Protein AF-0000000082643555 (afdb_homodimer)

Nearest PDB structures (foldseek):
  4us5-assembly2_D  TM=9.325E-01  e=1.417E-34  Streptomyces bottropensis
  4us5-assembly2_C  TM=9.334E-01  e=1.678E-34  Streptomyces bottropensis
  4us5-assembly1_A  TM=9.306E-01  e=8.144E-34  Streptomyces bottropensis
  8cbb-assembly2_D  TM=7.797E-01  e=3.315E-17  Enhygromyxa salina
  1xkj-assembly1_A  TM=7.908E-01  e=9.681E-17  Vibrio harveyi

Sequence (668 aa):
MGLTLSVLDQSPISEGMTAEEALLNTVKLAQFVEQLGYARFWVSEHHDTNSLAGSSPEVLMAHLGAKTTRIRIGSGGVMLPHYSAYKVAENFKVLEGLHPGRIDLGVGRAPGGMPIATLALHDGKRRDVDRYPEQIDDLLAYLHNDLKEEHPFYGLKATPNIQTSPDVWLLGSSASSALLAAQKGLPFVFAQFINGEGGEYYTKLYRERFVPSKYLDKPRNMVAIFAICAETEEKAERIASSLDLSLLRIEQGIVSFGTPSPETAAAYRYSPFELKRIQENRKRMIVGTPRQIKEQLFRLSEAYETDEIMLVTITYDFQDKLTSFELIAKEIFAMGLTLSVLDQSPISEGMTAEEALLNTVKLAQFVEQLGYARFWVSEHHDTNSLAGSSPEVLMAHLGAKTTRIRIGSGGVMLPHYSAYKVAENFKVLEGLHPGRIDLGVGRAPGGMPIATLALHDGKRRDVDRYPEQIDDLLAYLHNDLKEEHPFYGLKATPNIQTSPDVWLLGSSASSALLAAQKGLPFVFAQFINGEGGEYYTKLYRERFVPSKYLDKPRNMVAIFAICAETEEKAERIASSLDLSLLRIEQGIVSFGTPSPETAAAYRYSPFELKRIQENRKRMIVGTPRQIKEQLFRLSEAYETDEIMLVTITYDFQDKLTSFELIAKEIFA

Structure (mmCIF, N/CA/C/O backbone):
data_AF-0000000082643555-model_v1
#
loop_
_entity.id
_entity.type
_entity.pdbx_description
1 polymer 'Luciferase family oxidoreductase group 1'
#
loop_
_atom_site.group_PDB
_atom_site.id
_atom_site.type_symbol
_atom_site.label_atom_id
_atom_site.label_alt_id
_atom_site.label_comp_id
_atom_site.label_asym_id
_atom_site.label_entity_id
_atom_site.label_seq_id
_atom_site.pdbx_PDB_ins_code
_atom_site.Cartn_x
_atom_site.Cartn_y
_atom_site.Cartn_z
_atom_site.occupancy
_atom_site.B_iso_or_equiv
_atom_site.auth_seq_id
_atom_site.auth_comp_id
_atom_site.auth_asym_id
_atom_site.auth_atom_id
_atom_site.pdbx_PDB_model_num
ATOM 1 N N . MET A 1 1 ? 20.594 -32.594 1.453 1 59.53 1 MET A N 1
ATOM 2 C CA . MET A 1 1 ? 20.562 -31.156 1.553 1 59.53 1 MET A CA 1
ATOM 3 C C . MET A 1 1 ? 19.125 -30.656 1.775 1 59.53 1 MET A C 1
ATOM 5 O O . MET A 1 1 ? 18.172 -31.281 1.304 1 59.53 1 MET A O 1
ATOM 9 N N . GLY A 1 2 ? 18.828 -29.781 2.695 1 86.38 2 GLY A N 1
ATOM 10 C CA . GLY A 1 2 ? 17.484 -29.406 3.102 1 86.38 2 GLY A CA 1
ATOM 11 C C . GLY A 1 2 ? 16.797 -28.469 2.127 1 86.38 2 GLY A C 1
ATOM 12 O O . GLY A 1 2 ? 17.469 -27.766 1.373 1 86.38 2 GLY A O 1
ATOM 13 N N . LEU A 1 3 ? 15.57 -28.703 1.706 1 96.12 3 LEU A N 1
ATOM 14 C CA . LEU A 1 3 ? 14.758 -27.891 0.799 1 96.12 3 LEU A CA 1
ATOM 15 C C . LEU A 1 3 ? 14.062 -26.766 1.552 1 96.12 3 LEU A C 1
ATOM 17 O O . LEU A 1 3 ? 13.508 -26.984 2.631 1 96.12 3 LEU A O 1
ATOM 21 N N . THR A 1 4 ? 14.312 -25.547 1.075 1 98.44 4 THR A N 1
ATOM 22 C CA . THR A 1 4 ? 13.547 -24.406 1.551 1 98.44 4 THR A CA 1
ATOM 23 C C . THR A 1 4 ? 12.281 -24.219 0.717 1 98.44 4 THR A C 1
ATOM 25 O O . THR A 1 4 ? 12.328 -24.266 -0.514 1 98.44 4 THR A O 1
ATOM 28 N N . LEU A 1 5 ? 11.156 -24.062 1.371 1 98.88 5 LEU A N 1
ATOM 29 C CA . LEU A 1 5 ? 9.891 -23.891 0.662 1 98.88 5 LEU A CA 1
ATOM 30 C C . LEU A 1 5 ? 9.289 -22.516 0.958 1 98.88 5 LEU A C 1
ATOM 32 O O . LEU A 1 5 ? 9.367 -22.031 2.088 1 98.88 5 LEU A O 1
ATOM 36 N N . SER A 1 6 ? 8.773 -21.922 -0.054 1 98.88 6 SER A N 1
ATOM 37 C CA . SER A 1 6 ? 8.086 -20.641 -0.006 1 98.88 6 SER A CA 1
ATOM 38 C C . SER A 1 6 ? 6.703 -20.719 -0.648 1 98.88 6 SER A C 1
ATOM 40 O O . SER A 1 6 ? 6.379 -21.719 -1.306 1 98.88 6 SER A O 1
ATOM 42 N N . VAL A 1 7 ? 5.863 -19.719 -0.438 1 98.94 7 VAL A N 1
ATOM 43 C CA . VAL A 1 7 ? 4.477 -19.75 -0.892 1 98.94 7 VAL A CA 1
ATOM 44 C C . VAL A 1 7 ? 4.16 -18.484 -1.688 1 98.94 7 VAL A C 1
ATOM 46 O O . VAL A 1 7 ? 4.531 -17.375 -1.285 1 98.94 7 VAL A O 1
ATOM 49 N N . LEU A 1 8 ? 3.592 -18.609 -2.826 1 98.88 8 LEU A N 1
ATOM 50 C CA . LEU A 1 8 ? 2.945 -17.531 -3.559 1 98.88 8 LEU A CA 1
ATOM 51 C C . LEU A 1 8 ? 1.428 -17.688 -3.531 1 98.88 8 LEU A C 1
ATOM 53 O O . LEU A 1 8 ? 0.893 -18.703 -3.994 1 98.88 8 LEU A O 1
ATOM 57 N N . ASP A 1 9 ? 0.801 -16.75 -2.949 1 98.94 9 ASP A N 1
ATOM 58 C CA . ASP A 1 9 ? -0.658 -16.766 -2.908 1 98.94 9 ASP A CA 1
ATOM 59 C C . ASP A 1 9 ? -1.234 -15.648 -3.781 1 98.94 9 ASP A C 1
ATOM 61 O O . ASP A 1 9 ? -0.884 -14.477 -3.615 1 98.94 9 ASP A O 1
ATOM 65 N N . GLN A 1 10 ? -2.125 -15.977 -4.645 1 98.38 10 GLN A N 1
ATOM 66 C CA . GLN A 1 10 ? -2.705 -15.008 -5.566 1 98.38 10 GLN A CA 1
ATOM 67 C C . GLN A 1 10 ? -4.062 -14.516 -5.066 1 98.38 10 GLN A C 1
ATOM 69 O O . GLN A 1 10 ? -4.809 -13.875 -5.809 1 98.38 10 GLN A O 1
ATOM 74 N N . SER A 1 11 ? -4.43 -14.852 -3.852 1 98.69 11 SER A N 1
ATOM 75 C CA . SER A 1 11 ? -5.703 -14.508 -3.225 1 98.69 11 SER A CA 1
ATOM 76 C C . SER A 1 11 ? -6.883 -14.992 -4.059 1 98.69 11 SER A C 1
ATOM 78 O O . SER A 1 11 ? -7.762 -14.203 -4.418 1 98.69 11 SER A O 1
ATOM 80 N N . PRO A 1 12 ? -6.953 -16.312 -4.297 1 98.69 12 PRO A N 1
ATOM 81 C CA . PRO A 1 12 ? -7.973 -16.844 -5.203 1 98.69 12 PRO A CA 1
ATOM 82 C C . PRO A 1 12 ? -9.375 -16.781 -4.609 1 98.69 12 PRO A C 1
ATOM 84 O O . PRO A 1 12 ? -9.555 -17 -3.408 1 98.69 12 PRO A O 1
ATOM 87 N N . ILE A 1 13 ? -10.297 -16.469 -5.441 1 98.5 13 ILE A N 1
ATOM 88 C CA . ILE A 1 13 ? -11.711 -16.5 -5.102 1 98.5 13 ILE A CA 1
ATOM 89 C C . ILE A 1 13 ? -12.367 -17.75 -5.688 1 98.5 13 ILE A C 1
ATOM 91 O O . ILE A 1 13 ? -12.312 -17.969 -6.898 1 98.5 13 ILE A O 1
ATOM 95 N N . SER A 1 14 ? -12.898 -18.609 -4.887 1 98.44 14 SER A N 1
ATOM 96 C CA . SER A 1 14 ? -13.633 -19.781 -5.355 1 98.44 14 SER A CA 1
ATOM 97 C C . SER A 1 14 ? -15.086 -19.422 -5.672 1 98.44 14 SER A C 1
ATOM 99 O O . SER A 1 14 ? -15.602 -18.406 -5.199 1 98.44 14 SER A O 1
ATOM 101 N N . GLU A 1 15 ? -15.711 -20.266 -6.512 1 97.38 15 GLU A N 1
ATOM 102 C CA . GLU A 1 15 ? -17.141 -20.094 -6.727 1 97.38 15 GLU A CA 1
ATOM 103 C C . GLU A 1 15 ? -17.906 -20.078 -5.398 1 97.38 15 GLU A C 1
ATOM 105 O O . GLU A 1 15 ? -17.719 -20.953 -4.559 1 97.38 15 GLU A O 1
ATOM 110 N N . GLY A 1 16 ? -18.688 -18.969 -5.223 1 96.69 16 GLY A N 1
ATOM 111 C CA . GLY A 1 16 ? -19.484 -18.844 -4.008 1 96.69 16 GLY A CA 1
ATOM 112 C C . GLY A 1 16 ? -18.766 -18.078 -2.904 1 96.69 16 GLY A C 1
ATOM 113 O O . GLY A 1 16 ? -19.359 -17.797 -1.863 1 96.69 16 GLY A O 1
ATOM 114 N N . MET A 1 17 ? -17.547 -17.75 -3.102 1 97.75 17 MET A N 1
ATOM 115 C CA . MET A 1 17 ? -16.734 -17.031 -2.113 1 97.75 17 MET A CA 1
ATOM 116 C C . MET A 1 17 ? -16.672 -15.547 -2.428 1 97.75 17 MET A C 1
ATOM 118 O O . MET A 1 17 ? -16.562 -15.156 -3.592 1 97.75 17 MET A O 1
ATOM 122 N N . THR A 1 18 ? -16.781 -14.664 -1.442 1 97.62 18 THR A N 1
ATOM 123 C CA . THR A 1 18 ? -16.625 -13.227 -1.65 1 97.62 18 THR A CA 1
ATOM 124 C C . THR A 1 18 ? -15.156 -12.844 -1.723 1 97.62 18 THR A C 1
ATOM 126 O O . THR A 1 18 ? -14.289 -13.602 -1.285 1 97.62 18 THR A O 1
ATOM 129 N N . ALA A 1 19 ? -14.906 -11.703 -2.307 1 98.06 19 ALA A N 1
ATOM 130 C CA . ALA A 1 19 ? -13.531 -11.195 -2.365 1 98.06 19 ALA A CA 1
ATOM 131 C C . ALA A 1 19 ? -12.977 -10.961 -0.963 1 98.06 19 ALA A C 1
ATOM 133 O O . ALA A 1 19 ? -11.789 -11.195 -0.714 1 98.06 19 ALA A O 1
ATOM 134 N N . GLU A 1 20 ? -13.82 -10.469 -0.053 1 98.5 20 GLU A N 1
ATOM 135 C CA . GLU A 1 20 ? -13.422 -10.242 1.334 1 98.5 20 GLU A CA 1
ATOM 136 C C . GLU A 1 20 ? -12.961 -11.539 1.99 1 98.5 20 GLU A C 1
ATOM 138 O O . GLU A 1 20 ? -11.93 -11.562 2.672 1 98.5 20 GLU A O 1
ATOM 143 N N . GLU A 1 21 ? -13.703 -12.578 1.779 1 98.62 21 GLU A N 1
ATOM 144 C CA . GLU A 1 21 ? -13.328 -13.875 2.32 1 98.62 21 GLU A CA 1
ATOM 145 C C . GLU A 1 21 ? -11.992 -14.352 1.754 1 98.62 21 GLU A C 1
ATOM 147 O O . GLU A 1 21 ? -11.172 -14.914 2.477 1 98.62 21 GLU A O 1
ATOM 152 N N . ALA A 1 22 ? -11.797 -14.148 0.458 1 98.81 22 ALA A N 1
ATOM 153 C CA . ALA A 1 22 ? -10.539 -14.539 -0.184 1 98.81 22 ALA A CA 1
ATOM 154 C C . ALA A 1 22 ? -9.352 -13.805 0.437 1 98.81 22 ALA A C 1
ATOM 156 O O . ALA A 1 22 ? -8.305 -14.414 0.683 1 98.81 22 ALA A O 1
ATOM 157 N N . LEU A 1 23 ? -9.508 -12.531 0.687 1 98.88 23 LEU A N 1
ATOM 158 C CA . LEU A 1 23 ? -8.453 -11.75 1.32 1 98.88 23 LEU A CA 1
ATOM 159 C C . LEU A 1 23 ? -8.164 -12.266 2.727 1 98.88 23 LEU A C 1
ATOM 161 O O . LEU A 1 23 ? -7.004 -12.383 3.117 1 98.88 23 LEU A O 1
ATOM 165 N N . LEU A 1 24 ? -9.164 -12.539 3.469 1 98.69 24 LEU A N 1
ATOM 166 C CA . LEU A 1 24 ? -8.992 -13.086 4.812 1 98.69 24 LEU A CA 1
ATOM 167 C C . LEU A 1 24 ? -8.289 -14.438 4.762 1 98.69 24 LEU A C 1
ATOM 169 O O . LEU A 1 24 ? -7.469 -14.75 5.629 1 98.69 24 LEU A O 1
ATOM 173 N N . ASN A 1 25 ? -8.664 -15.25 3.771 1 98.88 25 ASN A N 1
ATOM 174 C CA . ASN A 1 25 ? -7.992 -16.531 3.598 1 98.88 25 ASN A CA 1
ATOM 175 C C . ASN A 1 25 ? -6.5 -16.359 3.344 1 98.88 25 ASN A C 1
ATOM 177 O O . ASN A 1 25 ? -5.688 -17.156 3.818 1 98.88 25 ASN A O 1
ATOM 181 N N . THR A 1 26 ? -6.137 -15.359 2.586 1 98.94 26 THR A N 1
ATOM 182 C CA . THR A 1 26 ? -4.73 -15.078 2.336 1 98.94 26 THR A CA 1
ATOM 183 C C . THR A 1 26 ? -3.998 -14.781 3.643 1 98.94 26 THR A C 1
ATOM 185 O O . THR A 1 26 ? -2.883 -15.258 3.861 1 98.94 26 THR A O 1
ATOM 188 N N . VAL A 1 27 ? -4.621 -13.992 4.52 1 98.94 27 VAL A N 1
ATOM 189 C CA . VAL A 1 27 ? -4.043 -13.648 5.816 1 98.94 27 VAL A CA 1
ATOM 190 C C . VAL A 1 27 ? -3.871 -14.914 6.652 1 98.94 27 VAL A C 1
ATOM 192 O O . VAL A 1 27 ? -2.797 -15.156 7.211 1 98.94 27 VAL A O 1
ATOM 195 N N . LYS A 1 28 ? -4.945 -15.719 6.723 1 98.94 28 LYS A N 1
ATOM 196 C CA . LYS A 1 28 ? -4.902 -16.969 7.477 1 98.94 28 LYS A CA 1
ATOM 197 C C . LYS A 1 28 ? -3.807 -17.891 6.945 1 98.94 28 LYS A C 1
ATOM 199 O O . LYS A 1 28 ? -3.094 -18.531 7.727 1 98.94 28 LYS A O 1
ATOM 204 N N . LEU A 1 29 ? -3.709 -17.953 5.641 1 98.94 29 LEU A N 1
ATOM 205 C CA . LEU A 1 29 ? -2.695 -18.797 5.035 1 98.94 29 LEU A CA 1
ATOM 206 C C . LEU A 1 29 ? -1.293 -18.344 5.414 1 98.94 29 LEU A C 1
ATOM 208 O O . LEU A 1 29 ? -0.424 -19.156 5.719 1 98.94 29 LEU A O 1
ATOM 212 N N . ALA A 1 30 ? -1.04 -17.047 5.34 1 98.94 30 ALA A N 1
ATOM 213 C CA . ALA A 1 30 ? 0.273 -16.516 5.684 1 98.94 30 ALA A CA 1
ATOM 214 C C . ALA A 1 30 ? 0.671 -16.891 7.105 1 98.94 30 ALA A C 1
ATOM 216 O O . ALA A 1 30 ? 1.8 -17.328 7.344 1 98.94 30 ALA A O 1
ATOM 217 N N . GLN A 1 31 ? -0.246 -16.703 8.031 1 98.94 31 GLN A N 1
ATOM 218 C CA . GLN A 1 31 ? 0.011 -17.047 9.422 1 98.94 31 GLN A CA 1
ATOM 219 C C . GLN A 1 31 ? 0.247 -18.547 9.578 1 98.94 31 GLN A C 1
ATOM 221 O O . GLN A 1 31 ? 1.129 -18.969 10.328 1 98.94 31 GLN A O 1
ATOM 226 N N . PHE A 1 32 ? -0.585 -19.328 8.875 1 98.94 32 PHE A N 1
ATOM 227 C CA . PHE A 1 32 ? -0.537 -20.781 8.961 1 98.94 32 PHE A CA 1
ATOM 228 C C . PHE A 1 32 ? 0.8 -21.312 8.453 1 98.94 32 PHE A C 1
ATOM 230 O O . PHE A 1 32 ? 1.453 -22.109 9.125 1 98.94 32 PHE A O 1
ATOM 237 N N . VAL A 1 33 ? 1.262 -20.828 7.281 1 98.88 33 VAL A N 1
ATOM 238 C CA . VAL A 1 33 ? 2.479 -21.375 6.688 1 98.88 33 VAL A CA 1
ATOM 239 C C . VAL A 1 33 ? 3.699 -20.844 7.441 1 98.88 33 VAL A C 1
ATOM 241 O O . VAL A 1 33 ? 4.742 -21.5 7.477 1 98.88 33 VAL A O 1
ATOM 244 N N . GLU A 1 34 ? 3.607 -19.641 8.031 1 98.81 34 GLU A N 1
ATOM 245 C CA . GLU A 1 34 ? 4.668 -19.188 8.922 1 98.81 34 GLU A CA 1
ATOM 246 C C . GLU A 1 34 ? 4.906 -20.188 10.055 1 98.81 34 GLU A C 1
ATOM 248 O O . GLU A 1 34 ? 6.051 -20.531 10.352 1 98.81 34 GLU A O 1
ATOM 253 N N . GLN A 1 35 ? 3.836 -20.641 10.664 1 98.62 35 GLN A N 1
ATOM 254 C CA . GLN A 1 35 ? 3.932 -21.594 11.766 1 98.62 35 GLN A CA 1
ATOM 255 C C . GLN A 1 35 ? 4.531 -22.922 11.297 1 98.62 35 GLN A C 1
ATOM 257 O O . GLN A 1 35 ? 5.203 -23.609 12.062 1 98.62 35 GLN A O 1
ATOM 262 N N . LEU A 1 36 ? 4.281 -23.25 10.039 1 98.69 36 LEU A N 1
ATOM 263 C CA . LEU A 1 36 ? 4.742 -24.516 9.5 1 98.69 36 LEU A CA 1
ATOM 264 C C . LEU A 1 36 ? 6.215 -24.453 9.117 1 98.69 36 LEU A C 1
ATOM 266 O O . LEU A 1 36 ? 6.84 -25.469 8.836 1 98.69 36 LEU A O 1
ATOM 270 N N . GLY A 1 37 ? 6.781 -23.234 9 1 98.31 37 GLY A N 1
ATOM 271 C CA . GLY A 1 37 ? 8.211 -23.109 8.773 1 98.31 37 GLY A CA 1
ATOM 272 C C . GLY A 1 37 ? 8.555 -22.719 7.352 1 98.31 37 GLY A C 1
ATOM 273 O O . GLY A 1 37 ? 9.719 -22.781 6.949 1 98.31 37 GLY A O 1
ATOM 274 N N . TYR A 1 38 ? 7.594 -22.344 6.523 1 98.81 38 TYR A N 1
ATOM 275 C CA . TYR A 1 38 ? 7.883 -21.828 5.188 1 98.81 38 TYR A CA 1
ATOM 276 C C . TYR A 1 38 ? 8.688 -20.531 5.258 1 98.81 38 TYR A C 1
ATOM 278 O O . TYR A 1 38 ? 8.547 -19.75 6.203 1 98.81 38 TYR A O 1
ATOM 286 N N . ALA A 1 39 ? 9.484 -20.266 4.262 1 98.62 39 ALA A N 1
ATOM 287 C CA . ALA A 1 39 ? 10.516 -19.234 4.344 1 98.62 39 ALA A CA 1
ATOM 288 C C . ALA A 1 39 ? 9.961 -17.859 3.945 1 98.62 39 ALA A C 1
ATOM 290 O O . ALA A 1 39 ? 10.367 -16.844 4.496 1 98.62 39 ALA A O 1
ATOM 291 N N . ARG A 1 40 ? 9.141 -17.844 2.93 1 98.75 40 ARG A N 1
ATOM 292 C CA . ARG A 1 40 ? 8.594 -16.578 2.438 1 98.75 40 ARG A CA 1
ATOM 293 C C . ARG A 1 40 ? 7.145 -16.766 1.983 1 98.75 40 ARG A C 1
ATOM 295 O O . ARG A 1 40 ? 6.73 -17.875 1.644 1 98.75 40 ARG A O 1
ATOM 302 N N . PHE A 1 41 ? 6.418 -15.734 2.053 1 98.94 41 PHE A N 1
ATOM 303 C CA . PHE A 1 41 ? 5.039 -15.633 1.591 1 98.94 41 PHE A CA 1
ATOM 304 C C . PHE A 1 41 ? 4.871 -14.438 0.661 1 98.94 41 PHE A C 1
ATOM 306 O O . PHE A 1 41 ? 4.891 -13.289 1.107 1 98.94 41 PHE A O 1
ATOM 313 N N . TRP A 1 42 ? 4.652 -14.734 -0.629 1 98.94 42 TRP A N 1
ATOM 314 C CA . TRP A 1 42 ? 4.523 -13.695 -1.642 1 98.94 42 TRP A CA 1
ATOM 315 C C . TRP A 1 42 ? 3.08 -13.57 -2.115 1 98.94 42 TRP A C 1
ATOM 317 O O . TRP A 1 42 ? 2.314 -14.531 -2.049 1 98.94 42 TRP A O 1
ATOM 327 N N . VAL A 1 43 ? 2.707 -12.359 -2.523 1 98.94 43 VAL A N 1
ATOM 328 C CA . VAL A 1 43 ? 1.397 -12.117 -3.121 1 98.94 43 VAL A CA 1
ATOM 329 C C . VAL A 1 43 ? 1.565 -11.484 -4.5 1 98.94 43 VAL A C 1
ATOM 331 O O . VAL A 1 43 ? 2.592 -10.867 -4.785 1 98.94 43 VAL A O 1
ATOM 334 N N . SER A 1 44 ? 0.557 -11.641 -5.336 1 97.94 44 SER A N 1
ATOM 335 C CA . SER A 1 44 ? 0.682 -11.234 -6.734 1 97.94 44 SER A CA 1
ATOM 336 C C . SER A 1 44 ? -0.187 -10.023 -7.035 1 97.94 44 SER A C 1
ATOM 338 O O . SER A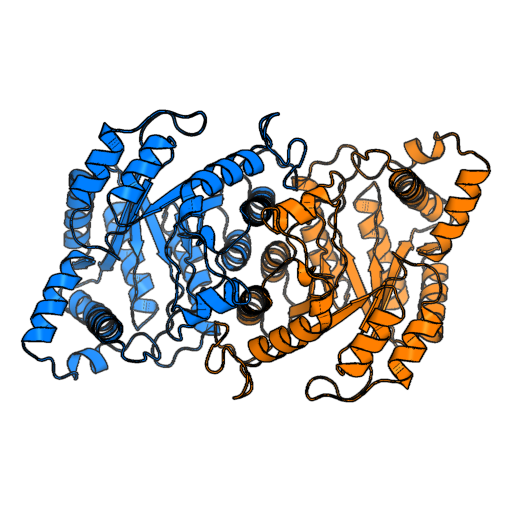 1 44 ? -0.864 -9.5 -6.148 1 97.94 44 SER A O 1
ATOM 340 N N . GLU A 1 45 ? -0.074 -9.562 -8.242 1 98.31 45 GLU A N 1
ATOM 341 C CA . GLU A 1 45 ? -0.833 -8.43 -8.758 1 98.31 45 GLU A CA 1
ATOM 342 C C . GLU A 1 45 ? -1.678 -8.836 -9.961 1 98.31 45 GLU A C 1
ATOM 344 O O . GLU A 1 45 ? -1.139 -9.172 -11.016 1 98.31 45 GLU A O 1
ATOM 349 N N . HIS A 1 46 ? -2.963 -8.773 -9.805 1 97.69 46 HIS A N 1
ATOM 350 C CA . HIS A 1 46 ? -3.889 -9.039 -10.898 1 97.69 46 HIS A CA 1
ATOM 351 C C . HIS A 1 46 ? -4.984 -7.984 -10.969 1 97.69 46 HIS A C 1
ATOM 353 O O . HIS A 1 46 ? -5.516 -7.566 -9.938 1 97.69 46 HIS A O 1
ATOM 359 N N . HIS A 1 47 ? -5.254 -7.57 -12.164 1 97.12 47 HIS A N 1
ATOM 360 C CA . HIS A 1 47 ? -6.238 -6.52 -12.406 1 97.12 47 HIS A CA 1
ATOM 361 C C . HIS A 1 47 ? -7.461 -7.062 -13.133 1 97.12 47 HIS A C 1
ATOM 363 O O . HIS A 1 47 ? -7.348 -7.992 -13.938 1 97.12 47 HIS A O 1
ATOM 369 N N . ASP A 1 48 ? -8.609 -6.488 -12.859 1 95.31 48 ASP A N 1
ATOM 370 C CA . ASP A 1 48 ? -9.852 -6.684 -13.609 1 95.31 48 ASP A CA 1
ATOM 371 C C . ASP A 1 48 ? -10.156 -8.172 -13.781 1 95.31 48 ASP A C 1
ATOM 373 O O . ASP A 1 48 ? -10.375 -8.641 -14.898 1 95.31 48 ASP A O 1
ATOM 377 N N . THR A 1 49 ? -10.086 -8.914 -12.719 1 93.81 49 THR A N 1
ATOM 378 C CA . THR A 1 49 ? -10.484 -10.32 -12.719 1 93.81 49 THR A CA 1
ATOM 379 C C . THR A 1 49 ? -11.375 -10.625 -11.508 1 93.81 49 THR A C 1
ATOM 381 O O . THR A 1 49 ? -11.164 -10.078 -10.43 1 93.81 49 THR A O 1
ATOM 384 N N . ASN A 1 50 ? -12.312 -11.492 -11.711 1 91.88 50 ASN A N 1
ATOM 385 C CA . ASN A 1 50 ? -13.25 -11.875 -10.656 1 91.88 50 ASN A CA 1
ATOM 386 C C . ASN A 1 50 ? -12.727 -13.055 -9.844 1 91.88 50 ASN A C 1
ATOM 388 O O . ASN A 1 50 ? -13.266 -13.367 -8.781 1 91.88 50 ASN A O 1
ATOM 392 N N . SER A 1 51 ? -11.648 -13.617 -10.305 1 95.81 51 SER A N 1
ATOM 393 C CA . SER A 1 51 ? -11.219 -14.883 -9.703 1 95.81 51 SER A CA 1
ATOM 394 C C . SER A 1 51 ? -10.07 -14.672 -8.727 1 95.81 51 SER A C 1
ATOM 396 O O . SER A 1 51 ? -9.68 -15.594 -8.008 1 95.81 51 SER A O 1
ATOM 398 N N . LEU A 1 52 ? -9.484 -13.523 -8.703 1 97.31 52 LEU A N 1
ATOM 399 C CA . LEU A 1 52 ? -8.383 -13.188 -7.801 1 97.31 52 LEU A CA 1
ATOM 400 C C . LEU A 1 52 ? -8.633 -11.844 -7.121 1 97.31 52 LEU A C 1
ATOM 402 O O . LEU A 1 52 ? -9.047 -10.883 -7.77 1 97.31 52 LEU A O 1
ATOM 406 N N . ALA A 1 53 ? -8.359 -11.75 -5.836 1 98 53 ALA A N 1
ATOM 407 C CA . ALA A 1 53 ? -8.695 -10.555 -5.062 1 98 53 ALA A CA 1
ATOM 408 C C . ALA A 1 53 ? -7.48 -9.648 -4.898 1 98 53 ALA A C 1
ATOM 410 O O . ALA A 1 53 ? -7.613 -8.5 -4.469 1 98 53 ALA A O 1
ATOM 411 N N . GLY A 1 54 ? -6.328 -10.18 -5.277 1 97.56 54 GLY A N 1
ATOM 412 C CA . GLY A 1 54 ? -5.098 -9.445 -5.008 1 97.56 54 GLY A CA 1
ATOM 413 C C . GLY A 1 54 ? -4.688 -8.539 -6.148 1 97.56 54 GLY A C 1
ATOM 414 O O . GLY A 1 54 ? -3.875 -8.922 -6.996 1 97.56 54 GLY A O 1
ATOM 415 N N . SER A 1 55 ? -5.137 -7.238 -6.148 1 98.06 55 SER A N 1
ATOM 416 C CA . SER A 1 55 ? -4.797 -6.293 -7.207 1 98.06 55 SER A CA 1
ATOM 417 C C . SER A 1 55 ? -3.707 -5.324 -6.762 1 98.06 55 SER A C 1
ATOM 419 O O . SER A 1 55 ? -3.129 -4.609 -7.582 1 98.06 55 SER A O 1
ATOM 421 N N . SER A 1 56 ? -3.434 -5.289 -5.516 1 98.38 56 SER A N 1
ATOM 422 C CA . SER A 1 56 ? -2.451 -4.367 -4.949 1 98.38 56 SER A CA 1
ATOM 423 C C . SER A 1 56 ? -1.514 -5.09 -3.984 1 98.38 56 SER A C 1
ATOM 425 O O . SER A 1 56 ? -1.702 -5.031 -2.768 1 98.38 56 SER A O 1
ATOM 427 N N . PRO A 1 57 ? -0.439 -5.625 -4.496 1 98.69 57 PRO A N 1
ATOM 428 C CA . PRO A 1 57 ? 0.442 -6.41 -3.629 1 98.69 57 PRO A CA 1
ATOM 429 C C . PRO A 1 57 ? 1.085 -5.57 -2.527 1 98.69 57 PRO A C 1
ATOM 431 O O . PRO A 1 57 ? 1.273 -6.051 -1.408 1 98.69 57 PRO A O 1
ATOM 434 N N . GLU A 1 58 ? 1.468 -4.266 -2.826 1 98.69 58 GLU A N 1
ATOM 435 C CA . GLU A 1 58 ? 2.113 -3.438 -1.812 1 98.69 58 GLU A CA 1
ATOM 436 C C . GLU A 1 58 ? 1.201 -3.234 -0.605 1 98.69 58 GLU A C 1
ATOM 438 O O . GLU A 1 58 ? 1.66 -3.264 0.539 1 98.69 58 GLU A O 1
ATOM 443 N N . VAL A 1 59 ? -0.091 -3.027 -0.859 1 98.88 59 VAL A N 1
ATOM 444 C CA . VAL A 1 59 ? -1.067 -2.842 0.209 1 98.88 59 VAL A CA 1
ATOM 445 C C . VAL A 1 59 ? -1.239 -4.145 0.986 1 98.88 59 VAL A C 1
ATOM 447 O O . VAL A 1 59 ? -1.199 -4.148 2.219 1 98.88 59 VAL A O 1
ATOM 450 N N . LEU A 1 60 ? -1.427 -5.207 0.273 1 98.88 60 LEU A N 1
ATOM 451 C CA . LEU A 1 60 ? -1.64 -6.504 0.91 1 98.88 60 LEU A CA 1
ATOM 452 C C . LEU A 1 60 ? -0.417 -6.914 1.723 1 98.88 60 LEU A C 1
ATOM 454 O O . LEU A 1 60 ? -0.551 -7.469 2.816 1 98.88 60 LEU A O 1
ATOM 458 N N . MET A 1 61 ? 0.763 -6.703 1.226 1 98.94 61 MET A N 1
ATOM 459 C CA . MET A 1 61 ? 2.012 -7.02 1.914 1 98.94 61 MET A CA 1
ATOM 460 C C . MET A 1 61 ? 2.094 -6.297 3.254 1 98.94 61 MET A C 1
ATOM 462 O O . MET A 1 61 ? 2.549 -6.867 4.246 1 98.94 61 MET A O 1
ATOM 466 N N . ALA A 1 62 ? 1.722 -4.984 3.225 1 98.94 62 ALA A N 1
ATOM 467 C CA . ALA A 1 62 ? 1.771 -4.219 4.465 1 98.94 62 ALA A CA 1
ATOM 468 C C . ALA A 1 62 ? 0.875 -4.844 5.531 1 98.94 62 ALA A C 1
ATOM 470 O O . ALA A 1 62 ? 1.274 -4.965 6.691 1 98.94 62 ALA A O 1
ATOM 471 N N . HIS A 1 63 ? -0.332 -5.227 5.156 1 98.94 63 HIS A N 1
ATOM 472 C CA . HIS A 1 63 ? -1.259 -5.891 6.066 1 98.94 63 HIS A CA 1
ATOM 473 C C . HIS A 1 63 ? -0.688 -7.215 6.562 1 98.94 63 HIS A C 1
ATOM 475 O O . HIS A 1 63 ? -0.726 -7.5 7.762 1 98.94 63 HIS A O 1
ATOM 481 N N . LEU A 1 64 ? -0.141 -8.016 5.648 1 98.94 64 LEU A N 1
ATOM 482 C CA . LEU A 1 64 ? 0.41 -9.328 5.984 1 98.94 64 LEU A CA 1
ATOM 483 C C . LEU A 1 64 ? 1.619 -9.188 6.902 1 98.94 64 LEU A C 1
ATOM 485 O O . LEU A 1 64 ? 1.794 -9.984 7.828 1 98.94 64 LEU A O 1
ATOM 489 N N . GLY A 1 65 ? 2.49 -8.203 6.586 1 98.88 65 GLY A N 1
ATOM 490 C CA . GLY A 1 65 ? 3.615 -7.949 7.473 1 98.88 65 GLY A CA 1
ATOM 491 C C . GLY A 1 65 ? 3.195 -7.684 8.906 1 98.88 65 GLY A C 1
ATOM 492 O O . GLY A 1 65 ? 3.846 -8.148 9.844 1 98.88 65 GLY A O 1
ATOM 493 N N . ALA A 1 66 ? 2.121 -6.926 9.078 1 98.81 66 ALA A N 1
ATOM 494 C CA . ALA A 1 66 ? 1.613 -6.578 10.406 1 98.81 66 ALA A CA 1
ATOM 495 C C . ALA A 1 66 ? 0.986 -7.789 11.086 1 98.81 66 ALA A C 1
ATOM 497 O O . ALA A 1 66 ? 0.896 -7.836 12.32 1 98.81 66 ALA A O 1
ATOM 498 N N . LYS A 1 67 ? 0.531 -8.797 10.312 1 98.81 67 LYS A N 1
ATOM 499 C CA . LYS A 1 67 ? -0.204 -9.945 10.844 1 98.81 67 LYS A CA 1
ATOM 500 C C . LYS A 1 67 ? 0.714 -11.148 11.023 1 98.81 67 LYS A C 1
ATOM 502 O O . LYS A 1 67 ? 0.276 -12.203 11.484 1 98.81 67 LYS A O 1
ATOM 507 N N . THR A 1 68 ? 1.965 -11.062 10.602 1 98.81 68 THR A N 1
ATOM 508 C CA . THR A 1 68 ? 2.971 -12.102 10.781 1 98.81 68 THR A CA 1
ATOM 509 C C . THR A 1 68 ? 4.191 -11.555 11.516 1 98.81 68 THR A C 1
ATOM 511 O O . THR A 1 68 ? 4.27 -10.359 11.797 1 98.81 68 THR A O 1
ATOM 514 N N . THR A 1 69 ? 5.18 -12.43 11.875 1 97.88 69 THR A N 1
ATOM 515 C CA . THR A 1 69 ? 6.242 -11.969 12.766 1 97.88 69 THR A CA 1
ATOM 516 C C . THR A 1 69 ? 7.613 -12.297 12.18 1 97.88 69 THR A C 1
ATOM 518 O O . THR A 1 69 ? 8.578 -11.562 12.391 1 97.88 69 THR A O 1
ATOM 521 N N . ARG A 1 70 ? 7.723 -13.391 11.445 1 97.75 70 ARG A N 1
ATOM 522 C CA . ARG A 1 70 ? 9.062 -13.852 11.086 1 97.75 70 ARG A CA 1
ATOM 523 C C . ARG A 1 70 ? 9.164 -14.125 9.594 1 97.75 70 ARG A C 1
ATOM 525 O O . ARG A 1 70 ? 10.227 -13.945 8.992 1 97.75 70 ARG A O 1
ATOM 532 N N . ILE A 1 71 ? 8.109 -14.672 9.016 1 98.81 71 ILE A N 1
ATOM 533 C CA . ILE A 1 71 ? 8.141 -15.086 7.613 1 98.81 71 ILE A CA 1
ATOM 534 C C . ILE A 1 71 ? 8.422 -13.883 6.719 1 98.81 71 ILE A C 1
ATOM 536 O O . ILE A 1 71 ? 7.938 -12.781 6.98 1 98.81 71 ILE A O 1
ATOM 540 N N . ARG A 1 72 ? 9.258 -14.008 5.715 1 98.81 72 ARG A N 1
ATOM 541 C CA . ARG A 1 72 ? 9.484 -12.93 4.758 1 98.81 72 ARG A CA 1
ATOM 542 C C . ARG A 1 72 ? 8.242 -12.688 3.904 1 98.81 72 ARG A C 1
ATOM 544 O O . ARG A 1 72 ? 7.578 -13.633 3.484 1 98.81 72 ARG A O 1
ATOM 551 N N . ILE A 1 73 ? 7.898 -11.477 3.746 1 98.94 73 ILE A N 1
ATOM 552 C CA . ILE A 1 73 ? 6.734 -11.078 2.961 1 98.94 73 ILE A CA 1
ATOM 553 C C . ILE A 1 73 ? 7.195 -10.414 1.665 1 98.94 73 ILE A C 1
ATOM 555 O O . ILE A 1 73 ? 8.086 -9.555 1.679 1 98.94 73 ILE A O 1
ATOM 559 N N . GLY A 1 74 ? 6.582 -10.789 0.521 1 98.88 74 GLY A N 1
ATOM 560 C CA . GLY A 1 74 ? 7.074 -10.203 -0.717 1 98.88 74 GLY A CA 1
ATOM 561 C C . GLY A 1 74 ? 6.02 -10.133 -1.806 1 98.88 74 GLY A C 1
ATOM 562 O O . GLY A 1 74 ? 4.887 -10.586 -1.608 1 98.88 74 GLY A O 1
ATOM 563 N N . SER A 1 75 ? 6.383 -9.414 -2.848 1 98.88 75 SER A N 1
ATOM 564 C CA . SER A 1 75 ? 5.566 -9.367 -4.059 1 98.88 75 SER A CA 1
ATOM 565 C C . SER A 1 75 ? 6.035 -10.383 -5.086 1 98.88 75 SER A C 1
ATOM 567 O O . SER A 1 75 ? 7.234 -10.5 -5.352 1 98.88 75 SER A O 1
ATOM 569 N N . GLY A 1 76 ? 5.199 -11.125 -5.621 1 98.06 76 GLY A N 1
ATOM 570 C CA . GLY A 1 76 ? 5.449 -12.055 -6.707 1 98.06 76 GLY A CA 1
ATOM 571 C C . GLY A 1 76 ? 4.398 -11.992 -7.801 1 98.06 76 GLY A C 1
ATOM 572 O O . GLY A 1 76 ? 3.652 -12.953 -8.008 1 98.06 76 GLY A O 1
ATOM 573 N N . GLY A 1 77 ? 4.211 -10.602 -8.523 1 95.88 77 GLY A N 1
ATOM 574 C CA . GLY A 1 77 ? 5.133 -9.484 -8.414 1 95.88 77 GLY A CA 1
ATOM 575 C C . GLY A 1 77 ? 4.469 -8.133 -8.633 1 95.88 77 GLY A C 1
ATOM 576 O O . GLY A 1 77 ? 3.283 -8.07 -8.969 1 95.88 77 GLY A O 1
ATOM 577 N N . VAL A 1 78 ? 5.184 -7.145 -8.32 1 98.44 78 VAL A N 1
ATOM 578 C CA . VAL A 1 78 ? 4.836 -5.824 -8.836 1 98.44 78 VAL A CA 1
ATOM 579 C C . VAL A 1 78 ? 5.07 -5.773 -10.344 1 98.44 78 VAL A C 1
ATOM 581 O O . VAL A 1 78 ? 6.148 -6.133 -10.82 1 98.44 78 VAL A O 1
ATOM 584 N N . MET A 1 79 ? 4.031 -5.449 -11.141 1 98.06 79 MET A N 1
ATOM 585 C CA . MET A 1 79 ? 4.203 -5.242 -12.57 1 98.06 79 MET A CA 1
ATOM 586 C C . MET A 1 79 ? 4.828 -3.883 -12.859 1 98.06 79 MET A C 1
ATOM 588 O O . MET A 1 79 ? 4.125 -2.932 -13.211 1 98.06 79 MET A O 1
ATOM 592 N N . LEU A 1 80 ? 6.098 -3.803 -12.836 1 97.81 80 LEU A N 1
ATOM 593 C CA . LEU A 1 80 ? 6.879 -2.58 -12.695 1 97.81 80 LEU A CA 1
ATOM 594 C C . LEU A 1 80 ? 6.574 -1.605 -13.828 1 97.81 80 LEU A C 1
ATOM 596 O O . LEU A 1 80 ? 6.453 -0.399 -13.602 1 97.81 80 LEU A O 1
ATOM 600 N N . PRO A 1 81 ? 6.312 -2.049 -15.086 1 97 81 PRO A N 1
ATOM 601 C CA . PRO A 1 81 ? 6.129 -1.097 -16.188 1 97 81 PRO A CA 1
ATOM 602 C C . PRO A 1 81 ? 4.844 -0.279 -16.047 1 97 81 PRO A C 1
ATOM 604 O O . PRO A 1 81 ? 4.641 0.688 -16.781 1 97 81 PRO A O 1
ATOM 607 N N . HIS A 1 82 ? 3.973 -0.699 -15.102 1 96.88 82 HIS A N 1
ATOM 608 C CA . HIS A 1 82 ? 2.756 0.074 -14.883 1 96.88 82 HIS A CA 1
ATOM 609 C C . HIS A 1 82 ? 3.027 1.297 -14.016 1 96.88 82 HIS A C 1
ATOM 611 O O . HIS A 1 82 ? 2.186 2.193 -13.914 1 96.88 82 HIS A O 1
ATOM 617 N N . TYR A 1 83 ? 4.215 1.385 -13.43 1 97.06 83 TYR A N 1
ATOM 618 C CA . TYR A 1 83 ? 4.375 2.354 -12.352 1 97.06 83 TYR A CA 1
ATOM 619 C C . TYR A 1 83 ? 5.699 3.1 -12.477 1 97.06 83 TYR A C 1
ATOM 621 O O . TYR A 1 83 ? 6.605 2.65 -13.188 1 97.06 83 TYR A O 1
ATOM 629 N N . SER A 1 84 ? 5.758 4.285 -11.758 1 96.5 84 SER A N 1
ATOM 630 C CA . SER A 1 84 ? 7.039 4.945 -11.523 1 96.5 84 SER A CA 1
ATOM 631 C C . SER A 1 84 ? 7.941 4.105 -10.625 1 96.5 84 SER A C 1
ATOM 633 O O . SER A 1 84 ? 7.535 3.697 -9.539 1 96.5 84 SER A O 1
ATOM 635 N N . ALA A 1 85 ? 9.188 3.879 -11.133 1 97.94 85 ALA A N 1
ATOM 636 C CA . ALA A 1 85 ? 10.148 3.172 -10.289 1 97.94 85 ALA A CA 1
ATOM 637 C C . ALA A 1 85 ? 10.344 3.891 -8.961 1 97.94 85 ALA A C 1
ATOM 639 O O . ALA A 1 85 ? 10.57 3.25 -7.93 1 97.94 85 ALA A O 1
ATOM 640 N N . TYR A 1 86 ? 10.195 5.211 -9.008 1 98.31 86 TYR A N 1
ATOM 641 C CA . TYR A 1 86 ? 10.344 6.031 -7.812 1 98.31 86 TYR A CA 1
ATOM 642 C C . TYR A 1 86 ? 9.258 5.719 -6.797 1 98.31 86 TYR A C 1
ATOM 644 O O . TYR A 1 86 ? 9.547 5.512 -5.617 1 98.31 86 TYR A O 1
ATOM 652 N N . LYS A 1 87 ? 8.023 5.648 -7.199 1 98.56 87 LYS A N 1
ATOM 653 C CA . LYS A 1 87 ? 6.91 5.348 -6.301 1 98.56 87 LYS A CA 1
ATOM 654 C C . LYS A 1 87 ? 7.016 3.926 -5.754 1 98.56 87 LYS A C 1
ATOM 656 O O . LYS A 1 87 ? 6.738 3.688 -4.578 1 98.56 87 LYS A O 1
ATOM 661 N N . VAL A 1 88 ? 7.41 3.008 -6.621 1 98.81 88 VAL A N 1
ATOM 662 C CA . VAL A 1 88 ? 7.59 1.636 -6.156 1 98.81 88 VAL A CA 1
ATOM 663 C C . VAL A 1 88 ? 8.656 1.595 -5.062 1 98.81 88 VAL A C 1
ATOM 665 O O . VAL A 1 88 ? 8.477 0.93 -4.039 1 98.81 88 VAL A O 1
ATOM 668 N N . ALA A 1 89 ? 9.742 2.303 -5.254 1 98.81 89 ALA A N 1
ATOM 669 C CA . ALA A 1 89 ? 10.797 2.361 -4.242 1 98.81 89 ALA A CA 1
ATOM 670 C C . ALA A 1 89 ? 10.258 2.904 -2.924 1 98.81 89 ALA A C 1
ATOM 672 O O . ALA A 1 89 ? 10.547 2.359 -1.856 1 98.81 89 ALA A O 1
ATOM 673 N N . GLU A 1 90 ? 9.477 3.951 -2.961 1 98.75 90 GLU A N 1
ATOM 674 C CA . GLU A 1 90 ? 8.914 4.535 -1.748 1 98.75 90 GLU A CA 1
ATOM 675 C C . GLU A 1 90 ? 8 3.545 -1.029 1 98.75 90 GLU A C 1
ATOM 677 O O . GLU A 1 90 ? 8.062 3.414 0.195 1 98.75 90 GLU A O 1
ATOM 682 N N . ASN A 1 91 ? 7.16 2.873 -1.799 1 98.88 91 ASN A N 1
ATOM 683 C CA . ASN A 1 91 ? 6.305 1.854 -1.202 1 98.88 91 ASN A CA 1
ATOM 684 C C . ASN A 1 91 ? 7.121 0.835 -0.408 1 98.88 91 ASN A C 1
ATOM 686 O O . ASN A 1 91 ? 6.797 0.54 0.745 1 98.88 91 ASN A O 1
ATOM 690 N N . PHE A 1 92 ? 8.125 0.384 -0.999 1 98.94 92 PHE A N 1
ATOM 691 C CA . PHE A 1 92 ? 8.844 -0.743 -0.416 1 98.94 92 PHE A CA 1
ATOM 692 C C . PHE A 1 92 ? 9.812 -0.268 0.658 1 98.94 92 PHE A C 1
ATOM 694 O O . PHE A 1 92 ? 10.219 -1.047 1.521 1 98.94 92 PHE A O 1
ATOM 701 N N . LYS A 1 93 ? 10.242 0.969 0.608 1 98.81 93 LYS A N 1
ATOM 702 C CA . LYS A 1 93 ? 11.016 1.514 1.719 1 98.81 93 LYS A CA 1
ATOM 703 C C . LYS A 1 93 ? 10.148 1.683 2.963 1 98.81 93 LYS A C 1
ATOM 705 O O . LYS A 1 93 ? 10.617 1.483 4.086 1 98.81 93 LYS A O 1
ATOM 710 N N . VAL A 1 94 ? 8.883 2.115 2.785 1 98.88 94 VAL A N 1
ATOM 711 C CA . VAL A 1 94 ? 7.973 2.15 3.928 1 98.88 94 VAL A CA 1
ATOM 712 C C . VAL A 1 94 ? 7.762 0.738 4.465 1 98.88 94 VAL A C 1
ATOM 714 O O . VAL A 1 94 ? 7.824 0.513 5.676 1 98.88 94 VAL A O 1
ATOM 717 N N . LEU A 1 95 ? 7.508 -0.251 3.561 1 98.94 95 LEU A N 1
ATOM 718 C CA . LEU A 1 95 ? 7.352 -1.643 3.971 1 98.94 95 LEU A CA 1
ATOM 719 C C . LEU A 1 95 ? 8.562 -2.117 4.762 1 98.94 95 LEU A C 1
ATOM 721 O O . LEU A 1 95 ? 8.422 -2.68 5.848 1 98.94 95 LEU A O 1
ATOM 725 N N . GLU A 1 96 ? 9.75 -1.876 4.199 1 98.88 96 GLU A N 1
ATOM 726 C CA . GLU A 1 96 ? 11 -2.305 4.824 1 98.88 96 GLU A CA 1
ATOM 727 C C . GLU A 1 96 ? 11.234 -1.574 6.145 1 98.88 96 GLU A C 1
ATOM 729 O O . GLU A 1 96 ? 11.773 -2.152 7.094 1 98.88 96 GLU A O 1
ATOM 734 N N . GLY A 1 97 ? 10.875 -0.309 6.172 1 98.69 97 GLY A N 1
ATOM 735 C CA . GLY A 1 97 ? 10.984 0.439 7.414 1 98.69 97 GLY A CA 1
ATOM 736 C C . GLY A 1 97 ? 10.117 -0.115 8.523 1 98.69 97 GLY A C 1
ATOM 737 O O . GLY A 1 97 ? 10.5 -0.079 9.695 1 98.69 97 GLY A O 1
ATOM 738 N N . LEU A 1 98 ? 8.953 -0.629 8.18 1 98.69 98 LEU A N 1
ATOM 739 C CA . LEU A 1 98 ? 8.016 -1.208 9.133 1 98.69 98 LEU A CA 1
ATOM 740 C C . LEU A 1 98 ? 8.438 -2.617 9.531 1 98.69 98 LEU A C 1
ATOM 742 O O . LEU A 1 98 ? 8.125 -3.08 10.633 1 98.69 98 LEU A O 1
ATOM 746 N N . HIS A 1 99 ? 9.102 -3.318 8.641 1 98.38 99 HIS A N 1
ATOM 747 C CA . HIS A 1 99 ? 9.5 -4.707 8.844 1 98.38 99 HIS A CA 1
ATOM 748 C C . HIS A 1 99 ? 10.93 -4.945 8.367 1 98.38 99 HIS A C 1
ATOM 750 O O . HIS A 1 99 ? 11.164 -5.707 7.43 1 98.38 99 HIS A O 1
ATOM 756 N N . PRO A 1 100 ? 11.898 -4.383 9.055 1 98.12 100 PRO A N 1
ATOM 757 C CA . PRO A 1 100 ? 13.281 -4.457 8.586 1 98.12 100 PRO A CA 1
ATOM 758 C C . PRO A 1 100 ? 13.773 -5.895 8.406 1 98.12 100 PRO A C 1
ATOM 760 O O . PRO A 1 100 ? 13.648 -6.711 9.32 1 98.12 100 PRO A O 1
ATOM 763 N N . GLY A 1 101 ? 14.219 -6.18 7.227 1 97.81 101 GLY A N 1
ATOM 764 C CA . GLY A 1 101 ? 14.852 -7.457 6.949 1 97.81 101 GLY A CA 1
ATOM 765 C C . GLY A 1 101 ? 13.875 -8.531 6.504 1 97.81 101 GLY A C 1
ATOM 766 O O . GLY A 1 101 ? 14.258 -9.68 6.289 1 97.81 101 GLY A O 1
ATOM 767 N N . ARG A 1 102 ? 12.602 -8.219 6.285 1 98.44 102 ARG A N 1
ATOM 768 C CA . ARG A 1 102 ? 11.609 -9.25 6 1 98.44 102 ARG A CA 1
ATOM 769 C C . ARG A 1 102 ? 10.969 -9.023 4.637 1 98.44 102 ARG A C 1
ATOM 771 O O . ARG A 1 102 ? 10.086 -9.781 4.23 1 98.44 102 ARG A O 1
ATOM 778 N N . ILE A 1 103 ? 11.422 -8.016 3.867 1 98.88 103 ILE A N 1
ATOM 779 C CA . ILE A 1 103 ? 10.648 -7.602 2.699 1 98.88 103 ILE A CA 1
ATOM 780 C C . ILE A 1 103 ? 11.375 -8.031 1.425 1 98.88 103 ILE A C 1
ATOM 782 O O . ILE A 1 103 ? 12.562 -7.738 1.247 1 98.88 103 ILE A O 1
ATOM 786 N N . ASP A 1 104 ? 10.688 -8.766 0.525 1 98.88 104 ASP A N 1
ATOM 787 C CA . ASP A 1 104 ? 11.125 -9.086 -0.832 1 98.88 104 ASP A CA 1
ATOM 788 C C . ASP A 1 104 ? 10.359 -8.25 -1.86 1 98.88 104 ASP A C 1
ATOM 790 O O . ASP A 1 104 ? 9.141 -8.133 -1.788 1 98.88 104 ASP A O 1
ATOM 794 N N . LEU A 1 105 ? 11.086 -7.656 -2.707 1 98.88 105 LEU A N 1
ATOM 795 C CA . LEU A 1 105 ? 10.484 -6.957 -3.838 1 98.88 105 LEU A CA 1
ATOM 796 C C . LEU A 1 105 ? 10.695 -7.734 -5.133 1 98.88 105 LEU A C 1
ATOM 798 O O . LEU A 1 105 ? 11.727 -7.578 -5.793 1 98.88 105 LEU A O 1
ATOM 802 N N . GLY A 1 106 ? 9.703 -8.555 -5.461 1 98.81 106 GLY A N 1
ATOM 803 C CA . GLY A 1 106 ? 9.703 -9.195 -6.766 1 98.81 106 GLY A CA 1
ATOM 804 C C . GLY A 1 106 ? 9.055 -8.352 -7.844 1 98.81 106 GLY A C 1
ATOM 805 O O . GLY A 1 106 ? 7.93 -7.875 -7.672 1 98.81 106 GLY A O 1
ATOM 806 N N . VAL A 1 107 ? 9.742 -8.188 -8.961 1 98.69 107 VAL A N 1
ATOM 807 C CA . VAL A 1 107 ? 9.195 -7.379 -10.039 1 98.69 107 VAL A CA 1
ATOM 808 C C . VAL A 1 107 ? 9.102 -8.211 -11.32 1 98.69 107 VAL A C 1
ATOM 810 O O . VAL A 1 107 ? 9.914 -9.117 -11.539 1 98.69 107 VAL A O 1
ATOM 813 N N . GLY A 1 108 ? 8.117 -7.977 -12.07 1 97.19 108 GLY A N 1
ATOM 814 C CA . GLY A 1 108 ? 7.918 -8.578 -13.383 1 97.19 108 GLY A CA 1
ATOM 815 C C . GLY A 1 108 ? 7.43 -7.586 -14.422 1 97.19 108 GLY A C 1
ATOM 816 O O . GLY A 1 108 ? 7.082 -6.449 -14.086 1 97.19 108 GLY A O 1
ATOM 817 N N . ARG A 1 109 ? 7.371 -7.992 -15.688 1 94.88 109 ARG A N 1
ATOM 818 C CA . ARG A 1 109 ? 6.992 -7.078 -16.766 1 94.88 109 ARG A CA 1
ATOM 819 C C . ARG A 1 109 ? 5.633 -7.449 -17.344 1 94.88 109 ARG A C 1
ATOM 821 O O . ARG A 1 109 ? 5.148 -6.789 -18.266 1 94.88 109 ARG A O 1
ATOM 828 N N . ALA A 1 110 ? 5.027 -8.555 -16.828 1 92.19 110 ALA A N 1
ATOM 829 C CA . ALA A 1 110 ? 3.686 -8.922 -17.281 1 92.19 110 ALA A CA 1
ATOM 830 C C . ALA A 1 110 ? 2.68 -7.816 -16.969 1 92.19 110 ALA A C 1
ATOM 832 O O . ALA A 1 110 ? 2.883 -7.027 -16.047 1 92.19 110 ALA A O 1
ATOM 833 N N . PRO A 1 111 ? 1.605 -7.766 -17.797 1 90.88 111 PRO A N 1
ATOM 834 C CA . PRO A 1 111 ? 0.628 -6.707 -17.531 1 90.88 111 PRO A CA 1
ATOM 835 C C . PRO A 1 111 ? -0.228 -6.996 -16.297 1 90.88 111 PRO A C 1
ATOM 837 O O . PRO A 1 111 ? -0.749 -6.07 -15.672 1 90.88 111 PRO A O 1
ATOM 840 N N . GLY A 1 112 ? -0.412 -8.289 -15.992 1 89.5 112 GLY A N 1
ATOM 841 C CA . GLY A 1 112 ? -1.212 -8.641 -14.828 1 89.5 112 GLY A CA 1
ATOM 842 C C . GLY A 1 112 ? -2.705 -8.594 -15.094 1 89.5 112 GLY A C 1
ATOM 843 O O . GLY A 1 112 ? -3.51 -8.812 -14.188 1 89.5 112 GLY A O 1
ATOM 844 N N . GLY A 1 113 ? -3.141 -8.258 -16.281 1 90.44 113 GLY A N 1
ATOM 845 C CA . GLY A 1 113 ? -4.543 -8.172 -16.656 1 90.44 113 GLY A CA 1
ATOM 846 C C . GLY A 1 113 ? -4.746 -7.906 -18.141 1 90.44 113 GLY A C 1
ATOM 847 O O . GLY A 1 113 ? -3.791 -7.938 -18.922 1 90.44 113 GLY A O 1
ATOM 848 N N . MET A 1 114 ? -5.992 -7.68 -18.453 1 88.12 114 MET A N 1
ATOM 849 C CA . MET A 1 114 ? -6.359 -7.449 -19.844 1 88.12 114 MET A CA 1
ATOM 850 C C . MET A 1 114 ? -5.906 -6.07 -20.312 1 88.12 114 MET A C 1
ATOM 852 O O . MET A 1 114 ? -5.637 -5.191 -19.484 1 88.12 114 MET A O 1
ATOM 856 N N . PRO A 1 115 ? -5.863 -5.875 -21.578 1 91.06 115 PRO A N 1
ATOM 857 C CA . PRO A 1 115 ? -5.355 -4.617 -22.141 1 91.06 115 PRO A CA 1
ATOM 858 C C . PRO A 1 115 ? -6.125 -3.396 -21.625 1 91.06 115 PRO A C 1
ATOM 860 O O . PRO A 1 115 ? -5.531 -2.336 -21.406 1 91.06 115 PRO A O 1
ATOM 863 N N . ILE A 1 116 ? -7.359 -3.537 -21.406 1 93.62 116 ILE A N 1
ATOM 864 C CA . ILE A 1 116 ? -8.172 -2.408 -20.969 1 93.62 116 ILE A CA 1
ATOM 865 C C . ILE A 1 116 ? -7.703 -1.942 -19.594 1 93.62 116 ILE A C 1
ATOM 867 O O . ILE A 1 116 ? -7.711 -0.744 -19.297 1 93.62 116 ILE A O 1
ATOM 871 N N . ALA A 1 117 ? -7.324 -2.842 -18.734 1 94.69 117 ALA A N 1
ATOM 872 C CA . ALA A 1 117 ? -6.777 -2.48 -17.422 1 94.69 117 ALA A CA 1
ATOM 873 C C . ALA A 1 117 ? -5.449 -1.74 -17.578 1 94.69 117 ALA A C 1
ATOM 875 O O . ALA A 1 117 ? -5.191 -0.769 -16.859 1 94.69 117 ALA A O 1
ATOM 876 N N . THR A 1 118 ? -4.625 -2.203 -18.453 1 95.06 118 THR A N 1
ATOM 877 C CA . THR A 1 118 ? -3.359 -1.535 -18.734 1 95.06 118 THR A CA 1
ATOM 878 C C . THR A 1 118 ? -3.594 -0.085 -19.156 1 95.06 118 THR A C 1
ATOM 880 O O . THR A 1 118 ? -2.906 0.821 -18.672 1 95.06 118 THR A O 1
ATOM 883 N N . LEU A 1 119 ? -4.555 0.091 -20.031 1 94.5 119 LEU A N 1
ATOM 884 C CA . LEU A 1 119 ? -4.875 1.44 -20.484 1 94.5 119 LEU A CA 1
ATOM 885 C C . LEU A 1 119 ? -5.328 2.311 -19.312 1 94.5 119 LEU A C 1
ATOM 887 O O . LEU A 1 119 ? -4.93 3.475 -19.219 1 94.5 119 LEU A O 1
ATOM 891 N N . ALA A 1 120 ? -6.129 1.77 -18.469 1 95.31 120 ALA A N 1
ATOM 892 C CA . ALA A 1 120 ? -6.629 2.521 -17.312 1 95.31 120 ALA A CA 1
ATOM 893 C C . ALA A 1 120 ? -5.5 2.852 -16.344 1 95.31 120 ALA A C 1
ATOM 895 O O . ALA A 1 120 ? -5.48 3.932 -15.75 1 95.31 120 ALA A O 1
ATOM 896 N N . LEU A 1 121 ? -4.559 1.915 -16.172 1 95.88 121 LEU A N 1
ATOM 897 C CA . LEU A 1 121 ? -3.412 2.119 -15.297 1 95.88 121 LEU A CA 1
ATOM 898 C C . LEU A 1 121 ? -2.527 3.25 -15.812 1 95.88 121 LEU A C 1
ATOM 900 O O . LEU A 1 121 ? -1.794 3.871 -15.039 1 95.88 121 LEU A O 1
ATOM 904 N N . HIS A 1 122 ? -2.65 3.562 -17.094 1 92.56 122 HIS A N 1
ATOM 905 C CA . HIS A 1 122 ? -1.789 4.562 -17.719 1 92.56 122 HIS A CA 1
ATOM 906 C C . HIS A 1 122 ? -2.6 5.75 -18.219 1 92.56 122 HIS A C 1
ATOM 908 O O . HIS A 1 122 ? -2.139 6.5 -19.094 1 92.56 122 HIS A O 1
ATOM 914 N N . ASP A 1 123 ? -3.814 5.832 -17.703 1 90.25 123 ASP A N 1
ATOM 915 C CA . ASP A 1 123 ? -4.695 6.934 -18.078 1 90.25 123 ASP A CA 1
ATOM 916 C C . ASP A 1 123 ? -4.785 7.078 -19.594 1 90.25 123 ASP A C 1
ATOM 918 O O . ASP A 1 123 ? -4.656 8.18 -20.125 1 90.25 123 ASP A O 1
ATOM 922 N N . GLY A 1 124 ? -4.859 5.98 -20.266 1 88.56 124 GLY A N 1
ATOM 923 C CA . GLY A 1 124 ? -5.078 5.961 -21.703 1 88.56 124 GLY A CA 1
ATOM 924 C C . GLY A 1 124 ? -3.793 5.98 -22.5 1 88.56 124 GLY A C 1
ATOM 925 O O . GLY A 1 124 ? -3.812 5.809 -23.719 1 88.56 124 GLY A O 1
ATOM 926 N N . LYS A 1 125 ? -2.686 6.133 -21.875 1 86.62 125 LYS A N 1
ATOM 927 C CA . LYS A 1 125 ? -1.396 6.148 -22.547 1 86.62 125 LYS A CA 1
ATOM 928 C C . LYS A 1 125 ? -0.83 4.738 -22.688 1 86.62 125 LYS A C 1
ATOM 930 O O . LYS A 1 125 ? -1.275 3.814 -22.016 1 86.62 125 LYS A O 1
ATOM 935 N N . ARG A 1 126 ? 0.147 4.621 -23.547 1 83.5 126 ARG A N 1
ATOM 936 C CA . ARG A 1 126 ? 0.74 3.312 -23.797 1 83.5 126 ARG A CA 1
ATOM 937 C C . ARG A 1 126 ? 1.729 2.938 -22.688 1 83.5 126 ARG A C 1
ATOM 939 O O . ARG A 1 126 ? 2.479 3.789 -22.203 1 83.5 126 ARG A O 1
ATOM 946 N N . ARG A 1 127 ? 1.596 1.711 -22.391 1 83.38 127 ARG A N 1
ATOM 947 C CA . ARG A 1 127 ? 2.584 1.124 -21.5 1 83.38 127 ARG A CA 1
ATOM 948 C C . ARG A 1 127 ? 3.918 0.921 -22.219 1 83.38 127 ARG A C 1
ATOM 950 O O . ARG A 1 127 ? 3.969 0.314 -23.281 1 83.38 127 ARG A O 1
ATOM 957 N N . ASP A 1 128 ? 5.016 1.412 -21.641 1 86.12 128 ASP A N 1
ATOM 958 C CA . ASP A 1 128 ? 6.324 1.285 -22.281 1 86.12 128 ASP A CA 1
ATOM 959 C C . ASP A 1 128 ? 7.133 0.153 -21.641 1 86.12 128 ASP A C 1
ATOM 961 O O . ASP A 1 128 ? 7.992 0.397 -20.797 1 86.12 128 ASP A O 1
ATOM 965 N N . VAL A 1 129 ? 7.012 -1.01 -22.172 1 88.25 129 VAL A N 1
ATOM 966 C CA . VAL A 1 129 ? 7.645 -2.203 -21.625 1 88.25 129 VAL A CA 1
ATOM 967 C C . VAL A 1 129 ? 9.133 -2.207 -21.969 1 88.25 129 VAL A C 1
ATOM 969 O O . VAL A 1 129 ? 9.938 -2.828 -21.266 1 88.25 129 VAL A O 1
ATOM 972 N N . ASP A 1 130 ? 9.547 -1.463 -22.906 1 90.56 130 ASP A N 1
ATOM 973 C CA . ASP A 1 130 ? 10.938 -1.442 -23.359 1 90.56 130 ASP A CA 1
ATOM 974 C C . ASP A 1 130 ? 11.844 -0.761 -22.344 1 90.56 130 ASP A C 1
ATOM 976 O O . ASP A 1 130 ? 13.055 -0.979 -22.344 1 90.56 130 ASP A O 1
ATOM 980 N N . ARG A 1 131 ? 11.273 -0.055 -21.562 1 93.12 131 ARG A N 1
ATOM 981 C CA . ARG A 1 131 ? 12.062 0.668 -20.578 1 93.12 131 ARG A CA 1
ATOM 982 C C . ARG A 1 131 ? 12.281 -0.179 -19.328 1 93.12 131 ARG A C 1
ATOM 984 O O . ARG A 1 131 ? 13 0.226 -18.406 1 93.12 131 ARG A O 1
ATOM 991 N N . TYR A 1 132 ? 11.766 -1.345 -19.406 1 97.06 132 TYR A N 1
ATOM 992 C CA . TYR A 1 132 ? 11.766 -2.211 -18.219 1 97.06 132 TYR A CA 1
ATOM 993 C C . TYR A 1 132 ? 13.172 -2.402 -17.688 1 97.06 132 TYR A C 1
ATOM 995 O O . TYR A 1 132 ? 13.414 -2.234 -16.484 1 97.06 132 TYR A O 1
ATOM 1003 N N . PRO A 1 133 ? 14.195 -2.65 -18.422 1 97.44 133 PRO A N 1
ATOM 1004 C CA . PRO A 1 133 ? 15.547 -2.803 -17.891 1 97.44 133 PRO A CA 1
ATOM 1005 C C . PRO A 1 133 ? 16.062 -1.541 -17.188 1 97.44 133 PRO A C 1
ATOM 1007 O O . PRO A 1 133 ? 16.641 -1.62 -16.109 1 97.44 133 PRO A O 1
ATOM 1010 N N . GLU A 1 134 ? 15.805 -0.434 -17.797 1 96.19 134 GLU A N 1
ATOM 1011 C CA . GLU A 1 134 ? 16.219 0.839 -17.219 1 96.19 134 GLU A CA 1
ATOM 1012 C C . GLU A 1 134 ? 15.477 1.125 -15.922 1 96.19 134 GLU A C 1
ATOM 1014 O O . GLU A 1 134 ? 16.031 1.705 -14.992 1 96.19 134 GLU A O 1
ATOM 1019 N N . GLN A 1 135 ? 14.234 0.77 -15.891 1 97.06 135 GLN A N 1
ATOM 1020 C CA . GLN A 1 135 ? 13.422 0.961 -14.695 1 97.06 135 GLN A CA 1
ATOM 1021 C C . GLN A 1 135 ? 14 0.182 -13.508 1 97.06 135 GLN A C 1
ATOM 1023 O O . GLN A 1 135 ? 13.938 0.644 -12.367 1 97.06 135 GLN A O 1
ATOM 1028 N N . ILE A 1 136 ? 14.461 -0.998 -13.828 1 98.19 136 ILE A N 1
ATOM 1029 C CA . ILE A 1 136 ? 15.062 -1.812 -12.773 1 98.19 136 ILE A CA 1
ATOM 1030 C C . ILE A 1 136 ? 16.281 -1.096 -12.203 1 98.19 136 ILE A C 1
ATOM 1032 O O . ILE A 1 136 ? 16.469 -1.053 -10.984 1 98.19 136 ILE A O 1
ATOM 1036 N N . ASP A 1 137 ? 17.078 -0.487 -13.086 1 97.75 137 ASP A N 1
ATOM 1037 C CA . ASP A 1 137 ? 18.234 0.265 -12.633 1 97.75 137 ASP A CA 1
ATOM 1038 C C . ASP A 1 137 ? 17.828 1.433 -11.734 1 97.75 137 ASP A C 1
ATOM 1040 O O . ASP A 1 137 ? 18.406 1.651 -10.68 1 97.75 137 ASP A O 1
ATOM 1044 N N . ASP A 1 138 ? 16.875 2.158 -12.203 1 97.75 138 ASP A N 1
ATOM 1045 C CA . ASP A 1 138 ? 16.359 3.283 -11.422 1 97.75 138 ASP A CA 1
ATOM 1046 C C . ASP A 1 138 ? 15.844 2.822 -10.062 1 97.75 138 ASP A C 1
ATOM 1048 O O . ASP A 1 138 ? 16.141 3.441 -9.039 1 97.75 138 ASP A O 1
ATOM 1052 N N . LEU A 1 139 ? 15.055 1.757 -10.086 1 98.56 139 LEU A N 1
ATOM 1053 C CA . LEU A 1 139 ? 14.492 1.203 -8.859 1 98.56 139 LEU A CA 1
ATOM 1054 C C . LEU A 1 139 ? 15.586 0.874 -7.852 1 98.56 139 LEU A C 1
ATOM 1056 O O . LEU A 1 139 ? 15.492 1.249 -6.68 1 98.56 139 LEU A O 1
ATOM 1060 N N . LEU A 1 140 ? 16.578 0.151 -8.297 1 98.44 140 LEU A N 1
ATOM 1061 C CA . LEU A 1 140 ? 17.703 -0.221 -7.441 1 98.44 140 LEU A CA 1
ATOM 1062 C C . LEU A 1 140 ? 18.406 1.019 -6.895 1 98.44 140 LEU A C 1
ATOM 1064 O O . LEU A 1 140 ? 18.734 1.078 -5.707 1 98.44 140 LEU A O 1
ATOM 1068 N N . ALA A 1 141 ? 18.609 2.014 -7.742 1 98 141 ALA A N 1
ATOM 1069 C CA . ALA A 1 141 ? 19.266 3.248 -7.32 1 98 141 ALA A CA 1
ATOM 1070 C C . ALA A 1 141 ? 18.438 3.975 -6.262 1 98 141 ALA A C 1
ATOM 1072 O O . ALA A 1 141 ? 18.984 4.488 -5.285 1 98 141 ALA A O 1
ATOM 1073 N N . TYR A 1 142 ? 17.125 4.062 -6.469 1 98.25 142 TYR A N 1
ATOM 1074 C CA . TYR A 1 142 ? 16.25 4.707 -5.504 1 98.25 142 TYR A CA 1
ATOM 1075 C C . TYR A 1 142 ? 16.266 3.971 -4.172 1 98.25 142 TYR A C 1
ATOM 1077 O O . TYR A 1 142 ? 16.312 4.594 -3.107 1 98.25 142 TYR A O 1
ATOM 1085 N N . LEU A 1 143 ? 16.234 2.621 -4.195 1 98.44 143 LEU A N 1
ATOM 1086 C CA . LEU A 1 143 ? 16.188 1.81 -2.982 1 98.44 143 LEU A CA 1
ATOM 1087 C C . LEU A 1 143 ? 17.453 1.98 -2.156 1 98.44 143 LEU A C 1
ATOM 1089 O O . LEU A 1 143 ? 17.422 1.896 -0.927 1 98.44 143 LEU A O 1
ATOM 1093 N N . HIS A 1 144 ? 18.516 2.275 -2.803 1 96.81 144 HIS A N 1
ATOM 1094 C CA . HIS A 1 144 ? 19.797 2.322 -2.115 1 96.81 144 HIS A CA 1
ATOM 1095 C C . HIS A 1 144 ? 20.328 3.748 -2.039 1 96.81 144 HIS A C 1
ATOM 1097 O O . HIS A 1 144 ? 21.453 3.973 -1.583 1 96.81 144 HIS A O 1
ATOM 1103 N N . ASN A 1 145 ? 19.562 4.715 -2.52 1 93.31 145 ASN A N 1
ATOM 1104 C CA . ASN A 1 145 ? 19.938 6.125 -2.512 1 93.31 145 ASN A CA 1
ATOM 1105 C C . ASN A 1 145 ? 21.281 6.344 -3.182 1 93.31 145 ASN A C 1
ATOM 1107 O O . ASN A 1 145 ? 22.172 7 -2.615 1 93.31 145 ASN A O 1
ATOM 1111 N N . ASP A 1 146 ? 21.484 5.836 -4.34 1 94.06 146 ASP A N 1
ATOM 1112 C CA . ASP A 1 146 ? 22.797 5.941 -4.977 1 94.06 146 ASP A CA 1
ATOM 1113 C C . ASP A 1 146 ? 22.656 6.32 -6.449 1 94.06 146 ASP A C 1
ATOM 1115 O O . ASP A 1 146 ? 23.375 5.785 -7.301 1 94.06 146 ASP A O 1
ATOM 1119 N N . LEU A 1 147 ? 21.703 7.141 -6.723 1 96.25 147 LEU A N 1
ATOM 1120 C CA . LEU A 1 147 ? 21.609 7.707 -8.062 1 96.25 147 LEU A CA 1
ATOM 1121 C C . LEU A 1 147 ? 22.938 8.297 -8.492 1 96.25 147 LEU A C 1
ATOM 1123 O O . LEU A 1 147 ? 23.562 9.055 -7.746 1 96.25 147 LEU A O 1
ATOM 1127 N N . LYS A 1 148 ? 23.344 8.031 -9.688 1 94.81 148 LYS A N 1
ATOM 1128 C CA . LYS A 1 148 ? 24.594 8.547 -10.219 1 94.81 148 LYS A CA 1
ATOM 1129 C C . LYS A 1 148 ? 24.469 10.031 -10.562 1 94.81 148 LYS A C 1
ATOM 1131 O O . LYS A 1 148 ? 23.375 10.531 -10.812 1 94.81 148 LYS A O 1
ATOM 1136 N N . GLU A 1 149 ? 25.578 10.695 -10.625 1 94.94 149 GLU A N 1
ATOM 1137 C CA . GLU A 1 149 ? 25.609 12.133 -10.883 1 94.94 149 GLU A CA 1
ATOM 1138 C C . GLU A 1 149 ? 24.984 12.461 -12.242 1 94.94 149 GLU A C 1
ATOM 1140 O O . GLU A 1 149 ? 24.359 13.516 -12.406 1 94.94 149 GLU A O 1
ATOM 1145 N N . GLU A 1 150 ? 25.078 11.625 -13.156 1 95.06 150 GLU A N 1
ATOM 1146 C CA . GLU A 1 150 ? 24.594 11.852 -14.516 1 95.06 150 GLU A CA 1
ATOM 1147 C C . GLU A 1 150 ? 23.078 11.633 -14.609 1 95.06 150 GLU A C 1
ATOM 1149 O O . GLU A 1 150 ? 22.453 12.016 -15.602 1 95.06 150 GLU A O 1
ATOM 1154 N N . HIS A 1 151 ? 22.547 11.031 -13.648 1 94.62 151 HIS A N 1
ATOM 1155 C CA . HIS A 1 151 ? 21.109 10.773 -13.672 1 94.62 151 HIS A CA 1
ATOM 1156 C C . HIS A 1 151 ? 20.312 12.07 -13.656 1 94.62 151 HIS A C 1
ATOM 1158 O O . HIS A 1 151 ? 20.656 13.008 -12.938 1 94.62 151 HIS A O 1
ATOM 1164 N N . PRO A 1 152 ? 19.281 12.117 -14.43 1 93.19 152 PRO A N 1
ATOM 1165 C CA . PRO A 1 152 ? 18.484 13.352 -14.5 1 93.19 152 PRO A CA 1
ATOM 1166 C C . PRO A 1 152 ? 17.906 13.758 -13.148 1 93.19 152 PRO A C 1
ATOM 1168 O O . PRO A 1 152 ? 17.625 14.938 -12.93 1 93.19 152 PRO A O 1
ATOM 1171 N N . PHE A 1 153 ? 17.75 12.828 -12.273 1 95.56 153 PHE A N 1
ATOM 1172 C CA . PHE A 1 153 ? 17.172 13.133 -10.969 1 95.56 153 PHE A CA 1
ATOM 1173 C C . PHE A 1 153 ? 18.219 13 -9.867 1 95.56 153 PHE A C 1
ATOM 1175 O O . PHE A 1 153 ? 17.891 12.609 -8.742 1 95.56 153 PHE A O 1
ATOM 1182 N N . TYR A 1 154 ? 19.391 13.328 -10.141 1 95.5 154 TYR A N 1
ATOM 1183 C CA . TYR A 1 154 ? 20.453 13.258 -9.156 1 95.5 154 TYR A CA 1
ATOM 1184 C C . TYR A 1 154 ? 20.125 14.094 -7.926 1 95.5 154 TYR A C 1
ATOM 1186 O O . TYR A 1 154 ? 19.641 15.219 -8.047 1 95.5 154 TYR A O 1
ATOM 1194 N N . GLY A 1 155 ? 20.328 13.477 -6.766 1 93.81 155 GLY A N 1
ATOM 1195 C CA . GLY A 1 155 ? 20.062 14.156 -5.508 1 93.81 155 GLY A CA 1
ATOM 1196 C C . GLY A 1 155 ? 18.703 13.797 -4.918 1 93.81 155 GLY A C 1
ATOM 1197 O O . GLY A 1 155 ? 18.469 13.984 -3.725 1 93.81 155 GLY A O 1
ATOM 1198 N N . LEU A 1 156 ? 17.812 13.289 -5.734 1 96.19 156 LEU A N 1
ATOM 1199 C CA . LEU A 1 156 ? 16.5 12.852 -5.285 1 96.19 156 LEU A CA 1
ATOM 1200 C C . LEU A 1 156 ? 16.609 11.617 -4.395 1 96.19 156 LEU A C 1
ATOM 1202 O O . LEU A 1 156 ? 17.375 10.703 -4.688 1 96.19 156 LEU A O 1
ATOM 1206 N N . LYS A 1 157 ? 15.867 11.625 -3.326 1 96.12 157 LYS A N 1
ATOM 1207 C CA . LYS A 1 157 ? 15.828 10.461 -2.445 1 96.12 157 LYS A CA 1
ATOM 1208 C C . LYS A 1 157 ? 14.414 9.883 -2.357 1 96.12 157 LYS A C 1
ATOM 1210 O O . LYS A 1 157 ? 13.445 10.633 -2.18 1 96.12 157 LYS A O 1
ATOM 1215 N N . ALA A 1 158 ? 14.367 8.617 -2.59 1 97.38 158 ALA A N 1
ATOM 1216 C CA . ALA A 1 158 ? 13.133 7.926 -2.209 1 97.38 158 ALA A CA 1
ATOM 1217 C C . ALA A 1 158 ? 13.047 7.762 -0.695 1 97.38 158 ALA A C 1
ATOM 1219 O O . ALA A 1 158 ? 13.914 7.148 -0.076 1 97.38 158 ALA A O 1
ATOM 1220 N N . THR A 1 159 ? 12.047 8.359 -0.091 1 97 159 THR A N 1
ATOM 1221 C CA . THR A 1 159 ? 11.922 8.344 1.362 1 97 159 THR A CA 1
ATOM 1222 C C . THR A 1 159 ? 10.875 7.324 1.804 1 97 159 THR A C 1
ATOM 1224 O O . THR A 1 159 ? 10.008 6.938 1.019 1 97 159 THR A O 1
ATOM 1227 N N . PRO A 1 160 ? 10.961 6.914 2.998 1 97.94 160 PRO A N 1
ATOM 1228 C CA . PRO A 1 160 ? 11.867 7.309 4.074 1 97.94 160 PRO A CA 1
ATOM 1229 C C . PRO A 1 160 ? 13.273 6.742 3.896 1 97.94 160 PRO A C 1
ATOM 1231 O O . PRO A 1 160 ? 13.453 5.727 3.221 1 97.94 160 PRO A O 1
ATOM 1234 N N . ASN A 1 161 ? 14.25 7.434 4.465 1 96.69 161 ASN A N 1
ATOM 1235 C CA . ASN A 1 161 ? 15.617 6.938 4.5 1 96.69 161 ASN A CA 1
ATOM 1236 C C . ASN A 1 161 ? 15.812 5.918 5.621 1 96.69 161 ASN A C 1
ATOM 1238 O O . ASN A 1 161 ? 15.992 6.289 6.781 1 96.69 161 ASN A O 1
ATOM 1242 N N . ILE A 1 162 ? 15.805 4.668 5.273 1 97.44 162 ILE A N 1
ATOM 1243 C CA . ILE A 1 162 ? 15.867 3.586 6.25 1 97.44 162 ILE A CA 1
ATOM 1244 C C . ILE A 1 162 ? 17.234 2.9 6.172 1 97.44 162 ILE A C 1
ATOM 1246 O O . ILE A 1 162 ? 18 3.146 5.242 1 97.44 162 ILE A O 1
ATOM 1250 N N . GLN A 1 163 ? 17.484 2.062 7.117 1 96 163 GLN A N 1
ATOM 1251 C CA . GLN A 1 163 ? 18.828 1.512 7.309 1 96 163 GLN A CA 1
ATOM 1252 C C . GLN A 1 163 ? 19.016 0.239 6.488 1 96 163 GLN A C 1
ATOM 1254 O O . GLN A 1 163 ? 20.141 -0.137 6.172 1 96 163 GLN A O 1
ATOM 1259 N N . THR A 1 164 ? 17.984 -0.482 6.215 1 97.25 164 THR A N 1
ATOM 1260 C CA . THR A 1 164 ? 18.016 -1.705 5.418 1 97.25 164 THR A CA 1
ATOM 1261 C C . THR A 1 164 ? 17.312 -1.508 4.086 1 97.25 164 THR A C 1
ATOM 1263 O O . THR A 1 164 ? 16.719 -0.455 3.846 1 97.25 164 THR A O 1
ATOM 1266 N N . SER A 1 165 ? 17.453 -2.443 3.203 1 97.69 165 SER A N 1
ATOM 1267 C CA . SER A 1 165 ? 16.812 -2.389 1.899 1 97.69 165 SER A CA 1
ATOM 1268 C C . SER A 1 165 ? 16.109 -3.709 1.572 1 97.69 165 SER A C 1
ATOM 1270 O O . SER A 1 165 ? 16.625 -4.781 1.916 1 97.69 165 SER A O 1
ATOM 1272 N N . PRO A 1 166 ? 14.961 -3.637 0.907 1 98.31 166 PRO A N 1
ATOM 1273 C CA . PRO A 1 166 ? 14.336 -4.883 0.454 1 98.31 166 PRO A CA 1
ATOM 1274 C C . PRO A 1 166 ? 15.211 -5.66 -0.522 1 98.31 166 PRO A C 1
ATOM 1276 O O . PRO A 1 166 ? 16 -5.062 -1.262 1 98.31 166 PRO A O 1
ATOM 1279 N N . ASP A 1 167 ? 15.086 -6.988 -0.513 1 97.88 167 ASP A N 1
ATOM 1280 C CA . ASP A 1 167 ? 15.711 -7.816 -1.54 1 97.88 167 ASP A CA 1
ATOM 1281 C C . ASP A 1 167 ? 14.914 -7.762 -2.844 1 97.88 167 ASP A C 1
ATOM 1283 O O . ASP A 1 167 ? 13.711 -8.016 -2.854 1 97.88 167 ASP A O 1
ATOM 1287 N N . VAL A 1 168 ? 15.617 -7.457 -3.885 1 98.75 168 VAL A N 1
ATOM 1288 C CA . VAL A 1 168 ? 14.938 -7.355 -5.176 1 98.75 168 VAL A CA 1
ATOM 1289 C C . VAL A 1 168 ? 15.109 -8.656 -5.953 1 98.75 168 VAL A C 1
ATOM 1291 O O . VAL A 1 168 ? 16.219 -9.18 -6.062 1 98.75 168 VAL A O 1
ATOM 1294 N N . TRP A 1 169 ? 14.008 -9.211 -6.438 1 98.75 169 TRP A N 1
ATOM 1295 C CA . TRP A 1 169 ? 13.961 -10.414 -7.262 1 98.75 169 TRP A CA 1
ATOM 1296 C C . TRP A 1 169 ? 13.375 -10.109 -8.633 1 98.75 169 TRP A C 1
ATOM 1298 O O . TRP A 1 169 ? 12.406 -9.352 -8.742 1 98.75 169 TRP A O 1
ATOM 1308 N N . LEU A 1 170 ? 13.969 -10.641 -9.648 1 98.75 170 LEU A N 1
ATOM 1309 C CA . LEU A 1 170 ? 13.352 -10.57 -10.969 1 98.75 170 LEU A CA 1
ATOM 1310 C C . LEU A 1 170 ? 12.555 -11.836 -11.266 1 98.75 170 LEU A C 1
ATOM 1312 O O . LEU A 1 170 ? 13.062 -12.945 -11.117 1 98.75 170 LEU A O 1
ATOM 1316 N N . LEU A 1 171 ? 11.352 -11.594 -11.57 1 98.19 171 LEU A N 1
ATOM 1317 C CA . LEU A 1 171 ? 10.43 -12.688 -11.883 1 98.19 171 LEU A CA 1
ATOM 1318 C C . LEU A 1 171 ? 10.203 -12.789 -13.391 1 98.19 171 LEU A C 1
ATOM 1320 O O . LEU A 1 171 ? 10.086 -11.773 -14.07 1 98.19 171 LEU A O 1
ATOM 1324 N N . GLY A 1 172 ? 10.141 -14.008 -13.883 1 97 172 GLY A N 1
ATOM 1325 C CA . GLY A 1 172 ? 9.875 -14.164 -15.305 1 97 172 GLY A CA 1
ATOM 1326 C C . GLY A 1 172 ? 9.547 -15.594 -15.695 1 97 172 GLY A C 1
ATOM 1327 O O . GLY A 1 172 ? 9.656 -16.516 -14.875 1 97 172 GLY A O 1
ATOM 1328 N N . SER A 1 173 ? 9.094 -15.742 -16.953 1 96.75 173 SER A N 1
ATOM 1329 C CA . SER A 1 173 ? 8.766 -17.047 -17.5 1 96.75 173 SER A CA 1
ATOM 1330 C C . SER A 1 173 ? 9.367 -17.234 -18.891 1 96.75 173 SER A C 1
ATOM 1332 O O . SER A 1 173 ? 8.82 -17.969 -19.719 1 96.75 173 SER A O 1
ATOM 1334 N N . SER A 1 174 ? 10.484 -16.484 -19.172 1 96.06 174 SER A N 1
ATOM 1335 C CA . SER A 1 174 ? 11.102 -16.516 -20.5 1 96.06 174 SER A CA 1
ATOM 1336 C C . SER A 1 174 ? 12.625 -16.422 -20.406 1 96.06 174 SER A C 1
ATOM 1338 O O . SER A 1 174 ? 13.164 -16.109 -19.344 1 96.06 174 SER A O 1
ATOM 1340 N N . ALA A 1 175 ? 13.258 -16.688 -21.531 1 96.06 175 ALA A N 1
ATOM 1341 C CA . ALA A 1 175 ? 14.711 -16.562 -21.609 1 96.06 175 ALA A CA 1
ATOM 1342 C C . ALA A 1 175 ? 15.141 -15.102 -21.422 1 96.06 175 ALA A C 1
ATOM 1344 O O . ALA A 1 175 ? 16.172 -14.828 -20.812 1 96.06 175 ALA A O 1
ATOM 1345 N N . SER A 1 176 ? 14.383 -14.242 -21.984 1 96.31 176 SER A N 1
ATOM 1346 C CA . SER A 1 176 ? 14.711 -12.82 -21.906 1 96.31 176 SER A CA 1
ATOM 1347 C C . SER A 1 176 ? 14.75 -12.344 -20.453 1 96.31 176 SER A C 1
ATOM 1349 O O . SER A 1 176 ? 15.648 -11.586 -20.078 1 96.31 176 SER A O 1
ATOM 1351 N N . SER A 1 177 ? 13.789 -12.758 -19.672 1 96.75 177 SER A N 1
ATOM 1352 C CA . SER A 1 177 ? 13.773 -12.383 -18.266 1 96.75 177 SER A CA 1
ATOM 1353 C C . SER A 1 177 ? 14.953 -12.992 -17.516 1 96.75 177 SER A C 1
ATOM 1355 O O . SER A 1 177 ? 15.547 -12.359 -16.641 1 96.75 177 SER A O 1
ATOM 1357 N N . ALA A 1 178 ? 15.242 -14.234 -17.844 1 98.25 178 ALA A N 1
ATOM 1358 C CA . ALA A 1 178 ? 16.391 -14.906 -17.219 1 98.25 178 ALA A CA 1
ATOM 1359 C C . ALA A 1 178 ? 17.688 -14.164 -17.516 1 98.25 178 ALA A C 1
ATOM 1361 O O . ALA A 1 178 ? 18.484 -13.914 -16.609 1 98.25 178 ALA A O 1
ATOM 1362 N N . LEU A 1 179 ? 17.875 -13.812 -18.719 1 98.44 179 LEU A N 1
ATOM 1363 C CA . LEU A 1 179 ? 19.094 -13.141 -19.156 1 98.44 179 LEU A CA 1
ATOM 1364 C C . LEU A 1 179 ? 19.188 -11.742 -18.547 1 98.44 179 LEU A C 1
ATOM 1366 O O . LEU A 1 179 ? 20.266 -11.281 -18.188 1 98.44 179 LEU A O 1
ATOM 1370 N N . LEU A 1 180 ? 18.047 -11.07 -18.5 1 98.38 180 LEU A N 1
ATOM 1371 C CA . LEU A 1 180 ? 18.047 -9.758 -17.875 1 98.38 180 LEU A CA 1
ATOM 1372 C C . LEU A 1 180 ? 18.469 -9.844 -16.406 1 98.38 180 LEU A C 1
ATOM 1374 O O . LEU A 1 180 ? 19.266 -9.031 -15.938 1 98.38 180 LEU A O 1
ATOM 1378 N N . ALA A 1 181 ? 17.891 -10.812 -15.656 1 98.75 181 ALA A N 1
ATOM 1379 C CA . ALA A 1 181 ? 18.266 -11.016 -14.266 1 98.75 181 ALA A CA 1
ATOM 1380 C C . ALA A 1 181 ? 19.766 -11.281 -14.141 1 98.75 181 ALA A C 1
ATOM 1382 O O . ALA A 1 181 ? 20.422 -10.742 -13.25 1 98.75 181 ALA A O 1
ATOM 1383 N N . ALA A 1 182 ? 20.266 -12.125 -15 1 98.81 182 ALA A N 1
ATOM 1384 C CA . ALA A 1 182 ? 21.688 -12.453 -15.008 1 98.81 182 ALA A CA 1
ATOM 1385 C C . ALA A 1 182 ? 22.531 -11.211 -15.227 1 98.81 182 ALA A C 1
ATOM 1387 O O . ALA A 1 182 ? 23.516 -10.984 -14.508 1 98.81 182 ALA A O 1
ATOM 1388 N N . GLN A 1 183 ? 22.156 -10.445 -16.203 1 98.44 183 GLN A N 1
ATOM 1389 C CA . GLN A 1 183 ? 22.906 -9.242 -16.578 1 98.44 183 GLN A CA 1
ATOM 1390 C C . GLN A 1 183 ? 22.906 -8.234 -15.43 1 98.44 183 GLN A C 1
ATOM 1392 O O . GLN A 1 183 ? 23.906 -7.535 -15.219 1 98.44 183 GLN A O 1
ATOM 1397 N N . LYS A 1 184 ? 21.828 -8.125 -14.688 1 98.19 184 LYS A N 1
ATOM 1398 C CA . LYS A 1 184 ? 21.688 -7.156 -13.609 1 98.19 184 LYS A CA 1
ATOM 1399 C C . LYS A 1 184 ? 22.312 -7.676 -12.32 1 98.19 184 LYS A C 1
ATOM 1401 O O . LYS A 1 184 ? 22.484 -6.926 -11.359 1 98.19 184 LYS A O 1
ATOM 1406 N N . GLY A 1 185 ? 22.703 -8.922 -12.32 1 98.44 185 GLY A N 1
ATOM 1407 C CA . GLY A 1 185 ? 23.203 -9.523 -11.102 1 98.44 185 GLY A CA 1
ATOM 1408 C C . GLY A 1 185 ? 22.172 -9.57 -9.984 1 98.44 185 GLY A C 1
ATOM 1409 O O . GLY A 1 185 ? 22.453 -9.156 -8.859 1 98.44 185 GLY A O 1
ATOM 1410 N N . LEU A 1 186 ? 20.984 -10.031 -10.297 1 98.75 186 LEU A N 1
ATOM 1411 C CA . LEU A 1 186 ? 19.891 -10.117 -9.344 1 98.75 186 LEU A CA 1
ATOM 1412 C C . LEU A 1 186 ? 19.359 -11.547 -9.242 1 98.75 186 LEU A C 1
ATOM 1414 O O . LEU A 1 186 ? 19.562 -12.352 -10.156 1 98.75 186 LEU A O 1
ATOM 1418 N N . PRO A 1 187 ? 18.797 -11.891 -8.055 1 98.75 187 PRO A N 1
ATOM 1419 C CA . PRO A 1 187 ? 18.156 -13.203 -7.996 1 98.75 187 PRO A CA 1
ATOM 1420 C C . PRO A 1 187 ? 17 -13.344 -8.992 1 98.75 187 PRO A C 1
ATOM 1422 O O . PRO A 1 187 ? 16.375 -12.352 -9.367 1 98.75 187 PRO A O 1
ATOM 1425 N N . PHE A 1 188 ? 16.75 -14.625 -9.383 1 98.75 188 PHE A N 1
ATOM 1426 C CA . PHE A 1 188 ? 15.797 -14.898 -10.453 1 98.75 188 PHE A CA 1
ATOM 1427 C C . PHE A 1 188 ? 14.812 -15.977 -10.023 1 98.75 188 PHE A C 1
ATOM 1429 O O . PHE A 1 188 ? 15.195 -16.969 -9.414 1 98.75 188 PHE A O 1
ATOM 1436 N N . VAL A 1 189 ? 13.547 -15.734 -10.25 1 98.75 189 VAL A N 1
ATOM 1437 C CA . VAL A 1 189 ? 12.516 -16.75 -10.031 1 98.75 189 VAL A CA 1
ATOM 1438 C C . VAL A 1 189 ? 11.844 -17.094 -11.359 1 98.75 189 VAL A C 1
ATOM 1440 O O . VAL A 1 189 ? 11.273 -16.234 -12.023 1 98.75 189 VAL A O 1
ATOM 1443 N N . PHE A 1 190 ? 11.898 -18.328 -11.766 1 98.75 190 PHE A N 1
ATOM 1444 C CA . PHE A 1 190 ? 11.195 -18.781 -12.961 1 98.75 190 PHE A CA 1
ATOM 1445 C C . PHE A 1 190 ? 9.781 -19.25 -12.609 1 98.75 190 PHE A C 1
ATOM 1447 O O . PHE A 1 190 ? 9.594 -20.062 -11.711 1 98.75 190 PHE A O 1
ATOM 1454 N N . ALA A 1 191 ? 8.852 -18.719 -13.32 1 98.5 191 ALA A N 1
ATOM 1455 C CA . ALA A 1 191 ? 7.445 -19.031 -13.078 1 98.5 191 ALA A CA 1
ATOM 1456 C C . ALA A 1 191 ? 7 -20.234 -13.914 1 98.5 191 ALA A C 1
ATOM 1458 O O . ALA A 1 191 ? 6.277 -20.078 -14.898 1 98.5 191 ALA A O 1
ATOM 1459 N N . GLN A 1 192 ? 7.277 -21.375 -13.469 1 98.44 192 GLN A N 1
ATOM 1460 C CA . GLN A 1 192 ? 6.852 -22.594 -14.172 1 98.44 192 GLN A CA 1
ATOM 1461 C C . GLN A 1 192 ? 5.332 -22.719 -14.172 1 98.44 192 GLN A C 1
ATOM 1463 O O . GLN A 1 192 ? 4.75 -23.266 -15.109 1 98.44 192 GLN A O 1
ATOM 1468 N N . PHE A 1 193 ? 4.641 -22.203 -13.141 1 97.94 193 PHE A N 1
ATOM 1469 C CA . PHE A 1 193 ? 3.189 -22.297 -13.062 1 97.94 193 PHE A CA 1
ATOM 1470 C C . PHE A 1 193 ? 2.533 -21.484 -14.164 1 97.94 193 PHE A C 1
ATOM 1472 O O . PHE A 1 193 ? 1.337 -21.641 -14.43 1 97.94 193 PHE A O 1
ATOM 1479 N N . ILE A 1 194 ? 3.266 -20.625 -14.797 1 96.44 194 ILE A N 1
ATOM 1480 C CA . ILE A 1 194 ? 2.777 -19.844 -15.93 1 96.44 194 ILE A CA 1
ATOM 1481 C C . ILE A 1 194 ? 3.207 -20.5 -17.234 1 96.44 194 ILE A C 1
ATOM 1483 O O . ILE A 1 194 ? 2.385 -20.719 -18.125 1 96.44 194 ILE A O 1
ATOM 1487 N N . ASN A 1 195 ? 4.488 -20.781 -17.406 1 95.75 195 ASN A N 1
ATOM 1488 C CA . ASN A 1 195 ? 5.09 -21.422 -18.562 1 95.75 195 ASN A CA 1
ATOM 1489 C C . ASN A 1 195 ? 5.734 -22.766 -18.203 1 95.75 195 ASN A C 1
ATOM 1491 O O . ASN A 1 195 ? 6.816 -22.797 -17.609 1 95.75 195 ASN A O 1
ATOM 1495 N N . GLY A 1 196 ? 5.188 -23.844 -18.734 1 95.62 196 GLY A N 1
ATOM 1496 C CA . GLY A 1 196 ? 5.637 -25.172 -18.375 1 95.62 196 GLY A CA 1
ATOM 1497 C C . GLY A 1 196 ? 6.762 -25.688 -19.25 1 95.62 196 GLY A C 1
ATOM 1498 O O . GLY A 1 196 ? 7.156 -26.859 -19.156 1 95.62 196 GLY A O 1
ATOM 1499 N N . GLU A 1 197 ? 7.297 -24.828 -20.031 1 95 197 GLU A N 1
ATOM 1500 C CA . GLU A 1 197 ? 8.297 -25.281 -20.984 1 95 197 GLU A CA 1
ATOM 1501 C C . GLU A 1 197 ? 9.578 -24.453 -20.875 1 95 197 GLU A C 1
ATOM 1503 O O . GLU A 1 197 ? 9.523 -23.234 -20.672 1 95 197 GLU A O 1
ATOM 1508 N N . GLY A 1 198 ? 10.695 -25.125 -20.906 1 96.19 198 GLY A N 1
ATOM 1509 C CA . GLY A 1 198 ? 11.977 -24.469 -21.125 1 96.19 198 GLY A CA 1
ATOM 1510 C C . GLY A 1 198 ? 12.586 -23.922 -19.859 1 96.19 198 GLY A C 1
ATOM 1511 O O . GLY A 1 198 ? 13.711 -23.406 -19.859 1 96.19 198 GLY A O 1
ATOM 1512 N N . GLY A 1 199 ? 11.875 -24.047 -18.734 1 97.81 199 GLY A N 1
ATOM 1513 C CA . GLY A 1 199 ? 12.297 -23.406 -17.5 1 97.81 199 GLY A CA 1
ATOM 1514 C C . GLY A 1 199 ? 13.68 -23.859 -17.047 1 97.81 199 GLY A C 1
ATOM 1515 O O . GLY A 1 199 ? 14.484 -23.031 -16.594 1 97.81 199 GLY A O 1
ATOM 1516 N N . GLU A 1 200 ? 13.984 -25.141 -17.141 1 98.06 200 GLU A N 1
ATOM 1517 C CA . GLU A 1 200 ? 15.289 -25.656 -16.75 1 98.06 200 GLU A CA 1
ATOM 1518 C C . GLU A 1 200 ? 16.406 -25.016 -17.562 1 98.06 200 GLU A C 1
ATOM 1520 O O . GLU A 1 200 ? 17.422 -24.594 -17 1 98.06 200 GLU A O 1
ATOM 1525 N N . TYR A 1 201 ? 16.172 -24.906 -18.781 1 98.12 201 TYR A N 1
ATOM 1526 C CA . TYR A 1 201 ? 17.172 -24.328 -19.672 1 98.12 201 TYR A CA 1
ATOM 1527 C C . TYR A 1 201 ? 17.344 -22.828 -19.391 1 98.12 201 TYR A C 1
ATOM 1529 O O . TYR A 1 201 ? 18.453 -22.328 -19.328 1 98.12 201 TYR A O 1
ATOM 1537 N N . TYR A 1 202 ? 16.188 -22.078 -19.312 1 98.38 202 TYR A N 1
ATOM 1538 C CA . TYR A 1 202 ? 16.25 -20.656 -19.031 1 98.38 202 TYR A CA 1
ATOM 1539 C C . TYR A 1 202 ? 17 -20.375 -17.734 1 98.38 202 TYR A C 1
ATOM 1541 O O . TYR A 1 202 ? 17.766 -19.422 -17.641 1 98.38 202 TYR A O 1
ATOM 1549 N N . THR A 1 203 ? 16.734 -21.203 -16.703 1 98.56 203 THR A N 1
ATOM 1550 C CA . THR A 1 203 ? 17.406 -21.031 -15.422 1 98.56 203 THR A CA 1
ATOM 1551 C C . THR A 1 203 ? 18.891 -21.344 -15.547 1 98.56 203 THR A C 1
ATOM 1553 O O . THR A 1 203 ? 19.719 -20.672 -14.922 1 98.56 203 THR A O 1
ATOM 1556 N N . LYS A 1 204 ? 19.219 -22.406 -16.266 1 98.38 204 LYS A N 1
ATOM 1557 C CA . LYS A 1 204 ? 20.625 -22.703 -16.547 1 98.38 204 LYS A CA 1
ATOM 1558 C C . LYS A 1 204 ? 21.312 -21.516 -17.219 1 98.38 204 LYS A C 1
ATOM 1560 O O . LYS A 1 204 ? 22.438 -21.156 -16.859 1 98.38 204 LYS A O 1
ATOM 1565 N N . LEU A 1 205 ? 20.656 -20.938 -18.219 1 98.31 205 LEU A N 1
ATOM 1566 C CA . LEU A 1 205 ? 21.172 -19.766 -18.906 1 98.31 205 LEU A CA 1
ATOM 1567 C C . LEU A 1 205 ? 21.438 -18.625 -17.922 1 98.31 205 LEU A C 1
ATOM 1569 O O . LEU A 1 205 ? 22.469 -17.953 -18 1 98.31 205 LEU A O 1
ATOM 1573 N N . TYR A 1 206 ? 20.516 -18.375 -17.047 1 98.75 206 TYR A N 1
ATOM 1574 C CA . TYR A 1 206 ? 20.688 -17.391 -15.992 1 98.75 206 TYR A CA 1
ATOM 1575 C C . TYR A 1 206 ? 21.953 -17.641 -15.195 1 98.75 206 TYR A C 1
ATOM 1577 O O . TYR A 1 206 ? 22.781 -16.75 -15.031 1 98.75 206 TYR A O 1
ATOM 1585 N N . ARG A 1 207 ? 22.109 -18.859 -14.719 1 98.69 207 ARG A N 1
ATOM 1586 C CA . ARG A 1 207 ? 23.234 -19.203 -13.859 1 98.69 207 ARG A CA 1
ATOM 1587 C C . ARG A 1 207 ? 24.547 -19.078 -14.617 1 98.69 207 ARG A C 1
ATOM 1589 O O . ARG A 1 207 ? 25.531 -18.562 -14.078 1 98.69 207 ARG A O 1
ATOM 1596 N N . GLU A 1 208 ? 24.562 -19.516 -15.836 1 98.44 208 GLU A N 1
ATOM 1597 C CA . GLU A 1 208 ? 25.797 -19.531 -16.625 1 98.44 208 GLU A CA 1
ATOM 1598 C C . GLU A 1 208 ? 26.203 -18.125 -17.062 1 98.44 208 GLU A C 1
ATOM 1600 O O . GLU A 1 208 ? 27.391 -17.844 -17.219 1 98.44 208 GLU A O 1
ATOM 1605 N N . ARG A 1 209 ? 25.203 -17.297 -17.25 1 98.56 209 ARG A N 1
ATOM 1606 C CA . ARG A 1 209 ? 25.484 -15.969 -17.781 1 98.56 209 ARG A CA 1
ATOM 1607 C C . ARG A 1 209 ? 25.438 -14.914 -16.672 1 98.56 209 ARG A C 1
ATOM 1609 O O . ARG A 1 209 ? 25.5 -13.719 -16.938 1 98.56 209 ARG A O 1
ATOM 1616 N N . PHE A 1 210 ? 25.344 -15.32 -15.461 1 98.75 210 PHE A N 1
ATOM 1617 C CA . PHE A 1 210 ? 25.219 -14.422 -14.32 1 98.75 210 PHE A CA 1
ATOM 1618 C C . PHE A 1 210 ? 26.438 -13.508 -14.195 1 98.75 210 PHE A C 1
ATOM 1620 O O . PHE A 1 210 ? 27.578 -13.977 -14.258 1 98.75 210 PHE A O 1
ATOM 1627 N N . VAL A 1 211 ? 26.203 -12.18 -14.086 1 98.44 211 VAL A N 1
ATOM 1628 C CA . VAL A 1 211 ? 27.234 -11.188 -13.805 1 98.44 211 VAL A CA 1
ATOM 1629 C C . VAL A 1 211 ? 27.062 -10.656 -12.383 1 98.44 211 VAL A C 1
ATOM 1631 O O . VAL A 1 211 ? 26.047 -10.047 -12.055 1 98.44 211 VAL A O 1
ATOM 1634 N N . PRO A 1 212 ? 28.062 -10.914 -11.492 1 98.19 212 PRO A N 1
ATOM 1635 C CA . PRO A 1 212 ? 27.953 -10.398 -10.125 1 98.19 212 PRO A CA 1
ATOM 1636 C C . PRO A 1 212 ? 27.719 -8.891 -10.078 1 98.19 212 PRO A C 1
ATOM 1638 O O . PRO A 1 212 ? 28.25 -8.148 -10.906 1 98.19 212 PRO A O 1
ATOM 1641 N N . SER A 1 213 ? 26.906 -8.453 -9.164 1 97.25 213 SER A N 1
ATOM 1642 C CA . SER A 1 213 ? 26.625 -7.047 -8.891 1 97.25 213 SER A CA 1
ATOM 1643 C C . SER A 1 213 ? 26.844 -6.719 -7.414 1 97.25 213 SER A C 1
ATOM 1645 O O . SER A 1 213 ? 27.25 -7.578 -6.633 1 97.25 213 SER A O 1
ATOM 1647 N N . LYS A 1 214 ? 26.688 -5.418 -7.051 1 95.94 214 LYS A N 1
ATOM 1648 C CA . LYS A 1 214 ? 26.812 -5.039 -5.648 1 95.94 214 LYS A CA 1
ATOM 1649 C C . LYS A 1 214 ? 25.656 -5.609 -4.824 1 95.94 214 LYS A C 1
ATOM 1651 O O . LYS A 1 214 ? 25.703 -5.609 -3.594 1 95.94 214 LYS A O 1
ATOM 1656 N N . TYR A 1 215 ? 24.703 -6.188 -5.488 1 96.06 215 TYR A N 1
ATOM 1657 C CA . TYR A 1 215 ? 23.516 -6.688 -4.789 1 96.06 215 TYR A CA 1
ATOM 1658 C C . TYR A 1 215 ? 23.609 -8.188 -4.559 1 96.06 215 TYR A C 1
ATOM 1660 O O . TYR A 1 215 ? 22.969 -8.727 -3.654 1 96.06 215 TYR A O 1
ATOM 1668 N N . LEU A 1 216 ? 24.281 -8.883 -5.418 1 97.56 216 LEU A N 1
ATOM 1669 C CA . LEU A 1 216 ? 24.359 -10.344 -5.367 1 97.56 216 LEU A CA 1
ATOM 1670 C C . LEU A 1 216 ? 25.672 -10.828 -5.957 1 97.56 216 LEU A C 1
ATOM 1672 O O . LEU A 1 216 ? 26.016 -10.484 -7.09 1 97.56 216 LEU A O 1
ATOM 1676 N N . ASP A 1 217 ? 26.359 -11.688 -5.262 1 97.81 217 ASP A N 1
ATOM 1677 C CA . ASP A 1 217 ? 27.703 -12.109 -5.66 1 97.81 217 ASP A CA 1
ATOM 1678 C C . ASP A 1 217 ? 27.641 -13.375 -6.512 1 97.81 217 ASP A C 1
ATOM 1680 O O . ASP A 1 217 ? 28.547 -13.617 -7.324 1 97.81 217 ASP A O 1
ATOM 1684 N N . LYS A 1 218 ? 26.672 -14.234 -6.25 1 98.19 218 LYS A N 1
ATOM 1685 C CA . LYS A 1 218 ? 26.484 -15.492 -6.961 1 98.19 218 LYS A CA 1
ATOM 1686 C C . LYS A 1 218 ? 25.016 -15.703 -7.328 1 98.19 218 LYS A C 1
ATOM 1688 O O . LYS A 1 218 ? 24.125 -15.148 -6.684 1 98.19 218 LYS A O 1
ATOM 1693 N N . PRO A 1 219 ? 24.828 -16.453 -8.367 1 98.31 219 PRO A N 1
ATOM 1694 C CA . PRO A 1 219 ? 23.438 -16.656 -8.773 1 98.31 219 PRO A CA 1
ATOM 1695 C C . PRO A 1 219 ? 22.578 -17.266 -7.656 1 98.31 219 PRO A C 1
ATOM 1697 O O . PRO A 1 219 ? 23.062 -18.109 -6.902 1 98.31 219 PRO A O 1
ATOM 1700 N N . ARG A 1 220 ? 21.422 -16.781 -7.523 1 98.44 220 ARG A N 1
ATOM 1701 C CA . ARG A 1 220 ? 20.391 -17.281 -6.629 1 98.44 220 ARG A CA 1
ATOM 1702 C C . ARG A 1 220 ? 19.047 -17.391 -7.348 1 98.44 220 ARG A C 1
ATOM 1704 O O . ARG A 1 220 ? 18.516 -16.391 -7.832 1 98.44 220 ARG A O 1
ATOM 1711 N N . ASN A 1 221 ? 18.531 -18.609 -7.465 1 98.5 221 ASN A N 1
ATOM 1712 C CA . ASN A 1 221 ? 17.312 -18.781 -8.234 1 98.5 221 ASN A CA 1
ATOM 1713 C C . ASN A 1 221 ? 16.297 -19.641 -7.484 1 98.5 221 ASN A C 1
ATOM 1715 O O . ASN A 1 221 ? 16.672 -20.391 -6.582 1 98.5 221 ASN A O 1
ATOM 1719 N N . MET A 1 222 ? 15.016 -19.422 -7.84 1 98.38 222 MET A N 1
ATOM 1720 C CA . MET A 1 222 ? 13.875 -20.219 -7.402 1 98.38 222 MET A CA 1
ATOM 1721 C C . MET A 1 222 ? 13.008 -20.625 -8.594 1 98.38 222 MET A C 1
ATOM 1723 O O . MET A 1 222 ? 13.156 -20.078 -9.688 1 98.38 222 MET A O 1
ATOM 1727 N N . VAL A 1 223 ? 12.242 -21.609 -8.391 1 98.75 223 VAL A N 1
ATOM 1728 C CA . VAL A 1 223 ? 11.195 -21.969 -9.336 1 98.75 223 VAL A CA 1
ATOM 1729 C C . VAL A 1 223 ? 9.844 -21.984 -8.633 1 98.75 223 VAL A C 1
ATOM 1731 O O . VAL A 1 223 ? 9.734 -22.422 -7.484 1 98.75 223 VAL A O 1
ATOM 1734 N N . ALA A 1 224 ? 8.883 -21.375 -9.234 1 98.88 224 ALA A N 1
ATOM 1735 C CA . ALA A 1 224 ? 7.516 -21.359 -8.719 1 98.88 224 ALA A CA 1
ATOM 1736 C C . ALA A 1 224 ? 6.629 -22.328 -9.492 1 98.88 224 ALA A C 1
ATOM 1738 O O . ALA A 1 224 ? 6.594 -22.312 -10.727 1 98.88 224 ALA A O 1
ATOM 1739 N N . ILE A 1 225 ? 5.883 -23.156 -8.82 1 98.88 225 ILE A N 1
ATOM 1740 C CA . ILE A 1 225 ? 5.117 -24.234 -9.445 1 98.88 225 ILE A CA 1
ATOM 1741 C C . ILE A 1 225 ? 3.807 -24.438 -8.688 1 98.88 225 ILE A C 1
ATOM 1743 O O . ILE A 1 225 ? 3.74 -24.219 -7.477 1 98.88 225 ILE A O 1
ATOM 1747 N N . PHE A 1 226 ? 2.73 -24.844 -9.414 1 98.88 226 PHE A N 1
ATOM 1748 C CA . PHE A 1 226 ? 1.517 -25.266 -8.734 1 98.88 226 PHE A CA 1
ATOM 1749 C C . PHE A 1 226 ? 1.765 -26.547 -7.941 1 98.88 226 PHE A C 1
ATOM 1751 O O . PHE A 1 226 ? 2.457 -27.453 -8.414 1 98.88 226 PHE A O 1
ATOM 1758 N N . ALA A 1 227 ? 1.247 -26.625 -6.734 1 98.94 227 ALA A N 1
ATOM 1759 C CA . ALA A 1 227 ? 1.39 -27.844 -5.93 1 98.94 227 ALA A CA 1
ATOM 1760 C C . ALA A 1 227 ? 0.082 -28.188 -5.219 1 98.94 227 ALA A C 1
ATOM 1762 O O . ALA A 1 227 ? -0.538 -27.328 -4.594 1 98.94 227 ALA A O 1
ATOM 1763 N N . ILE A 1 228 ? -0.376 -29.375 -5.336 1 98.94 228 ILE A N 1
ATOM 1764 C CA . ILE A 1 228 ? -1.546 -29.891 -4.633 1 98.94 228 ILE A CA 1
ATOM 1765 C C . ILE A 1 228 ? -1.216 -31.25 -4 1 98.94 228 ILE A C 1
ATOM 1767 O O . ILE A 1 228 ? -0.911 -32.219 -4.707 1 98.94 228 ILE A O 1
ATOM 1771 N N . CYS A 1 229 ? -1.252 -31.297 -2.715 1 98.94 229 CYS A N 1
ATOM 1772 C CA . CYS A 1 229 ? -0.942 -32.469 -1.927 1 98.94 229 CYS A CA 1
ATOM 1773 C C . CYS A 1 229 ? -2.143 -32.906 -1.09 1 98.94 229 CYS A C 1
ATOM 1775 O O . CYS A 1 229 ? -2.838 -32.062 -0.519 1 98.94 229 CYS A O 1
ATOM 1777 N N . ALA A 1 230 ? -2.459 -34.156 -1.107 1 98.88 230 ALA A N 1
ATOM 1778 C CA . ALA A 1 230 ? -3.494 -34.75 -0.269 1 98.88 230 ALA A CA 1
ATOM 1779 C C . ALA A 1 230 ? -3.061 -36.125 0.249 1 98.88 230 ALA A C 1
ATOM 1781 O O . ALA A 1 230 ? -2.012 -36.625 -0.142 1 98.88 230 ALA A O 1
ATOM 1782 N N . GLU A 1 231 ? -3.867 -36.688 1.101 1 98.62 231 GLU A N 1
ATOM 1783 C CA . GLU A 1 231 ? -3.518 -37.938 1.781 1 98.62 231 GLU A CA 1
ATOM 1784 C C . GLU A 1 231 ? -3.438 -39.094 0.798 1 98.62 231 GLU A C 1
ATOM 1786 O O . GLU A 1 231 ? -2.658 -40.031 0.998 1 98.62 231 GLU A O 1
ATOM 1791 N N . THR A 1 232 ? -4.266 -39.031 -0.216 1 98.69 232 THR A N 1
ATOM 1792 C CA . THR A 1 232 ? -4.258 -40.062 -1.238 1 98.69 232 THR A CA 1
ATOM 1793 C C . THR A 1 232 ? -4.152 -39.469 -2.633 1 98.69 232 THR A C 1
ATOM 1795 O O . THR A 1 232 ? -4.48 -38.281 -2.828 1 98.69 232 THR A O 1
ATOM 1798 N N . GLU A 1 233 ? -3.658 -40.25 -3.537 1 98.31 233 GLU A N 1
ATOM 1799 C CA . GLU A 1 233 ? -3.537 -39.812 -4.922 1 98.31 233 GLU A CA 1
ATOM 1800 C C . GLU A 1 233 ? -4.898 -39.406 -5.492 1 98.31 233 GLU A C 1
ATOM 1802 O O . GLU A 1 233 ? -5.012 -38.406 -6.199 1 98.31 233 GLU A O 1
ATOM 1807 N N . GLU A 1 234 ? -5.895 -40.219 -5.168 1 98.56 234 GLU A N 1
ATOM 1808 C CA . GLU A 1 234 ? -7.246 -39.969 -5.656 1 98.56 234 GLU A CA 1
ATOM 1809 C C . GLU A 1 234 ? -7.77 -38.625 -5.168 1 98.56 234 GLU A C 1
ATOM 1811 O O . GLU A 1 234 ? -8.336 -37.844 -5.945 1 98.56 234 GLU A O 1
ATOM 1816 N N . LYS A 1 235 ? -7.582 -38.375 -3.92 1 98.75 235 LYS A N 1
ATOM 1817 C CA . LYS A 1 235 ? -8.031 -37.125 -3.352 1 98.75 235 LYS A CA 1
ATOM 1818 C C . LYS A 1 235 ? -7.266 -35.938 -3.955 1 98.75 235 LYS A C 1
ATOM 1820 O O . LYS A 1 235 ? -7.848 -34.906 -4.254 1 98.75 235 LYS A O 1
ATOM 1825 N N . ALA A 1 236 ? -5.984 -36.062 -4.094 1 98.88 236 ALA A N 1
ATOM 1826 C CA . ALA A 1 236 ? -5.16 -35.031 -4.688 1 98.88 236 ALA A CA 1
ATOM 1827 C C . ALA A 1 236 ? -5.637 -34.688 -6.098 1 98.88 236 ALA A C 1
ATOM 1829 O O . ALA A 1 236 ? -5.766 -33.5 -6.453 1 98.88 236 ALA A O 1
ATOM 1830 N N . GLU A 1 237 ? -5.895 -35.75 -6.883 1 98.69 237 GLU A N 1
ATOM 1831 C CA . GLU A 1 237 ? -6.348 -35.562 -8.258 1 98.69 237 GLU A CA 1
ATOM 1832 C C . GLU A 1 237 ? -7.73 -34.906 -8.297 1 98.69 237 GLU A C 1
ATOM 1834 O O . GLU A 1 237 ? -8.016 -34.094 -9.172 1 98.69 237 GLU A O 1
ATOM 1839 N N . ARG A 1 238 ? -8.57 -35.312 -7.379 1 98.75 238 ARG A N 1
ATOM 1840 C CA . ARG A 1 238 ? -9.891 -34.719 -7.277 1 98.75 238 ARG A CA 1
ATOM 1841 C C . ARG A 1 238 ? -9.766 -33.219 -7.016 1 98.75 238 ARG A C 1
ATOM 1843 O O . ARG A 1 238 ? -10.422 -32.406 -7.68 1 98.75 238 ARG A O 1
ATOM 1850 N N . ILE A 1 239 ? -8.961 -32.844 -6.074 1 98.88 239 ILE A N 1
ATOM 1851 C CA . ILE A 1 239 ? -8.758 -31.453 -5.723 1 98.88 239 ILE A CA 1
ATOM 1852 C C . ILE A 1 239 ? -8.148 -30.703 -6.91 1 98.88 239 ILE A C 1
ATOM 1854 O O . ILE A 1 239 ? -8.594 -29.609 -7.258 1 98.88 239 ILE A O 1
ATOM 1858 N N . ALA A 1 240 ? -7.199 -31.281 -7.594 1 98.88 240 ALA A N 1
ATOM 1859 C CA . ALA A 1 240 ? -6.484 -30.672 -8.711 1 98.88 240 ALA A CA 1
ATOM 1860 C C . ALA A 1 240 ? -7.414 -30.438 -9.898 1 98.88 240 ALA A C 1
ATOM 1862 O O . ALA A 1 240 ? -7.168 -29.547 -10.719 1 98.88 240 ALA A O 1
ATOM 1863 N N . SER A 1 241 ? -8.492 -31.234 -9.992 1 98.75 241 SER A N 1
ATOM 1864 C CA . SER A 1 241 ? -9.406 -31.125 -11.125 1 98.75 241 SER A CA 1
ATOM 1865 C C . SER A 1 241 ? -10.031 -29.734 -11.203 1 98.75 241 SER A C 1
ATOM 1867 O O . SER A 1 241 ? -10.344 -29.25 -12.297 1 98.75 241 SER A O 1
ATOM 1869 N N . SER A 1 242 ? -10.242 -29.078 -10.055 1 98.56 242 SER A N 1
ATOM 1870 C CA . SER A 1 242 ? -10.742 -27.703 -10.039 1 98.56 242 SER A CA 1
ATOM 1871 C C . SER A 1 242 ? -9.812 -26.766 -10.797 1 98.56 242 SER A C 1
ATOM 1873 O O . SER A 1 242 ? -10.273 -25.953 -11.602 1 98.56 242 SER A O 1
ATOM 1875 N N . LEU A 1 243 ? -8.531 -26.891 -10.523 1 98.44 243 LEU A N 1
ATOM 1876 C CA . LEU A 1 243 ? -7.539 -26.062 -11.195 1 98.44 243 LEU A CA 1
ATOM 1877 C C . LEU A 1 243 ? -7.445 -26.406 -12.672 1 98.44 243 LEU A C 1
ATOM 1879 O O . LEU A 1 243 ? -7.266 -25.516 -13.516 1 98.44 243 LEU A O 1
ATOM 1883 N N . ASP A 1 244 ? -7.574 -27.688 -13.016 1 98.5 244 ASP A N 1
ATOM 1884 C CA . ASP A 1 244 ? -7.586 -28.109 -14.414 1 98.5 244 ASP A CA 1
ATOM 1885 C C . ASP A 1 244 ? -8.656 -27.375 -15.203 1 98.5 244 ASP A C 1
ATOM 1887 O O . ASP A 1 244 ? -8.383 -26.812 -16.266 1 98.5 244 ASP A O 1
ATOM 1891 N N . LEU A 1 245 ? -9.836 -27.406 -14.68 1 98.06 245 LEU A N 1
ATOM 1892 C CA . LEU A 1 245 ? -10.953 -26.75 -15.352 1 98.06 245 LEU A CA 1
ATOM 1893 C C . LEU A 1 245 ? -10.758 -25.234 -15.391 1 98.06 245 LEU A C 1
ATOM 1895 O O . LEU A 1 245 ? -11.055 -24.594 -16.391 1 98.06 245 LEU A O 1
ATOM 1899 N N . SER A 1 246 ? -10.289 -24.656 -14.328 1 97.5 246 SER A N 1
ATOM 1900 C CA . SER A 1 246 ? -10.047 -23.219 -14.266 1 97.5 246 SER A CA 1
ATOM 1901 C C . SER A 1 246 ? -9.086 -22.781 -15.359 1 97.5 246 SER A C 1
ATOM 1903 O O . SER A 1 246 ? -9.352 -21.812 -16.078 1 97.5 246 SER A O 1
ATOM 1905 N N . LEU A 1 247 ? -7.953 -23.453 -15.492 1 97 247 LEU A N 1
ATOM 1906 C CA . LEU A 1 247 ? -6.945 -23.094 -16.484 1 97 247 LEU A CA 1
ATOM 1907 C C . LEU A 1 247 ? -7.5 -23.234 -17.891 1 97 247 LEU A C 1
ATOM 1909 O O . LEU A 1 247 ? -7.191 -22.422 -18.781 1 97 247 LEU A O 1
ATOM 1913 N N . LEU A 1 248 ? -8.305 -24.266 -18.109 1 96.31 248 LEU A N 1
ATOM 1914 C CA . LEU A 1 248 ? -8.945 -24.469 -19.406 1 96.31 248 LEU A CA 1
ATOM 1915 C C . LEU A 1 248 ? -9.852 -23.297 -19.75 1 96.31 248 LEU A C 1
ATOM 1917 O O . LEU A 1 248 ? -9.828 -22.797 -20.891 1 96.31 248 LEU A O 1
ATOM 1921 N N . ARG A 1 249 ? -10.617 -22.906 -18.812 1 94.44 249 ARG A N 1
ATOM 1922 C CA . ARG A 1 249 ? -11.539 -21.797 -19.016 1 94.44 249 ARG A CA 1
ATOM 1923 C C . ARG A 1 249 ? -10.789 -20.5 -19.312 1 94.44 249 ARG A C 1
ATOM 1925 O O . ARG A 1 249 ? -11.188 -19.734 -20.188 1 94.44 249 ARG A O 1
ATOM 1932 N N . ILE A 1 250 ? -9.758 -20.25 -18.594 1 92 250 ILE A N 1
ATOM 1933 C CA . ILE A 1 250 ? -8.938 -19.062 -18.812 1 92 250 ILE A CA 1
ATOM 1934 C C . ILE A 1 250 ? -8.391 -19.062 -20.25 1 92 250 ILE A C 1
ATOM 1936 O O . ILE A 1 250 ? -8.445 -18.047 -20.938 1 92 250 ILE A O 1
ATOM 1940 N N . GLU A 1 251 ? -7.902 -20.203 -20.719 1 92.06 251 GLU A N 1
ATOM 1941 C CA . GLU A 1 251 ? -7.34 -20.344 -22.062 1 92.06 251 GLU A CA 1
ATOM 1942 C C . GLU A 1 251 ? -8.391 -20.062 -23.125 1 92.06 251 GLU A C 1
ATOM 1944 O O . GLU A 1 251 ? -8.062 -19.547 -24.203 1 92.06 251 GLU A O 1
ATOM 1949 N N . GLN A 1 252 ? -9.57 -20.359 -22.797 1 92.19 252 GLN A N 1
ATOM 1950 C CA . GLN A 1 252 ? -10.656 -20.234 -23.766 1 92.19 252 GLN A CA 1
ATOM 1951 C C . GLN A 1 252 ? -11.312 -18.859 -23.688 1 92.19 252 GLN A C 1
ATOM 1953 O O . GLN A 1 252 ? -12.219 -18.547 -24.453 1 92.19 252 GLN A O 1
ATOM 1958 N N . GLY A 1 253 ? -10.852 -18.047 -22.719 1 87 253 GLY A N 1
ATOM 1959 C CA . GLY A 1 253 ? -11.406 -16.703 -22.562 1 87 253 GLY A CA 1
ATOM 1960 C C . GLY A 1 253 ? -12.789 -16.703 -21.938 1 87 253 GLY A C 1
ATOM 1961 O O . GLY A 1 253 ? -13.555 -15.766 -22.125 1 87 253 GLY A O 1
ATOM 1962 N N . ILE A 1 254 ? -13.078 -17.766 -21.359 1 85.25 254 ILE A N 1
ATOM 1963 C CA . ILE A 1 254 ? -14.375 -17.875 -20.703 1 85.25 254 ILE A CA 1
ATOM 1964 C C . ILE A 1 254 ? -14.328 -17.109 -19.375 1 85.25 254 ILE A C 1
ATOM 1966 O O . ILE A 1 254 ? -13.391 -17.281 -18.578 1 85.25 254 ILE A O 1
ATOM 1970 N N . VAL A 1 255 ? -15.391 -16.281 -19.203 1 82.38 255 VAL A N 1
ATOM 1971 C CA . VAL A 1 255 ? -15.477 -15.492 -17.984 1 82.38 255 VAL A CA 1
ATOM 1972 C C . VAL A 1 255 ? -15.641 -16.422 -16.781 1 82.38 255 VAL A C 1
ATOM 1974 O O . VAL A 1 255 ? -16.516 -17.297 -16.766 1 82.38 255 VAL A O 1
ATOM 1977 N N . SER A 1 256 ? -14.734 -16.25 -15.875 1 85.19 256 SER A N 1
ATOM 1978 C CA . SER A 1 256 ? -14.766 -17.078 -14.664 1 85.19 256 SER A CA 1
ATOM 1979 C C . SER A 1 256 ? -15.258 -16.281 -13.469 1 85.19 256 SER A C 1
ATOM 1981 O O . SER A 1 256 ? -14.977 -15.086 -13.352 1 85.19 256 SER A O 1
ATOM 1983 N N . PHE A 1 257 ? -16.062 -16.969 -12.641 1 86.62 257 PHE A N 1
ATOM 1984 C CA . PHE A 1 257 ? -16.531 -16.328 -11.414 1 86.62 257 PHE A CA 1
ATOM 1985 C C . PHE A 1 257 ? -15.906 -17 -10.188 1 86.62 257 PHE A C 1
ATOM 1987 O O . PHE A 1 257 ? -16.562 -17.141 -9.156 1 86.62 257 PHE A O 1
ATOM 1994 N N . GLY A 1 258 ? -14.68 -17.547 -10.43 1 95.56 258 GLY A N 1
ATOM 1995 C CA . GLY A 1 258 ? -13.961 -18.188 -9.328 1 95.56 258 GLY A CA 1
ATOM 1996 C C . GLY A 1 258 ? -13.562 -19.609 -9.625 1 95.56 258 GLY A C 1
ATOM 1997 O O . GLY A 1 258 ? -13.992 -20.188 -10.625 1 95.56 258 GLY A O 1
ATOM 1998 N N . THR A 1 259 ? -12.773 -20.188 -8.797 1 98.25 259 THR A N 1
ATOM 1999 C CA . THR A 1 259 ? -12.336 -21.578 -8.922 1 98.25 259 THR A CA 1
ATOM 2000 C C . THR A 1 259 ? -13.516 -22.531 -8.742 1 98.25 259 THR A C 1
ATOM 2002 O O . THR A 1 259 ? -14.18 -22.516 -7.703 1 98.25 259 THR A O 1
ATOM 2005 N N . PRO A 1 260 ? -13.812 -23.391 -9.719 1 98.25 260 PRO A N 1
ATOM 2006 C CA . PRO A 1 260 ? -14.945 -24.297 -9.625 1 98.25 260 PRO A CA 1
ATOM 2007 C C . PRO A 1 260 ? -14.719 -25.422 -8.609 1 98.25 260 PRO A C 1
ATOM 2009 O O . PRO A 1 260 ? -13.57 -25.734 -8.273 1 98.25 260 PRO A O 1
ATOM 2012 N N . SER A 1 261 ? -15.82 -26 -8.203 1 98.38 261 SER A N 1
ATOM 2013 C CA . SER A 1 261 ? -15.703 -27.141 -7.297 1 98.38 261 SER A CA 1
ATOM 2014 C C . SER A 1 261 ? -15.227 -28.391 -8.031 1 98.38 261 SER A C 1
ATOM 2016 O O . SER A 1 261 ? -15.336 -28.469 -9.258 1 98.38 261 SER A O 1
ATOM 2018 N N . PRO A 1 262 ? -14.68 -29.359 -7.219 1 98.5 262 PRO A N 1
ATOM 2019 C CA . PRO A 1 262 ? -14.336 -30.625 -7.859 1 98.5 262 PRO A CA 1
ATOM 2020 C C . PRO A 1 262 ? -15.539 -31.297 -8.508 1 98.5 262 PRO A C 1
ATOM 2022 O O . PRO A 1 262 ? -15.391 -31.984 -9.531 1 98.5 262 PRO A O 1
ATOM 2025 N N . GLU A 1 263 ? -16.703 -31.141 -7.941 1 98.31 263 GLU A N 1
ATOM 2026 C CA . GLU A 1 263 ? -17.922 -31.703 -8.523 1 98.31 263 GLU A CA 1
ATOM 2027 C C . GLU A 1 263 ? -18.219 -31.078 -9.883 1 98.31 263 GLU A C 1
ATOM 2029 O O . GLU A 1 263 ? -18.578 -31.781 -10.828 1 98.31 263 GLU A O 1
ATOM 2034 N N . THR A 1 264 ? -18.109 -29.734 -9.938 1 97.88 264 THR A N 1
ATOM 2035 C CA . THR A 1 264 ? -18.297 -29.031 -11.203 1 97.88 264 THR A CA 1
ATOM 2036 C C . THR A 1 264 ? -17.297 -29.531 -12.242 1 97.88 264 THR A C 1
ATOM 2038 O O . THR A 1 264 ? -17.656 -29.766 -13.391 1 97.88 264 THR A O 1
ATOM 2041 N N . ALA A 1 265 ? -16.047 -29.688 -11.859 1 98.19 265 ALA A N 1
ATOM 2042 C CA . ALA A 1 265 ? -15.016 -30.172 -12.766 1 98.19 265 ALA A CA 1
ATOM 2043 C C . ALA A 1 265 ? -15.32 -31.578 -13.258 1 98.19 265 ALA A C 1
ATOM 2045 O O . ALA A 1 265 ? -15.125 -31.891 -14.43 1 98.19 265 ALA A O 1
ATOM 2046 N N . ALA A 1 266 ? -15.789 -32.469 -12.359 1 97.69 266 ALA A N 1
ATOM 2047 C CA . ALA A 1 266 ? -16.109 -33.844 -12.703 1 97.69 266 ALA A CA 1
ATOM 2048 C C . ALA A 1 266 ? -17.281 -33.906 -13.672 1 97.69 266 ALA A C 1
ATOM 2050 O O . ALA A 1 266 ? -17.344 -34.812 -14.523 1 97.69 266 ALA A O 1
ATOM 2051 N N . ALA A 1 267 ? -18.172 -32.969 -13.562 1 97.94 267 ALA A N 1
ATOM 2052 C CA . ALA A 1 267 ? -19.406 -32.969 -14.352 1 97.94 267 ALA A CA 1
ATOM 2053 C C . ALA A 1 267 ? -19.188 -32.344 -15.727 1 97.94 267 ALA A C 1
ATOM 2055 O O . ALA A 1 267 ? -20 -32.531 -16.641 1 97.94 267 ALA A O 1
ATOM 2056 N N . TYR A 1 268 ? -18.125 -31.625 -15.836 1 97.38 268 TYR A N 1
ATOM 2057 C CA . TYR A 1 268 ? -17.828 -30.953 -17.094 1 97.38 268 TYR A CA 1
ATOM 2058 C C . TYR A 1 268 ? -17.531 -31.969 -18.203 1 97.38 268 TYR A C 1
ATOM 2060 O O . TYR A 1 268 ? -16.859 -32.969 -17.953 1 97.38 268 TYR A O 1
ATOM 2068 N N . ARG A 1 269 ? -18.109 -31.812 -19.5 1 97.62 269 ARG A N 1
ATOM 2069 C CA . ARG A 1 269 ? -17.875 -32.688 -20.625 1 97.62 269 ARG A CA 1
ATOM 2070 C C . ARG A 1 269 ? -16.703 -32.219 -21.469 1 97.62 269 ARG A C 1
ATOM 2072 O O . ARG A 1 269 ? -16.859 -31.406 -22.375 1 97.62 269 ARG A O 1
ATOM 2079 N N . TYR A 1 270 ? -15.578 -32.812 -21.141 1 98 270 TYR A N 1
ATOM 2080 C CA . TYR A 1 270 ? -14.344 -32.406 -21.797 1 98 270 TYR A CA 1
ATOM 2081 C C . TYR A 1 270 ? -14.266 -32.969 -23.203 1 98 270 TYR A C 1
ATOM 2083 O O . TYR A 1 270 ? -14.562 -34.156 -23.422 1 98 270 TYR A O 1
ATOM 2091 N N . SER A 1 271 ? -13.875 -32.25 -24.172 1 97.75 271 SER A N 1
ATOM 2092 C CA . SER A 1 271 ? -13.508 -32.781 -25.5 1 97.75 271 SER A CA 1
ATOM 2093 C C . SER A 1 271 ? -12.125 -33.406 -25.469 1 97.75 271 SER A C 1
ATOM 2095 O O . SER A 1 271 ? -11.352 -33.188 -24.547 1 97.75 271 SER A O 1
ATOM 2097 N N . PRO A 1 272 ? -11.859 -34.219 -26.469 1 97.31 272 PRO A N 1
ATOM 2098 C CA . PRO A 1 272 ? -10.516 -34.781 -26.547 1 97.31 272 PRO A CA 1
ATOM 2099 C C . PRO A 1 272 ? -9.422 -33.719 -26.609 1 97.31 272 PRO A C 1
ATOM 2101 O O . PRO A 1 272 ? -8.352 -33.906 -26.031 1 97.31 272 PRO A O 1
ATOM 2104 N N . PHE A 1 273 ? -9.711 -32.688 -27.281 1 97.25 273 PHE A N 1
ATOM 2105 C CA . PHE A 1 273 ? -8.758 -31.578 -27.359 1 97.25 273 PHE A CA 1
ATOM 2106 C C . PHE A 1 273 ? -8.523 -30.969 -25.984 1 97.25 273 PHE A C 1
ATOM 2108 O O . PHE A 1 273 ? -7.379 -30.703 -25.609 1 97.25 273 PHE A O 1
ATOM 2115 N N . GLU A 1 274 ? -9.555 -30.734 -25.219 1 97.5 274 GLU A N 1
ATOM 2116 C CA . GLU A 1 274 ? -9.445 -30.156 -23.891 1 97.5 274 GLU A CA 1
ATOM 2117 C C . GLU A 1 274 ? -8.664 -31.078 -22.953 1 97.5 274 GLU A C 1
ATOM 2119 O O . GLU A 1 274 ? -7.898 -30.609 -22.109 1 97.5 274 GLU A O 1
ATOM 2124 N N . LEU A 1 275 ? -8.852 -32.344 -23.078 1 97.62 275 LEU A N 1
ATOM 2125 C CA . LEU A 1 275 ? -8.125 -33.312 -22.266 1 97.62 275 LEU A CA 1
ATOM 2126 C C . LEU A 1 275 ? -6.629 -33.25 -22.562 1 97.62 275 LEU A C 1
ATOM 2128 O O . LEU A 1 275 ? -5.809 -33.375 -21.641 1 97.62 275 LEU A O 1
ATOM 2132 N N . LYS A 1 276 ? -6.301 -33.094 -23.781 1 97.56 276 LYS A N 1
ATOM 2133 C CA . LYS A 1 276 ? -4.895 -32.938 -24.141 1 97.56 276 LYS A CA 1
ATOM 2134 C C . LYS A 1 276 ? -4.316 -31.656 -23.531 1 97.56 276 LYS A C 1
ATOM 2136 O O . LYS A 1 276 ? -3.16 -31.641 -23.109 1 97.56 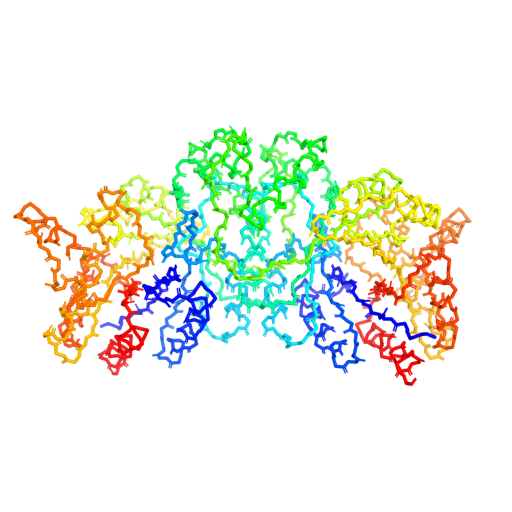276 LYS A O 1
ATOM 2141 N N . ARG A 1 277 ? -5.109 -30.562 -23.562 1 97.12 277 ARG A N 1
ATOM 2142 C CA . ARG A 1 277 ? -4.672 -29.297 -22.953 1 97.12 277 ARG A CA 1
ATOM 2143 C C . ARG A 1 277 ? -4.438 -29.469 -21.453 1 97.12 277 ARG A C 1
ATOM 2145 O O . ARG A 1 277 ? -3.492 -28.891 -20.906 1 97.12 277 ARG A O 1
ATOM 2152 N N . ILE A 1 278 ? -5.32 -30.203 -20.797 1 97.81 278 ILE A N 1
ATOM 2153 C CA . ILE A 1 278 ? -5.16 -30.469 -19.375 1 97.81 278 ILE A CA 1
ATOM 2154 C C . ILE A 1 278 ? -3.826 -31.172 -19.141 1 97.81 278 ILE A C 1
ATOM 2156 O O . ILE A 1 278 ? -3.092 -30.828 -18.203 1 97.81 278 ILE A O 1
ATOM 2160 N N . GLN A 1 279 ? -3.508 -32.156 -19.969 1 97.12 279 GLN A N 1
ATOM 2161 C CA . GLN A 1 279 ? -2.242 -32.844 -19.844 1 97.12 279 GLN A CA 1
ATOM 2162 C C . GLN A 1 279 ? -1.058 -31.906 -20.016 1 97.12 279 GLN A C 1
ATOM 2164 O O . GLN A 1 279 ? -0.063 -32.031 -19.297 1 97.12 279 GLN A O 1
ATOM 2169 N N . GLU A 1 280 ? -1.127 -31.031 -20.969 1 96.88 280 GLU A N 1
ATOM 2170 C CA . GLU A 1 280 ? -0.076 -30.047 -21.172 1 96.88 280 GLU A CA 1
ATOM 2171 C C . GLU A 1 280 ? 0.068 -29.125 -19.953 1 96.88 280 GLU A C 1
ATOM 2173 O O . GLU A 1 280 ? 1.185 -28.828 -19.531 1 96.88 280 GLU A O 1
ATOM 2178 N N . ASN A 1 281 ? -1.104 -28.688 -19.422 1 97.81 281 ASN A N 1
ATOM 2179 C CA . ASN A 1 281 ? -1.1 -27.797 -18.266 1 97.81 281 ASN A CA 1
ATOM 2180 C C . ASN A 1 281 ? -0.532 -28.484 -17.031 1 97.81 281 ASN A C 1
ATOM 2182 O O . ASN A 1 281 ? -0.023 -27.812 -16.125 1 97.81 281 ASN A O 1
ATOM 2186 N N . ARG A 1 282 ? -0.609 -29.781 -17 1 97.81 282 ARG A N 1
ATOM 2187 C CA . ARG A 1 282 ? -0.127 -30.547 -15.859 1 97.81 282 ARG A CA 1
ATOM 2188 C C . ARG A 1 282 ? 1.392 -30.453 -15.742 1 97.81 282 ARG A C 1
ATOM 2190 O O . ARG A 1 282 ? 1.954 -30.719 -14.68 1 97.81 282 ARG A O 1
ATOM 2197 N N . LYS A 1 283 ? 2.109 -30.078 -16.781 1 97.06 283 LYS A N 1
ATOM 2198 C CA . LYS A 1 283 ? 3.547 -29.828 -16.734 1 97.06 283 LYS A CA 1
ATOM 2199 C C . LYS A 1 283 ? 3.871 -28.656 -15.805 1 97.06 283 LYS A C 1
ATOM 2201 O O . LYS A 1 283 ? 5.023 -28.484 -15.398 1 97.06 283 LYS A O 1
ATOM 2206 N N . ARG A 1 284 ? 2.875 -27.891 -15.453 1 98.25 284 ARG A N 1
ATOM 2207 C CA . ARG A 1 284 ? 3.023 -26.703 -14.625 1 98.25 284 ARG A CA 1
ATOM 2208 C C . ARG A 1 284 ? 2.738 -27.016 -13.164 1 98.25 284 ARG A C 1
ATOM 2210 O O . ARG A 1 284 ? 2.74 -26.109 -12.32 1 98.25 284 ARG A O 1
ATOM 2217 N N . MET A 1 285 ? 2.49 -28.281 -12.844 1 98.44 285 MET A N 1
ATOM 2218 C CA . MET A 1 285 ? 2.002 -28.625 -11.508 1 98.44 285 MET A CA 1
ATOM 2219 C C . MET A 1 285 ? 2.68 -29.891 -10.992 1 98.44 285 MET A C 1
ATOM 2221 O O . MET A 1 285 ? 3.148 -30.719 -11.773 1 98.44 285 MET A O 1
ATOM 2225 N N . ILE A 1 286 ? 2.762 -30.016 -9.727 1 98.81 286 ILE A N 1
ATOM 2226 C CA . ILE A 1 286 ? 3.016 -31.281 -9.047 1 98.81 286 ILE A CA 1
ATOM 2227 C C . ILE A 1 286 ? 1.817 -31.641 -8.18 1 98.81 286 ILE A C 1
ATOM 2229 O O . ILE A 1 286 ? 1.291 -30.812 -7.445 1 98.81 286 ILE A O 1
ATOM 2233 N N . VAL A 1 287 ? 1.311 -32.844 -8.289 1 98.88 287 VAL A N 1
ATOM 2234 C CA . VAL A 1 287 ? 0.101 -33.312 -7.625 1 98.88 287 VAL A CA 1
ATOM 2235 C C . VAL A 1 287 ? 0.339 -34.719 -7.047 1 98.88 287 VAL A C 1
ATOM 2237 O O . VAL A 1 287 ? 0.952 -35.562 -7.695 1 98.88 287 VAL A O 1
ATOM 2240 N N . GLY A 1 288 ? -0.076 -34.969 -5.793 1 98.88 288 GLY A N 1
ATOM 2241 C CA . GLY A 1 288 ? 0.043 -36.312 -5.281 1 98.88 288 GLY A CA 1
ATOM 2242 C C . GLY A 1 288 ? 0.053 -36.406 -3.766 1 98.88 288 GLY A C 1
ATOM 2243 O O . GLY A 1 288 ? -0.375 -35.438 -3.096 1 98.88 288 GLY A O 1
ATOM 2244 N N . THR A 1 289 ? 0.47 -37.562 -3.26 1 98.81 289 THR A N 1
ATOM 2245 C CA . THR A 1 289 ? 0.648 -37.781 -1.831 1 98.81 289 THR A CA 1
ATOM 2246 C C . THR A 1 289 ? 1.906 -37.094 -1.323 1 98.81 289 THR A C 1
ATOM 2248 O O . THR A 1 289 ? 2.723 -36.625 -2.117 1 98.81 289 THR A O 1
ATOM 2251 N N . PRO A 1 290 ? 2.064 -37 0.015 1 98.69 290 PRO A N 1
ATOM 2252 C CA . PRO A 1 290 ? 3.264 -36.344 0.561 1 98.69 290 PRO A CA 1
ATOM 2253 C C . PRO A 1 290 ? 4.555 -36.969 0.019 1 98.69 290 PRO A C 1
ATOM 2255 O O . PRO A 1 290 ? 5.473 -36.219 -0.362 1 98.69 290 PRO A O 1
ATOM 2258 N N . ARG A 1 291 ? 4.594 -38.25 -0.066 1 98.31 291 ARG A N 1
ATOM 2259 C CA . ARG A 1 291 ? 5.789 -38.938 -0.571 1 98.31 291 ARG A CA 1
ATOM 2260 C C . ARG A 1 291 ? 6.031 -38.562 -2.035 1 98.31 291 ARG A C 1
ATOM 2262 O O . ARG A 1 291 ? 7.168 -38.312 -2.434 1 98.31 291 ARG A O 1
ATOM 2269 N N . GLN A 1 292 ? 4.977 -38.594 -2.787 1 98.69 292 GLN A N 1
ATOM 2270 C CA . GLN A 1 292 ? 5.09 -38.25 -4.203 1 98.69 292 GLN A CA 1
ATOM 2271 C C . GLN A 1 292 ? 5.535 -36.812 -4.395 1 98.69 292 GLN A C 1
ATOM 2273 O O . GLN A 1 292 ? 6.375 -36.5 -5.25 1 98.69 292 GLN A O 1
ATOM 2278 N N . ILE A 1 293 ? 4.969 -35.938 -3.65 1 98.75 293 ILE A N 1
ATOM 2279 C CA . ILE A 1 293 ? 5.305 -34.5 -3.729 1 98.75 293 ILE A CA 1
ATOM 2280 C C . ILE A 1 293 ? 6.77 -34.312 -3.354 1 98.75 293 ILE A C 1
ATOM 2282 O O . ILE A 1 293 ? 7.48 -33.531 -3.99 1 98.75 293 ILE A O 1
ATOM 2286 N N . LYS A 1 294 ? 7.23 -34.969 -2.275 1 98.38 294 LYS A N 1
ATOM 2287 C CA . LYS A 1 294 ? 8.633 -34.875 -1.876 1 98.38 294 LYS A CA 1
ATOM 2288 C C . LYS A 1 294 ? 9.562 -35.25 -3.023 1 98.38 294 LYS A C 1
ATOM 2290 O O . LYS A 1 294 ? 10.523 -34.562 -3.318 1 98.38 294 LYS A O 1
ATOM 2295 N N . GLU A 1 295 ? 9.219 -36.375 -3.633 1 98.31 295 GLU A N 1
ATOM 2296 C CA . GLU A 1 295 ? 10.031 -36.844 -4.754 1 98.31 295 GLU A CA 1
ATOM 2297 C C . GLU A 1 295 ? 10.047 -35.844 -5.883 1 98.31 295 GLU A C 1
ATOM 2299 O O . GLU A 1 295 ? 11.102 -35.562 -6.461 1 98.31 295 GLU A O 1
ATOM 2304 N N . GLN A 1 296 ? 8.906 -35.312 -6.227 1 98.5 296 GLN A N 1
ATOM 2305 C CA . GLN A 1 296 ? 8.781 -34.344 -7.301 1 98.5 296 GLN A CA 1
ATOM 2306 C C . GLN A 1 296 ? 9.531 -33.062 -6.965 1 98.5 296 GLN A C 1
ATOM 2308 O O . GLN A 1 296 ? 10.156 -32.438 -7.836 1 98.5 296 GLN A O 1
ATOM 2313 N N . LEU A 1 297 ? 9.453 -32.625 -5.727 1 98.69 297 LEU A N 1
ATOM 2314 C CA . LEU A 1 297 ? 10.148 -31.406 -5.289 1 98.69 297 LEU A CA 1
ATOM 2315 C C . LEU A 1 297 ? 11.656 -31.562 -5.406 1 98.69 297 LEU A C 1
ATOM 2317 O O . LEU A 1 297 ? 12.352 -30.656 -5.848 1 98.69 297 LEU A O 1
ATOM 2321 N N . PHE A 1 298 ? 12.164 -32.688 -4.988 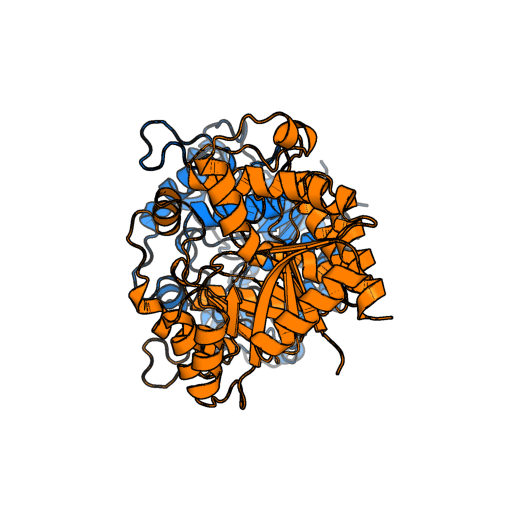1 98.25 298 PHE A N 1
ATOM 2322 C CA . PHE A 1 298 ? 13.609 -32.906 -5.078 1 98.25 298 PHE A CA 1
ATOM 2323 C C . PHE A 1 298 ? 14.047 -33 -6.535 1 98.25 298 PHE A C 1
ATOM 2325 O O . PHE A 1 298 ? 15.141 -32.562 -6.887 1 98.25 298 PHE A O 1
ATOM 2332 N N . ARG A 1 299 ? 13.219 -33.625 -7.371 1 97.75 299 ARG A N 1
ATOM 2333 C CA . ARG A 1 299 ? 13.523 -33.656 -8.797 1 97.75 299 ARG A CA 1
ATOM 2334 C C . ARG A 1 299 ? 13.594 -32.219 -9.352 1 97.75 299 ARG A C 1
ATOM 2336 O O . ARG A 1 299 ? 14.469 -31.922 -10.164 1 97.75 299 ARG A O 1
ATOM 2343 N N . LEU A 1 300 ? 12.656 -31.406 -8.992 1 98.25 300 LEU A N 1
ATOM 2344 C CA . LEU A 1 300 ? 12.664 -30 -9.406 1 98.25 300 LEU A CA 1
ATOM 2345 C C . LEU A 1 300 ? 13.922 -29.297 -8.914 1 98.25 300 LEU A C 1
ATOM 2347 O O . LEU A 1 300 ? 14.531 -28.531 -9.656 1 98.25 300 LEU A O 1
ATOM 2351 N N . SER A 1 301 ? 14.195 -29.5 -7.648 1 98.38 301 SER A N 1
ATOM 2352 C CA . SER A 1 301 ? 15.391 -28.906 -7.059 1 98.38 301 SER A CA 1
ATOM 2353 C C . SER A 1 301 ? 16.625 -29.234 -7.879 1 98.38 301 SER A C 1
ATOM 2355 O O . SER A 1 301 ? 17.453 -28.359 -8.164 1 98.38 301 SER A O 1
ATOM 2357 N N . GLU A 1 302 ? 16.766 -30.5 -8.234 1 97.94 302 GLU A N 1
ATOM 2358 C CA . GLU A 1 302 ? 17.906 -30.938 -9.023 1 97.94 302 GLU A CA 1
ATOM 2359 C C . GLU A 1 302 ? 17.875 -30.312 -10.422 1 97.94 302 GLU A C 1
ATOM 2361 O O . GLU A 1 302 ? 18.891 -29.812 -10.898 1 97.94 302 GLU A O 1
ATOM 2366 N N . ALA A 1 303 ? 16.75 -30.359 -11.055 1 97.88 303 ALA A N 1
ATOM 2367 C CA . ALA A 1 303 ? 16.609 -29.891 -12.43 1 97.88 303 ALA A CA 1
ATOM 2368 C C . ALA A 1 303 ? 16.891 -28.406 -12.539 1 97.88 303 ALA A C 1
ATOM 2370 O O . ALA A 1 303 ? 17.484 -27.938 -13.516 1 97.88 303 ALA A O 1
ATOM 2371 N N . TYR A 1 304 ? 16.469 -27.641 -11.578 1 98.38 304 TYR A N 1
ATOM 2372 C CA . TYR A 1 304 ? 16.609 -26.188 -11.617 1 98.38 304 TYR A CA 1
ATOM 2373 C C . TYR A 1 304 ? 17.844 -25.734 -10.844 1 98.38 304 TYR A C 1
ATOM 2375 O O . TYR A 1 304 ? 18.156 -24.547 -10.797 1 98.38 304 TYR A O 1
ATOM 2383 N N . GLU A 1 305 ? 18.547 -26.656 -10.195 1 97.69 305 GLU A N 1
ATOM 2384 C CA . GLU A 1 305 ? 19.719 -26.375 -9.383 1 97.69 305 GLU A CA 1
ATOM 2385 C C . GLU A 1 305 ? 19.422 -25.281 -8.352 1 97.69 305 GLU A C 1
ATOM 2387 O O . GLU A 1 305 ? 20.141 -24.281 -8.273 1 97.69 305 GLU A O 1
ATOM 2392 N N . THR A 1 306 ? 18.422 -25.562 -7.586 1 98.06 306 THR A N 1
ATOM 2393 C CA . THR A 1 306 ? 18.016 -24.609 -6.551 1 98.06 306 THR A CA 1
ATOM 2394 C C . THR A 1 306 ? 17.672 -25.344 -5.258 1 98.06 306 THR A C 1
ATOM 2396 O O . THR A 1 306 ? 17.297 -26.516 -5.281 1 98.06 306 THR A O 1
ATOM 2399 N N . ASP A 1 307 ? 17.781 -24.625 -4.156 1 97.12 307 ASP A N 1
ATOM 2400 C CA . ASP A 1 307 ? 17.422 -25.172 -2.857 1 97.12 307 ASP A CA 1
ATOM 2401 C C . ASP A 1 307 ? 16.141 -24.547 -2.328 1 97.12 307 ASP A C 1
ATOM 2403 O O . ASP A 1 307 ? 15.711 -24.828 -1.208 1 97.12 307 ASP A O 1
ATOM 2407 N N . GLU A 1 308 ? 15.547 -23.688 -3.117 1 98.56 308 GLU A N 1
ATOM 2408 C CA . GLU A 1 308 ? 14.312 -23.047 -2.684 1 98.56 308 GLU A CA 1
ATOM 2409 C C . GLU A 1 308 ? 13.242 -23.109 -3.773 1 98.56 308 GLU A C 1
ATOM 2411 O O . GLU A 1 308 ? 13.508 -22.766 -4.93 1 98.56 308 GLU A O 1
ATOM 2416 N N . ILE A 1 309 ? 12.07 -23.625 -3.422 1 98.88 309 ILE A N 1
ATOM 2417 C CA . ILE A 1 309 ? 10.953 -23.766 -4.352 1 98.88 309 ILE A CA 1
ATOM 2418 C C . ILE A 1 309 ? 9.734 -23.031 -3.809 1 98.88 309 ILE A C 1
ATOM 2420 O O . ILE A 1 309 ? 9.422 -23.109 -2.619 1 98.88 309 ILE A O 1
ATOM 2424 N N . MET A 1 310 ? 9.141 -22.266 -4.672 1 98.88 310 MET A N 1
ATOM 2425 C CA . MET A 1 310 ? 7.938 -21.516 -4.336 1 98.88 310 MET A CA 1
ATOM 2426 C C . MET A 1 310 ? 6.688 -22.25 -4.805 1 98.88 310 MET A C 1
ATOM 2428 O O . MET A 1 310 ? 6.551 -22.562 -5.988 1 98.88 310 MET A O 1
ATOM 2432 N N . LEU A 1 311 ? 5.785 -22.484 -3.877 1 98.94 311 LEU A N 1
ATOM 2433 C CA . LEU A 1 311 ? 4.586 -23.266 -4.164 1 98.94 311 LEU A CA 1
ATOM 2434 C C . LEU A 1 311 ? 3.375 -22.359 -4.34 1 98.94 311 LEU A C 1
ATOM 2436 O O . LEU A 1 311 ? 3.189 -21.406 -3.572 1 98.94 311 LEU A O 1
ATOM 2440 N N . VAL A 1 312 ? 2.625 -22.609 -5.352 1 98.88 312 VAL A N 1
ATOM 2441 C CA . VAL A 1 312 ? 1.329 -21.984 -5.602 1 98.88 312 VAL A CA 1
ATOM 2442 C C . VAL A 1 312 ? 0.221 -23.031 -5.488 1 98.88 312 VAL A C 1
ATOM 2444 O O . VAL A 1 312 ? 0.241 -24.047 -6.195 1 98.88 312 VAL A O 1
ATOM 2447 N N . THR A 1 313 ? -0.72 -22.828 -4.641 1 98.88 313 THR A N 1
ATOM 2448 C CA . THR A 1 313 ? -1.803 -23.797 -4.473 1 98.88 313 THR A CA 1
ATOM 2449 C C . THR A 1 313 ? -3.16 -23.109 -4.613 1 98.88 313 THR A C 1
ATOM 2451 O O . THR A 1 313 ? -3.514 -22.25 -3.807 1 98.88 313 THR A O 1
ATOM 2454 N N . ILE A 1 314 ? -3.867 -23.438 -5.602 1 98.69 314 ILE A N 1
ATOM 2455 C CA . ILE A 1 314 ? -5.223 -22.953 -5.82 1 98.69 314 ILE A CA 1
ATOM 2456 C C . ILE A 1 314 ? -6.215 -24.109 -5.742 1 98.69 314 ILE A C 1
ATOM 2458 O O . ILE A 1 314 ? -6.16 -25.031 -6.551 1 98.69 314 ILE A O 1
ATOM 2462 N N . THR A 1 315 ? -7.059 -24.125 -4.789 1 98.81 315 THR A N 1
ATOM 2463 C CA . THR A 1 315 ? -8.109 -25.109 -4.578 1 98.81 315 THR A CA 1
ATOM 2464 C C . THR A 1 315 ? -9.461 -24.438 -4.402 1 98.81 315 THR A C 1
ATOM 2466 O O . THR A 1 315 ? -9.531 -23.25 -4.07 1 98.81 315 THR A O 1
ATOM 2469 N N . TYR A 1 316 ? -10.5 -25.188 -4.656 1 98.69 316 TYR A N 1
ATOM 2470 C CA . TYR A 1 316 ? -11.844 -24.688 -4.391 1 98.69 316 TYR A CA 1
ATOM 2471 C C . TYR A 1 316 ? -12.07 -24.516 -2.895 1 98.69 316 TYR A C 1
ATOM 2473 O O . TYR A 1 316 ? -12.492 -23.438 -2.445 1 98.69 316 TYR A O 1
ATOM 2481 N N . ASP A 1 317 ? -11.828 -25.547 -2.166 1 98.62 317 ASP A N 1
ATOM 2482 C CA . ASP A 1 317 ? -11.977 -25.531 -0.714 1 98.62 317 ASP A CA 1
ATOM 2483 C C . ASP A 1 317 ? -10.703 -25.031 -0.033 1 98.62 317 ASP A C 1
ATOM 2485 O O . ASP A 1 317 ? -9.625 -25.594 -0.251 1 98.62 317 ASP A O 1
ATOM 2489 N N . PHE A 1 318 ? -10.82 -24.016 0.848 1 98.81 318 PHE A N 1
ATOM 2490 C CA . PHE A 1 318 ? -9.68 -23.438 1.547 1 98.81 318 PHE A CA 1
ATOM 2491 C C . PHE A 1 318 ? -9.031 -24.453 2.467 1 98.81 318 PHE A C 1
ATOM 2493 O O . PHE A 1 318 ? -7.812 -24.469 2.633 1 98.81 318 PHE A O 1
ATOM 2500 N N . GLN A 1 319 ? -9.797 -25.312 3.031 1 98.81 319 GLN A N 1
ATOM 2501 C CA . GLN A 1 319 ? -9.234 -26.328 3.92 1 98.81 319 GLN A CA 1
ATOM 2502 C C . GLN A 1 319 ? -8.328 -27.281 3.158 1 98.81 319 GLN A C 1
ATOM 2504 O O . GLN A 1 319 ? -7.336 -27.766 3.703 1 98.81 319 GLN A O 1
ATOM 2509 N N . ASP A 1 320 ? -8.68 -27.594 1.896 1 98.94 320 ASP A N 1
ATOM 2510 C CA . ASP A 1 320 ? -7.801 -28.422 1.072 1 98.94 320 ASP A CA 1
ATOM 2511 C C . ASP A 1 320 ? -6.438 -27.75 0.885 1 98.94 320 ASP A C 1
ATOM 2513 O O . ASP A 1 320 ? -5.406 -28.438 0.879 1 98.94 320 ASP A O 1
ATOM 2517 N N . LYS A 1 321 ? -6.441 -26.469 0.684 1 98.94 321 LYS A N 1
ATOM 2518 C CA . LYS A 1 321 ? -5.211 -25.703 0.538 1 98.94 321 LYS A CA 1
ATOM 2519 C C . LYS A 1 321 ? -4.348 -25.797 1.793 1 98.94 321 LYS A C 1
ATOM 2521 O O . LYS A 1 321 ? -3.154 -26.094 1.712 1 98.94 321 LYS A O 1
ATOM 2526 N N . LEU A 1 322 ? -4.949 -25.531 2.945 1 98.94 322 LEU A N 1
ATOM 2527 C CA . LEU A 1 322 ? -4.223 -25.609 4.207 1 98.94 322 LEU A CA 1
ATOM 2528 C C . LEU A 1 322 ? -3.629 -27.016 4.402 1 98.94 322 LEU A C 1
ATOM 2530 O O . LEU A 1 322 ? -2.459 -27.141 4.77 1 98.94 322 LEU A O 1
ATOM 2534 N N . THR A 1 323 ? -4.473 -28.016 4.137 1 98.94 323 THR A N 1
ATOM 2535 C CA . THR A 1 323 ? -4.031 -29.391 4.293 1 98.94 323 THR A CA 1
ATOM 2536 C C . THR A 1 323 ? -2.852 -29.688 3.369 1 98.94 323 THR A C 1
ATOM 2538 O O . THR A 1 323 ? -1.902 -30.375 3.766 1 98.94 323 THR A O 1
ATOM 2541 N N . SER A 1 324 ? -2.924 -29.219 2.162 1 98.94 324 SER A N 1
ATOM 2542 C CA . SER A 1 324 ? -1.837 -29.406 1.207 1 98.94 324 SER A CA 1
ATOM 2543 C C . SER A 1 324 ? -0.518 -28.875 1.758 1 98.94 324 SER A C 1
ATOM 2545 O O . SER A 1 324 ? 0.486 -29.594 1.776 1 98.94 324 SER A O 1
ATOM 2547 N N . PHE A 1 325 ? -0.49 -27.656 2.227 1 98.94 325 PHE A N 1
ATOM 2548 C CA . PHE A 1 325 ? 0.73 -27.047 2.74 1 98.94 325 PHE A CA 1
ATOM 2549 C C . PHE A 1 325 ? 1.204 -27.766 4 1 98.94 325 PHE A C 1
ATOM 2551 O O . PHE A 1 325 ? 2.408 -27.922 4.215 1 98.94 325 PHE A O 1
ATOM 2558 N N . GLU A 1 326 ? 0.276 -28.172 4.859 1 98.88 326 GLU A N 1
ATOM 2559 C CA . GLU A 1 326 ? 0.629 -28.875 6.082 1 98.88 326 GLU A CA 1
ATOM 2560 C C . GLU A 1 326 ? 1.303 -30.219 5.773 1 98.88 326 GLU A C 1
ATOM 2562 O O . GLU A 1 326 ? 2.326 -30.547 6.371 1 98.88 326 GLU A O 1
ATOM 2567 N N . LEU A 1 327 ? 0.681 -30.984 4.848 1 98.88 327 LEU A N 1
ATOM 2568 C CA . LEU A 1 327 ? 1.223 -32.281 4.477 1 98.88 327 LEU A CA 1
ATOM 2569 C C . LEU A 1 327 ? 2.611 -32.156 3.865 1 98.88 327 LEU A C 1
ATOM 2571 O O . LEU A 1 327 ? 3.512 -32.938 4.168 1 98.88 327 LEU A O 1
ATOM 2575 N N . ILE A 1 328 ? 2.795 -31.156 3.035 1 98.88 328 ILE A N 1
ATOM 2576 C CA . ILE A 1 328 ? 4.086 -30.938 2.393 1 98.88 328 ILE A CA 1
ATOM 2577 C C . ILE A 1 328 ? 5.129 -30.562 3.443 1 98.88 328 ILE A C 1
ATOM 2579 O O . ILE A 1 328 ? 6.238 -31.109 3.441 1 98.88 328 ILE A O 1
ATOM 2583 N N . ALA A 1 329 ? 4.777 -29.641 4.332 1 98.62 329 ALA A N 1
ATOM 2584 C CA . ALA A 1 329 ? 5.699 -29.219 5.383 1 98.62 329 ALA A CA 1
ATOM 2585 C C . ALA A 1 329 ? 6.129 -30.391 6.246 1 98.62 329 ALA A C 1
ATOM 2587 O O . ALA A 1 329 ? 7.316 -30.562 6.539 1 98.62 329 ALA A O 1
ATOM 2588 N N . LYS A 1 330 ? 5.156 -31.234 6.652 1 98 330 LYS A N 1
ATOM 2589 C CA . LYS A 1 330 ? 5.449 -32.406 7.488 1 98 330 LYS A CA 1
ATOM 2590 C C . LYS A 1 330 ? 6.398 -33.375 6.777 1 98 330 LYS A C 1
ATOM 2592 O O . LYS A 1 330 ? 7.25 -34 7.414 1 98 330 LYS A O 1
ATOM 2597 N N . GLU A 1 331 ? 6.176 -33.469 5.516 1 97.56 331 GLU A N 1
ATOM 2598 C CA . GLU A 1 331 ? 6.973 -34.406 4.742 1 97.56 331 GLU A CA 1
ATOM 2599 C C . GLU A 1 331 ? 8.383 -33.875 4.508 1 97.56 331 GLU A C 1
ATOM 2601 O O . GLU A 1 331 ? 9.344 -34.656 4.477 1 97.56 331 GLU A O 1
ATOM 2606 N N . ILE A 1 332 ? 8.531 -32.562 4.363 1 97.25 332 ILE A N 1
ATOM 2607 C CA . ILE A 1 332 ? 9.797 -32 3.91 1 97.25 332 ILE A CA 1
ATOM 2608 C C . ILE A 1 332 ? 10.602 -31.5 5.113 1 97.25 332 ILE A C 1
ATOM 2610 O O . ILE A 1 332 ? 11.82 -31.641 5.148 1 97.25 332 ILE A O 1
ATOM 2614 N N . PHE A 1 333 ? 9.984 -30.891 6.148 1 92 333 PHE A N 1
ATOM 2615 C CA . PHE A 1 333 ? 10.688 -30.25 7.254 1 92 333 PHE A CA 1
ATOM 2616 C C . PHE A 1 333 ? 10.875 -31.234 8.414 1 92 333 PHE A C 1
ATOM 2618 O O . PHE A 1 333 ? 11.625 -30.953 9.344 1 92 333 PHE A O 1
ATOM 2625 N N . ALA A 1 334 ? 10.18 -32.375 8.461 1 80.25 334 ALA A N 1
ATOM 2626 C CA . ALA A 1 334 ? 10.367 -33.344 9.523 1 80.25 334 ALA A CA 1
ATOM 2627 C C . ALA A 1 334 ? 11.742 -34 9.414 1 80.25 334 ALA A C 1
ATOM 2629 O O . ALA A 1 334 ? 12.289 -34.156 8.32 1 80.25 334 ALA A O 1
ATOM 2630 N N . MET B 1 1 ? -23.344 20.047 22.625 1 59.16 1 MET B N 1
ATOM 2631 C CA . MET B 1 1 ? -23.188 19.094 21.531 1 59.16 1 MET B CA 1
ATOM 2632 C C . MET B 1 1 ? -21.781 18.484 21.547 1 59.16 1 MET B C 1
ATOM 2634 O O . MET B 1 1 ? -20.828 19.141 21.953 1 59.16 1 MET B O 1
ATOM 2638 N N . GLY B 1 2 ? -21.562 17.188 21.453 1 86.5 2 GLY B N 1
ATOM 2639 C CA . GLY B 1 2 ? -20.297 16.516 21.641 1 86.5 2 GLY B CA 1
ATOM 2640 C C . GLY B 1 2 ? -19.344 16.672 20.469 1 86.5 2 GLY B C 1
ATOM 2641 O O . GLY B 1 2 ? -19.781 16.922 19.344 1 86.5 2 GLY B O 1
ATOM 2642 N N . LEU B 1 3 ? -18.094 17.016 20.641 1 96.12 3 LEU B N 1
ATOM 2643 C CA . LEU B 1 3 ? -17.047 17.188 19.641 1 96.12 3 LEU B CA 1
ATOM 2644 C C . LEU B 1 3 ? -16.391 15.844 19.312 1 96.12 3 LEU B C 1
ATOM 2646 O O . LEU B 1 3 ? -16.078 15.062 20.219 1 96.12 3 LEU B O 1
ATOM 2650 N N . THR B 1 4 ? -16.438 15.508 18.016 1 98.44 4 THR B N 1
ATOM 2651 C CA . THR B 1 4 ? -15.664 14.367 17.531 1 98.44 4 THR B CA 1
ATOM 2652 C C . THR B 1 4 ? -14.25 14.797 17.141 1 98.44 4 THR B C 1
ATOM 2654 O O . THR B 1 4 ? -14.07 15.812 16.453 1 98.44 4 THR B O 1
ATOM 2657 N N . LEU B 1 5 ? -13.266 14.07 17.594 1 98.88 5 LEU B N 1
ATOM 2658 C CA . LEU B 1 5 ? -11.883 14.406 17.297 1 98.88 5 LEU B CA 1
ATOM 2659 C C . LEU B 1 5 ? -11.219 13.297 16.5 1 98.88 5 LEU B C 1
ATOM 2661 O O . LEU B 1 5 ? -11.469 12.109 16.734 1 98.88 5 LEU B O 1
ATOM 2665 N N . SER B 1 6 ? -10.461 13.688 15.531 1 98.88 6 SER B N 1
ATOM 2666 C CA . SER B 1 6 ? -9.672 12.812 14.672 1 98.88 6 SER B CA 1
ATOM 2667 C C . SER B 1 6 ? -8.211 13.242 14.641 1 98.88 6 SER B C 1
ATOM 2669 O O . SER B 1 6 ? -7.867 14.328 15.109 1 98.88 6 SER B O 1
ATOM 2671 N N . VAL B 1 7 ? -7.332 12.391 14.125 1 98.94 7 VAL B N 1
ATOM 2672 C CA . VAL B 1 7 ? -5.895 12.641 14.156 1 98.94 7 VAL B CA 1
ATOM 2673 C C . VAL B 1 7 ? -5.312 12.484 12.758 1 98.94 7 VAL B C 1
ATOM 2675 O O . VAL B 1 7 ? -5.648 11.539 12.039 1 98.94 7 VAL B O 1
ATOM 2678 N N . LEU B 1 8 ? -4.551 13.406 12.312 1 98.88 8 LEU B N 1
ATOM 2679 C CA . LEU B 1 8 ? -3.674 13.273 11.156 1 98.88 8 LEU B CA 1
ATOM 2680 C C . LEU B 1 8 ? -2.213 13.203 11.586 1 98.88 8 LEU B C 1
ATOM 2682 O O . LEU B 1 8 ? -1.697 14.125 12.211 1 98.88 8 LEU B O 1
ATOM 2686 N N . ASP B 1 9 ? -1.625 12.117 11.305 1 98.94 9 ASP B N 1
ATOM 2687 C CA . ASP B 1 9 ? -0.208 11.945 11.617 1 98.94 9 ASP B CA 1
ATOM 2688 C C . ASP B 1 9 ? 0.631 11.922 10.336 1 98.94 9 ASP B C 1
ATOM 2690 O O . ASP B 1 9 ? 0.374 11.117 9.438 1 98.94 9 ASP B O 1
ATOM 2694 N N . GLN B 1 10 ? 1.644 12.711 10.281 1 98.38 10 GLN B N 1
ATOM 2695 C CA . GLN B 1 10 ? 2.48 12.805 9.094 1 98.38 10 GLN B CA 1
ATOM 2696 C C . GLN B 1 10 ? 3.756 11.984 9.25 1 98.38 10 GLN B C 1
ATOM 2698 O O . GLN B 1 10 ? 4.695 12.125 8.461 1 98.38 10 GLN B O 1
ATOM 2703 N N . SER B 1 11 ? 3.852 11.188 10.281 1 98.69 11 SER B N 1
ATOM 2704 C CA . SER B 1 11 ? 5.004 10.359 10.609 1 98.69 11 SER B CA 1
ATOM 2705 C C . SER B 1 11 ? 6.27 11.195 10.742 1 98.69 11 SER B C 1
ATOM 2707 O O . SER B 1 11 ? 7.273 10.922 10.086 1 98.69 11 SER B O 1
ATOM 2709 N N . PRO B 1 12 ? 6.262 12.164 11.664 1 98.69 12 PRO B N 1
ATOM 2710 C CA . PRO B 1 12 ? 7.379 13.109 11.766 1 98.69 12 PRO B CA 1
ATOM 2711 C C . PRO B 1 12 ? 8.641 12.469 12.328 1 98.69 12 PRO B C 1
ATOM 2713 O O . PR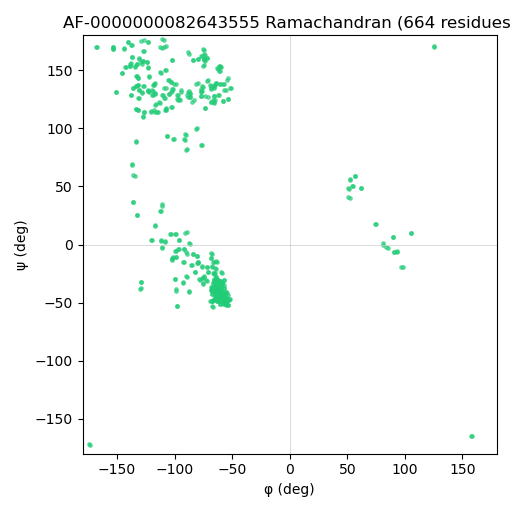O B 1 12 ? 8.562 11.617 13.227 1 98.69 12 PRO B O 1
ATOM 2716 N N . ILE B 1 13 ? 9.727 12.852 11.773 1 98.56 13 ILE B N 1
ATOM 2717 C CA . ILE B 1 13 ? 11.047 12.453 12.266 1 98.56 13 ILE B CA 1
ATOM 2718 C C . ILE B 1 13 ? 11.68 13.609 13.039 1 98.56 13 ILE B C 1
ATOM 2720 O O . ILE B 1 13 ? 11.828 14.711 12.508 1 98.56 13 ILE B O 1
ATOM 2724 N N . SER B 1 14 ? 11.961 13.43 14.289 1 98.44 14 SER B N 1
ATOM 2725 C CA . SER B 1 14 ? 12.656 14.438 15.086 1 98.44 14 SER B CA 1
ATOM 2726 C C . SER B 1 14 ? 14.164 14.336 14.906 1 98.44 14 SER B C 1
ATOM 2728 O O . SER B 1 14 ? 14.68 13.297 14.477 1 98.44 14 SER B O 1
ATOM 2730 N N . GLU B 1 15 ? 14.852 15.445 15.211 1 97.38 15 GLU B N 1
ATOM 2731 C CA . GLU B 1 15 ? 16.312 15.375 15.234 1 97.38 15 GLU B CA 1
ATOM 2732 C C . GLU B 1 15 ? 16.797 14.234 16.141 1 97.38 15 GLU B C 1
ATOM 2734 O O . GLU B 1 15 ? 16.359 14.117 17.281 1 97.38 15 GLU B O 1
ATOM 2739 N N . GLY B 1 16 ? 17.625 13.352 15.523 1 96.69 16 GLY B N 1
ATOM 2740 C CA . GLY B 1 16 ? 18.172 12.234 16.281 1 96.69 16 GLY B CA 1
ATOM 2741 C C . GLY B 1 16 ? 17.344 10.969 16.172 1 96.69 16 GLY B C 1
ATOM 2742 O O . GLY B 1 16 ? 17.75 9.914 16.656 1 96.69 16 GLY B O 1
ATOM 2743 N N . MET B 1 17 ? 16.234 11.047 15.539 1 97.75 17 MET B N 1
ATOM 2744 C CA . MET B 1 17 ? 15.32 9.914 15.391 1 97.75 17 MET B CA 1
ATOM 2745 C C . MET B 1 17 ? 15.469 9.273 14.016 1 97.75 17 MET B C 1
ATOM 2747 O O . MET B 1 17 ? 15.633 9.977 13.016 1 97.75 17 MET B O 1
ATOM 2751 N N . THR B 1 18 ? 15.469 7.961 13.906 1 97.62 18 THR B N 1
ATOM 2752 C CA . THR B 1 18 ? 15.5 7.281 12.617 1 97.62 18 THR B CA 1
ATOM 2753 C C . THR B 1 18 ? 14.117 7.25 11.984 1 97.62 18 THR B C 1
ATOM 2755 O O . THR B 1 18 ? 13.109 7.438 12.672 1 97.62 18 THR B O 1
ATOM 2758 N N . ALA B 1 19 ? 14.086 7.055 10.688 1 98.06 19 ALA B N 1
ATOM 2759 C CA . ALA B 1 19 ? 12.812 6.93 9.992 1 98.06 19 ALA B CA 1
ATOM 2760 C C . ALA B 1 19 ? 12.023 5.73 10.5 1 98.06 19 ALA B C 1
ATOM 2762 O O . ALA B 1 19 ? 10.797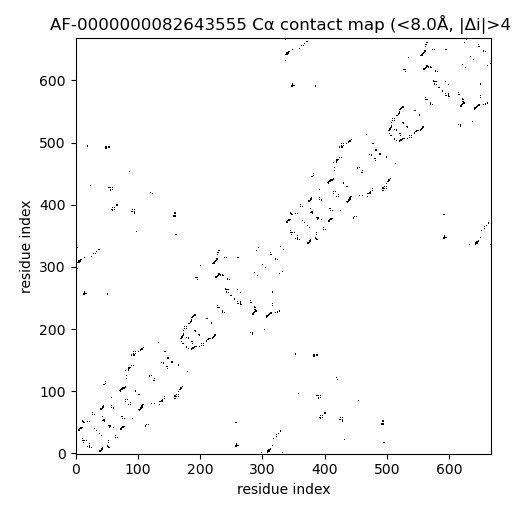 5.781 10.594 1 98.06 19 ALA B O 1
ATOM 2763 N N . GLU B 1 20 ? 12.719 4.629 10.797 1 98.5 20 GLU B N 1
ATOM 2764 C CA . GLU B 1 20 ? 12.086 3.432 11.336 1 98.5 20 GLU B CA 1
ATOM 2765 C C . GLU B 1 20 ? 11.375 3.73 12.656 1 98.5 20 GLU B C 1
ATOM 2767 O O . GLU B 1 20 ? 10.242 3.305 12.867 1 98.5 20 GLU B O 1
ATOM 2772 N N . GLU B 1 21 ? 12.039 4.441 13.5 1 98.62 21 GLU B N 1
ATOM 2773 C CA . GLU B 1 21 ? 11.438 4.828 14.773 1 98.62 21 GLU B CA 1
ATOM 2774 C C . GLU B 1 21 ? 10.203 5.691 14.562 1 98.62 21 GLU B C 1
ATOM 2776 O O . GLU B 1 21 ? 9.203 5.535 15.273 1 98.62 21 GLU B O 1
ATOM 2781 N N . ALA B 1 22 ? 10.273 6.621 13.617 1 98.81 22 ALA B N 1
ATOM 2782 C CA . ALA B 1 22 ? 9.141 7.488 13.32 1 98.81 22 ALA B CA 1
ATOM 2783 C C . ALA B 1 22 ? 7.934 6.676 12.867 1 98.81 22 ALA B C 1
ATOM 2785 O O . ALA B 1 22 ? 6.805 6.945 13.281 1 98.81 22 ALA B O 1
ATOM 2786 N N . LEU B 1 23 ? 8.156 5.695 12.031 1 98.88 23 LEU B N 1
ATOM 2787 C CA . LEU B 1 23 ? 7.082 4.824 11.57 1 98.88 23 LEU B CA 1
ATOM 2788 C C . LEU B 1 23 ? 6.48 4.043 12.727 1 98.88 23 LEU B C 1
ATOM 2790 O O . LEU B 1 23 ? 5.258 3.92 12.828 1 98.88 23 LEU B O 1
ATOM 2794 N N . LEU B 1 24 ? 7.285 3.521 13.57 1 98.69 24 LEU B N 1
ATOM 2795 C CA . LEU B 1 24 ? 6.809 2.797 14.75 1 98.69 24 LEU B CA 1
ATOM 2796 C C . LEU B 1 24 ? 5.996 3.713 15.656 1 98.69 24 LEU B C 1
ATOM 2798 O O . LEU B 1 24 ? 5 3.287 16.25 1 98.69 24 LEU B O 1
ATOM 2802 N N . ASN B 1 25 ? 6.477 4.953 15.797 1 98.88 25 ASN B N 1
ATOM 2803 C CA . ASN B 1 25 ? 5.73 5.922 16.594 1 98.88 25 ASN B CA 1
ATOM 2804 C C . ASN B 1 25 ? 4.336 6.164 16.016 1 98.88 25 ASN B C 1
ATOM 2806 O O . ASN B 1 25 ? 3.375 6.344 16.766 1 98.88 25 ASN B O 1
ATOM 2810 N N . THR B 1 26 ? 4.234 6.207 14.719 1 98.94 26 THR B N 1
ATOM 2811 C CA . THR B 1 26 ? 2.932 6.375 14.086 1 98.94 26 THR B CA 1
ATOM 2812 C C . THR B 1 26 ? 1.996 5.227 14.453 1 98.94 26 THR B C 1
ATOM 2814 O O . THR B 1 26 ? 0.819 5.449 14.742 1 98.94 26 THR B O 1
ATOM 2817 N N . VAL B 1 27 ? 2.508 3.994 14.453 1 98.94 27 VAL B N 1
ATOM 2818 C CA . VAL B 1 27 ? 1.727 2.818 14.82 1 98.94 27 VAL B CA 1
ATOM 2819 C C . VAL B 1 27 ? 1.275 2.928 16.281 1 98.94 27 VAL B C 1
ATOM 2821 O O . VAL B 1 27 ? 0.097 2.732 16.578 1 98.94 27 VAL B O 1
ATOM 2824 N N . LYS B 1 28 ? 2.229 3.256 17.156 1 98.94 28 LYS B N 1
ATOM 2825 C CA . LYS B 1 28 ? 1.919 3.414 18.578 1 98.94 28 LYS B CA 1
ATOM 2826 C C . LYS B 1 28 ? 0.862 4.492 18.797 1 98.94 28 LYS B C 1
ATOM 2828 O O . LYS B 1 28 ? -0.045 4.328 19.609 1 98.94 28 LYS B O 1
ATOM 2833 N N . LEU B 1 29 ? 1.014 5.574 18.062 1 98.94 29 LEU B N 1
ATOM 2834 C CA . LEU B 1 29 ? 0.058 6.668 18.203 1 98.94 29 LEU B CA 1
ATOM 2835 C C . LEU B 1 29 ? -1.339 6.227 17.781 1 98.94 29 LEU B C 1
ATOM 2837 O O . LEU B 1 29 ? -2.326 6.559 18.438 1 98.94 29 LEU B O 1
ATOM 2841 N N . ALA B 1 30 ? -1.444 5.531 16.656 1 98.94 30 ALA B N 1
ATOM 2842 C CA . ALA B 1 30 ? -2.74 5.062 16.172 1 98.94 30 ALA B CA 1
ATOM 2843 C C . ALA B 1 30 ? -3.439 4.203 17.219 1 98.94 30 ALA B C 1
ATOM 2845 O O . ALA B 1 30 ? -4.633 4.387 17.484 1 98.94 30 ALA B O 1
ATOM 2846 N N . GLN B 1 31 ? -2.701 3.264 17.781 1 98.94 31 GLN B N 1
ATOM 2847 C CA . GLN B 1 31 ? -3.254 2.395 18.812 1 98.94 31 GLN B CA 1
ATOM 2848 C C . GLN B 1 31 ? -3.662 3.197 20.047 1 98.94 31 GLN B C 1
ATOM 2850 O O . GLN B 1 31 ? -4.707 2.939 20.656 1 98.94 31 GLN B O 1
ATOM 2855 N N . PHE B 1 32 ? -2.795 4.141 20.422 1 98.94 32 PHE B N 1
ATOM 2856 C CA . PHE B 1 32 ? -3 4.949 21.625 1 98.94 32 PHE B CA 1
ATOM 2857 C C . PHE B 1 32 ? -4.258 5.797 21.484 1 98.94 32 PHE B C 1
ATOM 2859 O O . PHE B 1 32 ? -5.105 5.809 22.391 1 98.94 32 PHE B O 1
ATOM 2866 N N . VAL B 1 33 ? -4.434 6.477 20.344 1 98.88 33 VAL B N 1
ATOM 2867 C CA . VAL B 1 33 ? -5.562 7.391 20.188 1 98.88 33 VAL B CA 1
ATOM 2868 C C . VAL B 1 33 ? -6.848 6.594 19.969 1 98.88 33 VAL B C 1
ATOM 2870 O O . VAL B 1 33 ? -7.938 7.055 20.312 1 98.88 33 VAL B O 1
ATOM 2873 N N . GLU B 1 34 ? -6.75 5.395 19.375 1 98.88 34 GLU B N 1
ATOM 2874 C CA . GLU B 1 34 ? -7.914 4.512 19.328 1 98.88 34 GLU B CA 1
ATOM 2875 C C . GLU B 1 34 ? -8.453 4.238 20.719 1 98.88 34 GLU B C 1
ATOM 2877 O O . GLU B 1 34 ? -9.664 4.309 20.953 1 98.88 34 GLU B O 1
ATOM 2882 N N . GLN B 1 35 ? -7.574 3.924 21.641 1 98.69 35 GLN B N 1
ATOM 2883 C CA . GLN B 1 35 ? -7.973 3.633 23.016 1 98.69 35 GLN B CA 1
ATOM 2884 C C . GLN B 1 35 ? -8.594 4.855 23.688 1 98.69 35 GLN B C 1
ATOM 2886 O O . GLN B 1 35 ? -9.469 4.727 24.547 1 98.69 35 GLN B O 1
ATOM 2891 N N . LEU B 1 36 ? -8.148 6.031 23.266 1 98.69 36 LEU B N 1
ATOM 2892 C CA . LEU B 1 36 ? -8.617 7.27 23.875 1 98.69 36 LEU B CA 1
ATOM 2893 C C . LEU B 1 36 ? -9.977 7.668 23.312 1 98.69 36 LEU B C 1
ATOM 2895 O O . LEU B 1 36 ? -10.633 8.57 23.859 1 98.69 36 LEU B O 1
ATOM 2899 N N . GLY B 1 37 ? -10.391 7.09 22.172 1 98.31 37 GLY B N 1
ATOM 2900 C CA . GLY B 1 37 ? -11.727 7.336 21.672 1 98.31 37 GLY B CA 1
ATOM 2901 C C . GLY B 1 37 ? -11.758 8.266 20.469 1 98.31 37 GLY B C 1
ATOM 2902 O O . GLY B 1 37 ? -12.82 8.742 20.062 1 98.31 37 GLY B O 1
ATOM 2903 N N . TYR B 1 38 ? -10.617 8.602 19.875 1 98.81 38 TYR B N 1
ATOM 2904 C CA . TYR B 1 38 ? -10.594 9.383 18.656 1 98.81 38 TYR B CA 1
ATOM 2905 C C . TYR B 1 38 ? -11.266 8.633 17.516 1 98.81 38 TYR B C 1
ATOM 2907 O O . TYR B 1 38 ? -11.234 7.402 17.469 1 98.81 38 TYR B O 1
ATOM 2915 N N . ALA B 1 39 ? -11.82 9.344 16.578 1 98.62 39 ALA B N 1
ATOM 2916 C CA . ALA B 1 39 ? -12.742 8.758 15.602 1 98.62 39 ALA B CA 1
ATOM 2917 C C . ALA B 1 39 ? -11.992 8.203 14.398 1 98.62 39 ALA B C 1
ATOM 2919 O O . ALA B 1 39 ? -12.398 7.188 13.82 1 98.62 39 ALA B O 1
ATOM 2920 N N . ARG B 1 40 ? -11 8.914 13.938 1 98.75 40 ARG B N 1
ATOM 2921 C CA . ARG B 1 40 ? -10.242 8.5 12.766 1 98.75 40 ARG B CA 1
ATOM 2922 C C . ARG B 1 40 ? -8.758 8.828 12.922 1 98.75 40 ARG B C 1
ATOM 2924 O O . ARG B 1 40 ? -8.391 9.711 13.695 1 98.75 40 ARG B O 1
ATOM 2931 N N . PHE B 1 41 ? -7.969 8.086 12.289 1 98.94 41 PHE B N 1
ATOM 2932 C CA . PHE B 1 41 ? -6.523 8.25 12.203 1 98.94 41 PHE B CA 1
ATOM 2933 C C . PHE B 1 41 ? -6.062 8.258 10.75 1 98.94 41 PHE B C 1
ATOM 2935 O O . PHE B 1 41 ? -6.047 7.219 10.094 1 98.94 41 PHE B O 1
ATOM 2942 N N . TRP B 1 42 ? -5.629 9.438 10.281 1 98.94 42 TRP B N 1
ATOM 2943 C CA . TRP B 1 42 ? -5.203 9.609 8.898 1 98.94 42 TRP B CA 1
ATOM 2944 C C . TRP B 1 42 ? -3.691 9.766 8.805 1 98.94 42 TRP B C 1
ATOM 2946 O O . TRP B 1 42 ? -3.051 10.219 9.758 1 98.94 42 TRP B O 1
ATOM 2956 N N . VAL B 1 43 ? -3.135 9.328 7.68 1 98.94 43 VAL B N 1
ATOM 2957 C CA . VAL B 1 43 ? -1.716 9.531 7.406 1 98.94 43 VAL B CA 1
ATOM 2958 C C . VAL B 1 43 ? -1.547 10.266 6.078 1 98.94 43 VAL B C 1
ATOM 2960 O O . VAL B 1 43 ? -2.432 10.227 5.223 1 98.94 43 VAL B O 1
ATOM 2963 N N . SER B 1 44 ? -0.414 10.922 5.926 1 97.94 44 SER B N 1
ATOM 2964 C CA . SER B 1 44 ? -0.218 11.812 4.781 1 97.94 44 SER B CA 1
ATOM 2965 C C . SER B 1 44 ? 0.792 11.227 3.797 1 97.94 44 SER B C 1
ATOM 2967 O O . SER B 1 44 ? 1.318 10.133 4.016 1 97.94 44 SER B O 1
ATOM 2969 N N . GLU B 1 45 ? 0.959 11.922 2.715 1 98.31 45 GLU B N 1
ATOM 2970 C CA . GLU B 1 45 ? 1.909 11.578 1.66 1 98.31 45 GLU B CA 1
ATOM 2971 C C . GLU B 1 45 ? 2.928 12.695 1.449 1 98.31 45 GLU B C 1
ATOM 2973 O O . GLU B 1 45 ? 2.572 13.789 1.008 1 98.31 45 GLU B O 1
ATOM 2978 N N . HIS B 1 46 ? 4.164 12.406 1.748 1 97.69 46 HIS B N 1
ATOM 2979 C CA . HIS B 1 46 ? 5.25 13.352 1.512 1 97.69 46 HIS B CA 1
ATOM 2980 C C . HIS B 1 46 ? 6.438 12.664 0.84 1 97.69 46 HIS B C 1
ATOM 2982 O O . HIS B 1 46 ? 6.801 11.547 1.204 1 97.69 46 HIS B O 1
ATOM 2988 N N . HIS B 1 47 ? 6.969 13.336 -0.133 1 97.19 47 HIS B N 1
ATOM 2989 C CA . HIS B 1 47 ? 8.078 12.805 -0.918 1 97.19 47 HIS B CA 1
ATOM 2990 C C . HIS B 1 47 ? 9.359 13.594 -0.669 1 97.19 47 HIS B C 1
ATOM 2992 O O . HIS B 1 47 ? 9.312 14.797 -0.411 1 97.19 47 HIS B O 1
ATOM 2998 N N . ASP B 1 48 ? 10.477 12.914 -0.743 1 95.44 48 ASP B N 1
ATOM 2999 C CA . ASP B 1 48 ? 11.812 13.508 -0.78 1 95.44 48 ASP B CA 1
ATOM 3000 C C . ASP B 1 48 ? 12.008 14.5 0.361 1 95.44 48 ASP B C 1
ATOM 3002 O O . ASP B 1 48 ? 12.391 15.648 0.131 1 95.44 48 ASP B O 1
ATOM 3006 N N . THR B 1 49 ? 11.656 14.117 1.551 1 93.88 49 THR B N 1
ATOM 3007 C CA . THR B 1 49 ? 11.914 14.914 2.744 1 93.88 49 THR B CA 1
ATOM 3008 C C . THR B 1 49 ? 12.523 14.055 3.85 1 93.88 49 THR B C 1
ATOM 3010 O O . THR B 1 49 ? 12.164 12.883 4 1 93.88 49 THR B O 1
ATOM 3013 N N . ASN B 1 50 ? 13.391 14.648 4.605 1 91.88 50 ASN B N 1
ATOM 3014 C CA . ASN B 1 50 ? 14.062 13.945 5.695 1 91.88 50 ASN B CA 1
ATOM 3015 C C . ASN B 1 50 ? 13.289 14.062 7.004 1 91.88 50 ASN B C 1
ATOM 3017 O O . ASN B 1 50 ? 13.586 13.367 7.973 1 91.88 50 ASN B O 1
ATOM 3021 N N . SER B 1 51 ? 12.266 14.859 6.977 1 95.88 51 SER B N 1
ATOM 3022 C CA . SER B 1 51 ? 11.609 15.188 8.242 1 95.88 51 SER B CA 1
ATOM 3023 C C . SER B 1 51 ? 10.32 14.398 8.414 1 95.88 51 SER B C 1
ATOM 3025 O O . SER B 1 51 ? 9.719 14.406 9.492 1 95.88 51 SER B O 1
ATOM 3027 N N . LEU B 1 52 ? 9.852 13.75 7.406 1 97.31 52 LEU B N 1
ATOM 3028 C CA . LEU B 1 52 ? 8.641 12.938 7.445 1 97.31 52 LEU B CA 1
ATOM 3029 C C . LEU B 1 52 ? 8.875 11.57 6.816 1 97.31 52 LEU B C 1
ATOM 3031 O O . LEU B 1 52 ? 9.5 11.477 5.758 1 97.31 52 LEU B O 1
ATOM 3035 N N . ALA B 1 53 ? 8.375 10.523 7.426 1 98 53 ALA B N 1
ATOM 3036 C CA . ALA B 1 53 ? 8.672 9.164 6.988 1 98 53 ALA B CA 1
ATOM 3037 C C . ALA B 1 53 ? 7.543 8.602 6.125 1 98 53 ALA B C 1
ATOM 3039 O O . ALA B 1 53 ? 7.703 7.559 5.488 1 98 53 ALA B O 1
ATOM 3040 N N . GLY B 1 54 ? 6.438 9.328 6.109 1 97.62 54 GLY B N 1
ATOM 3041 C CA . GLY B 1 54 ? 5.258 8.797 5.453 1 97.62 54 GLY B CA 1
ATOM 3042 C C . GLY B 1 54 ? 5.16 9.195 3.99 1 97.62 54 GLY B C 1
ATOM 3043 O O . GLY B 1 54 ? 4.48 10.164 3.65 1 97.62 54 GLY B O 1
ATOM 3044 N N . SER B 1 55 ? 5.727 8.383 3.045 1 98.06 55 SER B N 1
ATOM 3045 C CA . SER B 1 55 ? 5.691 8.688 1.619 1 98.06 55 SER B CA 1
ATOM 3046 C C . SER B 1 55 ? 4.633 7.855 0.902 1 98.06 55 SER B C 1
ATOM 3048 O O . SER B 1 55 ? 4.293 8.133 -0.25 1 98.06 55 SER B O 1
ATOM 3050 N N . SER B 1 56 ? 4.133 6.867 1.538 1 98.38 56 SER B N 1
ATOM 3051 C CA . SER B 1 56 ? 3.154 5.957 0.947 1 98.38 56 SER B CA 1
ATOM 3052 C C . SER B 1 56 ? 1.983 5.715 1.892 1 98.38 56 SER B C 1
ATOM 3054 O O . SER B 1 56 ? 1.938 4.691 2.582 1 98.38 56 SER B O 1
ATOM 3056 N N . PRO B 1 57 ? 0.981 6.551 1.813 1 98.69 57 PRO B N 1
ATOM 3057 C CA . PRO B 1 57 ? -0.125 6.418 2.766 1 98.69 57 PRO B CA 1
ATOM 3058 C C . PRO B 1 57 ? -0.884 5.102 2.607 1 98.69 57 PRO B C 1
ATOM 3060 O O . PRO B 1 57 ? -1.329 4.52 3.6 1 98.69 57 PRO B O 1
ATOM 3063 N N . GLU B 1 58 ? -1.069 4.59 1.332 1 98.69 58 GLU B N 1
ATOM 3064 C CA . GLU B 1 58 ? -1.815 3.352 1.134 1 98.69 58 GLU B CA 1
ATOM 3065 C C . GLU B 1 58 ? -1.14 2.182 1.842 1 98.69 58 GLU B C 1
ATOM 3067 O O . GLU B 1 58 ? -1.812 1.336 2.436 1 98.69 58 GLU B O 1
ATOM 3072 N N . VAL B 1 59 ? 0.194 2.133 1.778 1 98.88 59 VAL B N 1
ATOM 3073 C CA . VAL B 1 59 ? 0.958 1.076 2.436 1 98.88 59 VAL B CA 1
ATOM 3074 C C . VAL B 1 59 ? 0.848 1.225 3.951 1 98.88 59 VAL B C 1
ATOM 3076 O O . VAL B 1 59 ? 0.571 0.253 4.656 1 98.88 59 VAL B O 1
ATOM 3079 N N . LEU B 1 60 ? 1.067 2.414 4.422 1 98.88 60 LEU B N 1
ATOM 3080 C CA . LEU B 1 60 ? 1.024 2.666 5.859 1 98.88 60 LEU B CA 1
ATOM 3081 C C . LEU B 1 60 ? -0.367 2.387 6.418 1 98.88 60 LEU B C 1
ATOM 3083 O O . LEU B 1 60 ? -0.502 1.837 7.512 1 98.88 60 LEU B O 1
ATOM 3087 N N . MET B 1 61 ? -1.407 2.766 5.73 1 98.94 61 MET B N 1
ATOM 3088 C CA . MET B 1 61 ? -2.789 2.531 6.137 1 98.94 61 MET B CA 1
ATOM 3089 C C . MET B 1 61 ? -3.057 1.04 6.316 1 98.94 61 MET B C 1
ATOM 3091 O O . MET B 1 61 ? -3.75 0.638 7.25 1 98.94 61 MET B O 1
ATOM 3095 N N . ALA B 1 62 ? -2.553 0.238 5.332 1 98.94 62 ALA B N 1
ATOM 3096 C CA . ALA B 1 62 ? -2.764 -1.204 5.426 1 98.94 62 ALA B CA 1
ATOM 3097 C C . ALA B 1 62 ? -2.156 -1.764 6.711 1 98.94 62 ALA B C 1
ATOM 3099 O O . ALA B 1 62 ? -2.783 -2.574 7.398 1 98.94 62 ALA B O 1
ATOM 3100 N N . HIS B 1 63 ? -0.946 -1.351 7.031 1 98.94 63 HIS B N 1
ATOM 3101 C CA . HIS B 1 63 ? -0.281 -1.764 8.266 1 98.94 63 HIS B CA 1
ATOM 3102 C C . HIS B 1 63 ? -1.064 -1.312 9.492 1 98.94 63 HIS B C 1
ATOM 3104 O O . HIS B 1 63 ? -1.288 -2.098 10.414 1 98.94 63 HIS B O 1
ATOM 3110 N N . LEU B 1 64 ? -1.498 -0.043 9.492 1 98.94 64 LEU B N 1
ATOM 3111 C CA . LEU B 1 64 ? -2.229 0.529 10.617 1 98.94 64 LEU B CA 1
ATOM 3112 C C . LEU B 1 64 ? -3.572 -0.168 10.805 1 98.94 64 LEU B C 1
ATOM 3114 O O . LEU B 1 64 ? -3.998 -0.412 11.938 1 98.94 64 LEU B O 1
ATOM 3118 N N . GLY B 1 65 ? -4.266 -0.422 9.672 1 98.88 65 GLY B N 1
ATOM 3119 C CA . GLY B 1 65 ? -5.512 -1.169 9.766 1 98.88 65 GLY B CA 1
ATOM 3120 C C . GLY B 1 65 ? -5.355 -2.508 10.461 1 98.88 65 GLY B C 1
ATOM 3121 O O . GLY B 1 65 ? -6.215 -2.91 11.242 1 98.88 65 GLY B O 1
ATOM 3122 N N . ALA B 1 66 ? -4.262 -3.209 10.164 1 98.81 66 ALA B N 1
ATOM 3123 C CA . ALA B 1 66 ? -3.99 -4.52 10.75 1 98.81 66 ALA B CA 1
ATOM 3124 C C . ALA B 1 66 ? -3.631 -4.398 12.227 1 98.81 66 ALA B C 1
ATOM 3126 O O . ALA B 1 66 ? -3.789 -5.352 12.992 1 98.81 66 ALA B O 1
ATOM 3127 N N . LYS B 1 67 ? -3.139 -3.219 12.672 1 98.81 67 LYS B N 1
ATOM 3128 C CA . LYS B 1 67 ? -2.635 -3.025 14.031 1 98.81 67 LYS B CA 1
ATOM 3129 C C . LYS B 1 67 ? -3.682 -2.357 14.914 1 98.81 67 LYS B C 1
ATOM 3131 O O . LYS B 1 67 ? -3.447 -2.141 16.109 1 98.81 67 LYS B O 1
ATOM 3136 N N . THR B 1 68 ? -4.812 -1.955 14.359 1 98.81 68 THR B N 1
ATOM 3137 C CA . THR B 1 68 ? -5.926 -1.37 15.094 1 98.81 68 THR B CA 1
ATOM 3138 C C . THR B 1 68 ? -7.207 -2.164 14.852 1 98.81 68 THR B C 1
ATOM 3140 O O . THR B 1 68 ? -7.227 -3.098 14.047 1 98.81 68 THR B O 1
ATOM 3143 N N . THR B 1 69 ? -8.328 -1.833 15.562 1 97.88 69 THR B N 1
ATOM 3144 C CA . THR B 1 69 ? -9.492 -2.709 15.5 1 97.88 69 THR B CA 1
ATOM 3145 C C . THR B 1 69 ? -10.75 -1.912 15.156 1 97.88 69 THR B C 1
ATOM 3147 O O . THR B 1 69 ? -11.656 -2.426 14.5 1 97.88 69 THR B O 1
ATOM 3150 N N . ARG B 1 70 ? -10.82 -0.659 15.594 1 97.75 70 ARG B N 1
ATOM 3151 C CA . ARG B 1 70 ? -12.102 0.03 15.492 1 97.75 70 ARG B CA 1
ATOM 3152 C C . ARG B 1 70 ? -11.945 1.393 14.828 1 97.75 70 ARG B C 1
ATOM 3154 O O . ARG B 1 70 ? -12.852 1.863 14.141 1 97.75 70 ARG B O 1
ATOM 3161 N N . ILE B 1 71 ? -10.852 2.074 15.125 1 98.81 71 ILE B N 1
ATOM 3162 C CA . ILE B 1 71 ? -10.656 3.438 14.648 1 98.81 71 ILE B CA 1
ATOM 3163 C C . ILE B 1 71 ? -10.648 3.455 13.125 1 98.81 71 ILE B C 1
ATOM 3165 O O . ILE B 1 71 ? -10.109 2.539 12.484 1 98.81 71 ILE B O 1
ATOM 3169 N N . ARG B 1 72 ? -11.281 4.406 12.484 1 98.81 72 ARG B N 1
ATOM 3170 C CA . ARG B 1 72 ? -11.211 4.543 11.031 1 98.81 72 ARG B CA 1
ATOM 3171 C C . ARG B 1 72 ? -9.812 4.957 10.586 1 98.81 72 ARG B C 1
ATOM 3173 O O . ARG B 1 72 ? -9.172 5.797 11.227 1 98.81 72 ARG B O 1
ATOM 3180 N N . ILE B 1 73 ? -9.328 4.309 9.609 1 98.94 73 ILE B N 1
ATOM 3181 C CA . ILE B 1 73 ? -8.008 4.578 9.055 1 98.94 73 ILE B CA 1
ATOM 3182 C C . ILE B 1 73 ? -8.141 5.254 7.695 1 98.94 73 ILE B C 1
ATOM 3184 O O . ILE B 1 73 ? -8.93 4.824 6.855 1 98.94 73 ILE B O 1
ATOM 3188 N N . GLY B 1 74 ? -7.348 6.332 7.457 1 98.88 74 GLY B N 1
ATOM 3189 C CA . GLY B 1 74 ? -7.531 7.012 6.188 1 98.88 74 GLY B CA 1
ATOM 3190 C C . GLY B 1 74 ? -6.285 7.738 5.711 1 98.88 74 GLY B C 1
ATOM 3191 O O . GLY B 1 74 ? -5.262 7.734 6.398 1 98.88 74 GLY B O 1
ATOM 3192 N N . SER B 1 75 ? -6.371 8.18 4.469 1 98.88 75 SER B N 1
ATOM 3193 C CA . SER B 1 75 ? -5.34 9.039 3.893 1 98.88 75 SER B CA 1
ATOM 3194 C C . SER B 1 75 ? -5.711 10.508 4.031 1 98.88 75 SER B C 1
ATOM 3196 O O . SER B 1 75 ? -6.855 10.891 3.783 1 98.88 75 SER B O 1
ATOM 3198 N N . GLY B 1 76 ? -4.844 11.305 4.453 1 98.06 76 GLY B N 1
ATOM 3199 C CA . GLY B 1 76 ? -4.973 12.75 4.508 1 98.06 76 GLY B CA 1
ATOM 3200 C C . GLY B 1 76 ? -3.732 13.484 4.031 1 98.06 76 GLY B C 1
ATOM 3201 O O . GLY B 1 76 ? -3.047 14.133 4.82 1 98.06 76 GLY B O 1
ATOM 3202 N N . GLY B 1 77 ? -3.307 13.195 2.545 1 95.75 77 GLY B N 1
ATOM 3203 C CA . GLY B 1 77 ? -4.113 12.523 1.539 1 95.75 77 GLY B CA 1
ATOM 3204 C C . GLY B 1 77 ? -3.285 11.836 0.469 1 95.75 77 GLY B C 1
ATOM 3205 O O . GLY B 1 77 ? -2.057 11.953 0.457 1 95.75 77 GLY B O 1
ATOM 3206 N N . VAL B 1 78 ? -3.936 11.062 -0.281 1 98.44 78 VAL B N 1
ATOM 3207 C CA . VAL B 1 78 ? -3.363 10.633 -1.556 1 98.44 78 VAL B CA 1
ATOM 3208 C C . VAL B 1 78 ? -3.295 11.828 -2.512 1 98.44 78 VAL B C 1
ATOM 3210 O O . VAL B 1 78 ? -4.293 12.523 -2.717 1 98.44 78 VAL B O 1
ATOM 3213 N N . MET B 1 79 ? -2.092 12.164 -3.018 1 98.06 79 MET B N 1
ATOM 3214 C CA . MET B 1 79 ? -1.955 13.195 -4.039 1 98.06 79 MET B CA 1
ATOM 3215 C C . MET B 1 79 ? -2.379 12.672 -5.406 1 98.06 79 MET B C 1
ATOM 3217 O O . MET B 1 79 ? -1.533 12.312 -6.227 1 98.06 79 MET B O 1
ATOM 3221 N N . LEU B 1 80 ? -3.617 12.734 -5.695 1 97.81 80 LEU B N 1
ATOM 3222 C CA . LEU B 1 80 ? -4.289 11.961 -6.734 1 97.81 80 LEU B CA 1
ATOM 3223 C C . LEU B 1 80 ? -3.682 12.25 -8.102 1 97.81 80 LEU B C 1
ATOM 3225 O O . LEU B 1 80 ? -3.494 11.328 -8.906 1 97.81 80 LEU B O 1
ATOM 3229 N N . PRO B 1 81 ? -3.227 13.492 -8.43 1 97 81 PRO B N 1
ATOM 3230 C CA . PRO B 1 81 ? -2.744 13.773 -9.781 1 97 81 PRO B CA 1
ATOM 3231 C C . PRO B 1 81 ? -1.441 13.047 -10.109 1 97 81 PRO B C 1
ATOM 3233 O O . PRO B 1 81 ? -1.01 13.039 -11.266 1 97 81 PRO B O 1
ATOM 3236 N N . HIS B 1 82 ? -0.817 12.469 -9.062 1 96.88 82 HIS B N 1
ATOM 3237 C CA . HIS B 1 82 ? 0.405 11.719 -9.32 1 96.88 82 HIS B CA 1
ATOM 3238 C C . HIS B 1 82 ? 0.089 10.32 -9.844 1 96.88 82 HIS B C 1
ATOM 3240 O O . HIS B 1 82 ? 0.977 9.625 -10.336 1 96.88 82 HIS B O 1
ATOM 3246 N N . TYR B 1 83 ? -1.176 9.914 -9.805 1 97.12 83 TYR B N 1
ATOM 3247 C CA . TYR B 1 83 ? -1.445 8.492 -9.984 1 97.12 83 TYR B CA 1
ATOM 3248 C C . TYR B 1 83 ? -2.641 8.273 -10.898 1 97.12 83 TYR B C 1
ATOM 3250 O O . TYR B 1 83 ? -3.436 9.195 -11.125 1 97.12 83 TYR B O 1
ATOM 3258 N N . SER B 1 84 ? -2.721 7 -11.438 1 96.5 84 SER B N 1
ATOM 3259 C CA . SER B 1 84 ? -3.951 6.543 -12.078 1 96.5 84 SER B CA 1
ATOM 3260 C C . SER B 1 84 ? -5.086 6.422 -11.062 1 96.5 84 SER B C 1
ATOM 3262 O O . SER B 1 84 ? -4.934 5.766 -10.031 1 96.5 84 SER B O 1
ATOM 3264 N N . ALA B 1 85 ? -6.227 7.07 -11.414 1 97.94 85 ALA B N 1
ATOM 3265 C CA . ALA B 1 85 ? -7.395 6.922 -10.555 1 97.94 85 ALA B CA 1
ATOM 3266 C C . ALA B 1 85 ? -7.773 5.449 -10.398 1 97.94 85 ALA B C 1
ATOM 3268 O O . ALA B 1 85 ? -8.25 5.035 -9.336 1 97.94 85 ALA B O 1
ATOM 3269 N N . TYR B 1 86 ? -7.488 4.68 -11.438 1 98.25 86 TYR B N 1
ATOM 3270 C CA . TYR B 1 86 ? -7.785 3.25 -11.43 1 98.25 86 TYR B CA 1
ATOM 3271 C C . TYR B 1 86 ? -6.945 2.527 -10.383 1 98.25 86 TYR B C 1
ATOM 3273 O O . TYR B 1 86 ? -7.469 1.74 -9.594 1 98.25 86 TYR B O 1
ATOM 3281 N N . LYS B 1 87 ? -5.664 2.771 -10.328 1 98.5 87 LYS B N 1
ATOM 3282 C CA . LYS B 1 87 ? -4.777 2.133 -9.359 1 98.5 87 LYS B CA 1
ATOM 3283 C C . LYS B 1 87 ? -5.129 2.557 -7.934 1 98.5 87 LYS B C 1
ATOM 3285 O O . LYS B 1 87 ? -5.105 1.738 -7.012 1 98.5 87 LYS B O 1
ATOM 3290 N N . VAL B 1 88 ? -5.434 3.838 -7.781 1 98.81 88 VAL B N 1
ATOM 3291 C CA . VAL B 1 88 ? -5.832 4.309 -6.457 1 98.81 88 VAL B CA 1
ATOM 3292 C C . VAL B 1 88 ? -7.086 3.568 -6 1 98.81 88 VAL B C 1
ATOM 3294 O O . VAL B 1 88 ? -7.176 3.135 -4.852 1 98.81 88 VAL B O 1
ATOM 3297 N N . ALA B 1 89 ? -8.047 3.4 -6.883 1 98.81 89 ALA B N 1
ATOM 3298 C CA . ALA B 1 89 ? -9.258 2.664 -6.551 1 98.81 89 ALA B CA 1
ATOM 3299 C C . ALA B 1 89 ? -8.938 1.237 -6.117 1 98.81 89 ALA B C 1
ATOM 3301 O O . ALA B 1 89 ? -9.477 0.746 -5.125 1 98.81 89 ALA B O 1
ATOM 3302 N N . GLU B 1 90 ? -8.07 0.562 -6.816 1 98.75 90 GLU B N 1
ATOM 3303 C CA . GLU B 1 90 ? -7.703 -0.808 -6.477 1 98.75 90 GLU B CA 1
ATOM 3304 C C . GLU B 1 90 ? -7.047 -0.875 -5.098 1 98.75 90 GLU B C 1
ATOM 3306 O O . GLU B 1 90 ? -7.352 -1.765 -4.301 1 98.75 90 GLU B O 1
ATOM 3311 N N . ASN B 1 91 ? -6.137 0.055 -4.852 1 98.88 91 ASN B N 1
ATOM 3312 C CA . ASN B 1 91 ? -5.52 0.108 -3.531 1 98.88 91 ASN B CA 1
ATOM 3313 C C . ASN B 1 91 ? -6.562 0.168 -2.422 1 98.88 91 ASN B C 1
ATOM 3315 O O . ASN B 1 91 ? -6.504 -0.604 -1.463 1 98.88 91 ASN B O 1
ATOM 3319 N N . PHE B 1 92 ? -7.473 1.008 -2.596 1 98.94 92 PHE B N 1
ATOM 3320 C CA . PHE B 1 92 ? -8.398 1.289 -1.502 1 98.94 92 PHE B CA 1
ATOM 3321 C C . PHE B 1 92 ? -9.508 0.246 -1.449 1 98.94 92 PHE B C 1
ATOM 3323 O O . PHE B 1 92 ? -10.148 0.067 -0.412 1 98.94 92 PHE B O 1
ATOM 3330 N N . LYS B 1 93 ? -9.797 -0.414 -2.545 1 98.81 93 LYS B N 1
ATOM 3331 C CA . LYS B 1 93 ? -10.711 -1.549 -2.486 1 98.81 93 LYS B CA 1
ATOM 3332 C C . LYS B 1 93 ? -10.086 -2.723 -1.736 1 98.81 93 LYS B C 1
ATOM 3334 O O . LYS B 1 93 ? -10.781 -3.447 -1.021 1 98.81 93 LYS B O 1
ATOM 3339 N N . VAL B 1 94 ? -8.773 -2.971 -1.937 1 98.88 94 VAL B N 1
ATOM 3340 C CA . VAL B 1 94 ? -8.102 -3.986 -1.133 1 98.88 94 VAL B CA 1
ATOM 3341 C C . VAL B 1 94 ? -8.141 -3.59 0.341 1 98.88 94 VAL B C 1
ATOM 3343 O O . VAL B 1 94 ? -8.461 -4.414 1.203 1 98.88 94 VAL B O 1
ATOM 3346 N N . LEU B 1 95 ? -7.82 -2.301 0.657 1 98.94 95 LEU B N 1
ATOM 3347 C CA . LEU B 1 95 ? -7.883 -1.808 2.027 1 98.94 95 LEU B CA 1
ATOM 3348 C C . LEU B 1 95 ? -9.266 -2.031 2.625 1 98.94 95 LEU B C 1
ATOM 3350 O O . LEU B 1 95 ? -9.391 -2.574 3.727 1 98.94 95 LEU B O 1
ATOM 3354 N N . GLU B 1 96 ? -10.297 -1.616 1.881 1 98.88 96 GLU B N 1
ATOM 3355 C CA . GLU B 1 96 ? -11.672 -1.736 2.338 1 98.88 96 GLU B CA 1
ATOM 3356 C C . GLU B 1 96 ? -12.086 -3.199 2.471 1 98.88 96 GLU B C 1
ATOM 3358 O O . GLU B 1 96 ? -12.852 -3.555 3.371 1 98.88 96 GLU B O 1
ATOM 3363 N N . GLY B 1 97 ? -11.609 -4.008 1.555 1 98.69 97 GLY B N 1
ATOM 3364 C CA . GLY B 1 97 ? -11.883 -5.434 1.653 1 98.69 97 GLY B CA 1
ATOM 3365 C C . GLY B 1 97 ? -11.297 -6.07 2.902 1 98.69 97 GLY B C 1
ATOM 3366 O O . GLY B 1 97 ? -11.898 -6.984 3.475 1 98.69 97 GLY B O 1
ATOM 3367 N N . LEU B 1 98 ? -10.148 -5.605 3.336 1 98.69 98 LEU B N 1
ATOM 3368 C CA . LEU B 1 98 ? -9.469 -6.105 4.527 1 98.69 98 LEU B CA 1
ATOM 3369 C C . LEU B 1 98 ? -10.109 -5.539 5.793 1 98.69 98 LEU B C 1
ATOM 3371 O O . LEU B 1 98 ? -10.062 -6.172 6.852 1 98.69 98 LEU B O 1
ATOM 3375 N N . HIS B 1 99 ? -10.656 -4.34 5.703 1 98.38 99 HIS B N 1
ATOM 3376 C CA . HIS B 1 99 ? -11.227 -3.639 6.848 1 98.38 99 HIS B CA 1
ATOM 3377 C C . HIS B 1 99 ? -12.555 -2.982 6.484 1 98.38 99 HIS B C 1
ATOM 3379 O O . HIS B 1 99 ? -12.672 -1.754 6.504 1 98.38 99 HIS B O 1
ATOM 3385 N N . PRO B 1 100 ? -13.57 -3.768 6.246 1 98.12 100 PRO B N 1
ATOM 3386 C CA . PRO B 1 100 ? -14.836 -3.221 5.766 1 98.12 100 PRO B CA 1
ATOM 3387 C C . PRO B 1 100 ? -15.422 -2.17 6.707 1 98.12 100 PRO B C 1
ATOM 3389 O O . PRO B 1 100 ? -15.562 -2.422 7.906 1 98.12 100 PRO B O 1
ATOM 3392 N N . GLY B 1 101 ? -15.656 -1.017 6.172 1 97.88 101 GLY B N 1
ATOM 3393 C CA . GLY B 1 101 ? -16.344 0.033 6.898 1 97.88 101 GLY B CA 1
ATOM 3394 C C . GLY B 1 101 ? -15.414 0.936 7.684 1 97.88 101 GLY B C 1
ATOM 3395 O O . GLY B 1 101 ? -15.859 1.839 8.391 1 97.88 101 GLY B O 1
ATOM 3396 N N . ARG B 1 102 ? -14.102 0.795 7.559 1 98.44 102 ARG B N 1
ATOM 3397 C CA . ARG B 1 102 ? -13.18 1.547 8.406 1 98.44 102 ARG B CA 1
ATOM 3398 C C . ARG B 1 102 ? -12.273 2.439 7.57 1 98.44 102 ARG B C 1
ATOM 3400 O O . ARG B 1 102 ? -11.406 3.131 8.109 1 98.44 102 ARG B O 1
ATOM 3407 N N . ILE B 1 103 ? -12.469 2.494 6.238 1 98.88 103 ILE B N 1
ATOM 3408 C CA . ILE B 1 103 ? -11.445 3.098 5.387 1 98.88 103 ILE B CA 1
ATOM 3409 C C . ILE B 1 103 ? -11.945 4.438 4.852 1 98.88 103 ILE B C 1
ATOM 3411 O O . ILE B 1 103 ? -13.039 4.52 4.289 1 98.88 103 ILE B O 1
ATOM 3415 N N . ASP B 1 104 ? -11.164 5.523 5.059 1 98.88 104 ASP B N 1
ATOM 3416 C CA . ASP B 1 104 ? -11.359 6.836 4.449 1 98.88 104 ASP B CA 1
ATOM 3417 C C . ASP B 1 104 ? -10.336 7.082 3.34 1 98.88 104 ASP B C 1
ATOM 3419 O O . ASP B 1 104 ? -9.148 6.836 3.525 1 98.88 104 ASP B O 1
ATOM 3423 N N . LEU B 1 105 ? -10.828 7.465 2.232 1 98.88 105 LEU B N 1
ATOM 3424 C CA . LEU B 1 105 ? -9.953 7.887 1.144 1 98.88 105 LEU B CA 1
ATOM 3425 C C . LEU B 1 105 ? -9.984 9.398 0.97 1 98.88 105 LEU B C 1
ATOM 3427 O O . LEU B 1 105 ? -10.859 9.93 0.272 1 98.88 105 LEU B O 1
ATOM 3431 N N . GLY B 1 106 ? -9.031 10.07 1.629 1 98.81 106 GLY B N 1
ATOM 3432 C CA . GLY B 1 106 ? -8.844 11.492 1.386 1 98.81 106 GLY B CA 1
ATOM 3433 C C . GLY B 1 106 ? -7.91 11.773 0.221 1 98.81 106 GLY B C 1
ATOM 3434 O O . GLY B 1 106 ? -6.797 11.25 0.165 1 98.81 106 GLY B O 1
ATOM 3435 N N . VAL B 1 107 ? -8.352 12.625 -0.693 1 98.69 107 VAL B N 1
ATOM 3436 C CA . VAL B 1 107 ? -7.523 12.945 -1.852 1 98.69 107 VAL B CA 1
ATOM 3437 C C . VAL B 1 107 ? -7.273 14.453 -1.906 1 98.69 107 VAL B C 1
ATOM 3439 O O . VAL B 1 107 ? -8.109 15.242 -1.465 1 98.69 107 VAL B O 1
ATOM 3442 N N . GLY B 1 108 ? -6.137 14.82 -2.326 1 97.25 108 GLY B N 1
ATOM 3443 C CA . GLY B 1 108 ? -5.754 16.203 -2.568 1 97.25 108 GLY B CA 1
ATOM 3444 C C . GLY B 1 108 ? -4.98 16.391 -3.861 1 97.25 108 GLY B C 1
ATOM 3445 O O . GLY B 1 108 ? -4.59 15.414 -4.504 1 97.25 108 GLY B O 1
ATOM 3446 N N . ARG B 1 109 ? -4.727 17.641 -4.258 1 95 109 ARG B N 1
ATOM 3447 C CA . ARG B 1 109 ? -4.066 17.906 -5.527 1 95 109 ARG B CA 1
ATOM 3448 C C . ARG B 1 109 ? -2.66 18.453 -5.309 1 95 109 ARG B C 1
ATOM 3450 O O . ARG B 1 109 ? -1.941 18.734 -6.27 1 95 109 ARG B O 1
ATOM 3457 N N . ALA B 1 110 ? -2.275 18.672 -4.02 1 92.31 110 ALA B N 1
ATOM 3458 C CA . ALA B 1 110 ? -0.914 19.109 -3.732 1 92.31 110 ALA B CA 1
ATOM 3459 C C . ALA B 1 110 ? 0.112 18.094 -4.227 1 92.31 110 ALA B C 1
ATOM 3461 O O . ALA B 1 110 ? -0.192 16.906 -4.344 1 92.31 110 ALA B O 1
ATOM 3462 N N . PRO B 1 111 ? 1.332 18.609 -4.539 1 91.12 111 PRO B N 1
ATOM 3463 C CA . PRO B 1 111 ? 2.332 17.656 -5.031 1 91.12 111 PRO B CA 1
ATOM 3464 C C . PRO B 1 111 ? 2.9 16.766 -3.926 1 91.12 111 PRO B C 1
ATOM 3466 O O . PRO B 1 111 ? 3.375 15.664 -4.199 1 91.12 111 PRO B O 1
ATOM 3469 N N . GLY B 1 112 ? 2.898 17.281 -2.688 1 90.12 112 GLY B N 1
ATOM 3470 C CA . GLY B 1 112 ? 3.42 16.5 -1.582 1 90.12 112 GLY B CA 1
ATOM 3471 C C . GLY B 1 112 ? 4.934 16.531 -1.479 1 90.12 112 GLY B C 1
ATOM 3472 O O . GLY B 1 112 ? 5.52 15.883 -0.618 1 90.12 112 GLY B O 1
ATOM 3473 N N . GLY B 1 113 ? 5.621 17.25 -2.346 1 90.62 113 GLY B N 1
ATOM 3474 C CA . GLY B 1 113 ? 7.07 17.359 -2.357 1 90.62 113 GLY B CA 1
ATOM 3475 C C . GLY B 1 113 ? 7.582 18.359 -3.381 1 90.62 113 GLY B C 1
ATOM 3476 O O . GLY B 1 113 ? 6.801 19.094 -3.982 1 90.62 113 GLY B O 1
ATOM 3477 N N . MET B 1 114 ? 8.883 18.328 -3.51 1 88.44 114 MET B N 1
ATOM 3478 C CA . MET B 1 114 ? 9.539 19.266 -4.422 1 88.44 114 MET B CA 1
ATOM 3479 C C . MET B 1 114 ? 9.312 18.859 -5.875 1 88.44 114 MET B C 1
ATOM 3481 O O . MET B 1 114 ? 8.977 17.703 -6.152 1 88.44 114 MET B O 1
ATOM 3485 N N . PRO B 1 115 ? 9.547 19.75 -6.773 1 91.12 115 PRO B N 1
ATOM 3486 C CA . PRO B 1 115 ? 9.281 19.484 -8.188 1 91.12 115 PRO B CA 1
ATOM 3487 C C . PRO B 1 115 ? 10.047 18.281 -8.719 1 91.12 115 PRO B C 1
ATOM 3489 O O . PRO B 1 115 ? 9.531 17.531 -9.555 1 91.12 115 PRO B O 1
ATOM 3492 N N . ILE B 1 116 ? 11.195 18.062 -8.25 1 93.75 116 ILE B N 1
ATOM 3493 C CA . ILE B 1 116 ? 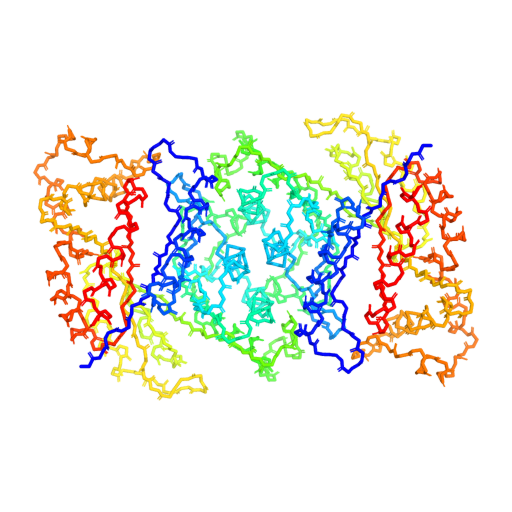12.016 16.969 -8.742 1 93.75 116 ILE B CA 1
ATOM 3494 C C . ILE B 1 116 ? 11.336 15.633 -8.406 1 93.75 116 ILE B C 1
ATOM 3496 O O . ILE B 1 116 ? 11.406 14.688 -9.195 1 93.75 116 ILE B O 1
ATOM 3500 N N . ALA B 1 117 ? 10.719 15.531 -7.277 1 94.81 117 ALA B N 1
ATOM 3501 C CA . ALA B 1 117 ? 9.969 14.328 -6.918 1 94.81 117 ALA B CA 1
ATOM 3502 C C . ALA B 1 117 ? 8.773 14.133 -7.848 1 94.81 117 ALA B C 1
ATOM 3504 O O . ALA B 1 117 ? 8.477 13.008 -8.258 1 94.81 117 ALA B O 1
ATOM 3505 N N . THR B 1 118 ? 8.094 15.203 -8.141 1 95.12 118 THR B N 1
ATOM 3506 C CA . THR B 1 118 ? 6.977 15.141 -9.078 1 95.12 118 THR B CA 1
ATOM 3507 C C . THR B 1 118 ? 7.426 14.578 -10.422 1 95.12 118 THR B C 1
ATOM 3509 O O . THR B 1 118 ? 6.75 13.727 -11 1 95.12 118 THR B O 1
ATOM 3512 N N . LEU B 1 119 ? 8.555 15.07 -10.891 1 94.56 119 LEU B N 1
ATOM 3513 C CA . LEU B 1 119 ? 9.086 14.586 -12.156 1 94.56 119 LEU B CA 1
ATOM 3514 C C . LEU B 1 119 ? 9.383 13.094 -12.086 1 94.56 119 LEU B C 1
ATOM 3516 O O . LEU B 1 119 ? 9.086 12.352 -13.031 1 94.56 119 LEU B O 1
ATOM 3520 N N . ALA B 1 120 ? 9.945 12.672 -11.016 1 95.31 120 ALA B N 1
ATOM 3521 C CA . ALA B 1 120 ? 10.281 11.258 -10.852 1 95.31 120 ALA B CA 1
ATOM 3522 C C . ALA B 1 120 ? 9.023 10.398 -10.773 1 95.31 120 ALA B C 1
ATOM 3524 O O . ALA B 1 120 ? 8.992 9.281 -11.289 1 95.31 120 ALA B O 1
ATOM 3525 N N . LEU B 1 121 ? 7.984 10.922 -10.117 1 95.88 121 LEU B N 1
ATOM 3526 C CA . LEU B 1 121 ? 6.719 10.211 -9.992 1 95.88 121 LEU B CA 1
ATOM 3527 C C . LEU B 1 121 ? 6.062 10.023 -11.359 1 95.88 121 LEU B C 1
ATOM 3529 O O . LEU B 1 121 ? 5.266 9.102 -11.547 1 95.88 121 LEU B O 1
ATOM 3533 N N . HIS B 1 122 ? 6.453 10.836 -12.328 1 92.62 122 HIS B N 1
ATOM 3534 C CA . HIS B 1 122 ? 5.832 10.82 -13.641 1 92.62 122 HIS B CA 1
ATOM 3535 C C . HIS B 1 122 ? 6.836 10.422 -14.719 1 92.62 122 HIS B C 1
ATOM 3537 O O . HIS B 1 122 ? 6.625 10.695 -15.906 1 92.62 122 HIS B O 1
ATOM 3543 N N . ASP B 1 123 ? 7.941 9.859 -14.25 1 90.12 123 ASP B N 1
ATOM 3544 C CA . ASP B 1 123 ? 8.977 9.406 -15.172 1 90.12 123 ASP B CA 1
ATOM 3545 C C . ASP B 1 123 ? 9.375 10.516 -16.141 1 90.12 123 ASP B C 1
ATOM 3547 O O . ASP B 1 123 ? 9.461 10.281 -17.359 1 90.12 123 ASP B O 1
ATOM 3551 N N . GLY B 1 124 ? 9.469 11.695 -15.656 1 88.44 124 GLY B N 1
ATOM 3552 C CA . GLY B 1 124 ? 9.953 12.828 -16.438 1 88.44 124 GLY B CA 1
ATOM 3553 C C . GLY B 1 124 ? 8.844 13.57 -17.156 1 88.44 124 GLY B C 1
ATOM 3554 O O . GLY B 1 124 ? 9.07 14.641 -17.719 1 88.44 124 GLY B O 1
ATOM 3555 N N . LYS B 1 125 ? 7.652 13.078 -17.125 1 87.44 125 LYS B N 1
ATOM 3556 C CA . LYS B 1 125 ? 6.523 13.727 -17.797 1 87.44 125 LYS B CA 1
ATOM 3557 C C . LYS B 1 125 ? 5.859 14.742 -16.859 1 87.44 125 LYS B C 1
ATOM 3559 O O . LYS B 1 125 ? 6.09 14.727 -15.656 1 87.44 125 LYS B O 1
ATOM 3564 N N . ARG B 1 126 ? 5.043 15.586 -17.406 1 83.19 126 ARG B N 1
ATOM 3565 C CA . ARG B 1 126 ? 4.387 16.641 -16.625 1 83.19 126 ARG B CA 1
ATOM 3566 C C . ARG B 1 126 ? 3.172 16.078 -15.891 1 83.19 126 ARG B C 1
ATOM 3568 O O . ARG B 1 126 ? 2.426 15.266 -16.422 1 83.19 126 ARG B O 1
ATOM 3575 N N . ARG B 1 127 ? 3.133 16.547 -14.711 1 83.5 127 ARG B N 1
ATOM 3576 C CA . ARG B 1 127 ? 1.937 16.297 -13.914 1 83.5 127 ARG B CA 1
ATOM 3577 C C . ARG B 1 127 ? 0.754 17.109 -14.43 1 83.5 127 ARG B C 1
ATOM 3579 O O . ARG B 1 127 ? 0.858 18.328 -14.594 1 83.5 127 ARG B O 1
ATOM 3586 N N . ASP B 1 128 ? -0.375 16.484 -14.711 1 86.25 128 ASP B N 1
ATOM 3587 C CA . ASP B 1 128 ? -1.543 17.188 -15.227 1 86.25 128 ASP B CA 1
ATOM 3588 C C . ASP B 1 128 ? -2.562 17.453 -14.117 1 86.25 128 ASP B C 1
ATOM 3590 O O . ASP B 1 128 ? -3.545 16.719 -13.992 1 86.25 128 ASP B O 1
ATOM 3594 N N . VAL B 1 129 ? -2.463 18.547 -13.477 1 88.12 129 VAL B N 1
ATOM 3595 C CA . VAL B 1 129 ? -3.299 18.891 -12.336 1 88.12 129 VAL B CA 1
ATOM 3596 C C . VAL B 1 129 ? -4.688 19.297 -12.812 1 88.12 129 VAL B C 1
ATOM 3598 O O . VAL B 1 129 ? -5.664 19.203 -12.07 1 88.12 129 VAL B O 1
ATOM 3601 N N . ASP B 1 130 ? -4.836 19.656 -14.023 1 90.56 130 ASP B N 1
ATOM 3602 C CA . ASP B 1 130 ? -6.102 20.141 -14.562 1 90.56 130 ASP B CA 1
ATOM 3603 C C . ASP B 1 130 ? -7.117 19.016 -14.695 1 90.56 130 ASP B C 1
ATOM 3605 O O . ASP B 1 130 ? -8.328 19.266 -14.75 1 90.56 130 ASP B O 1
ATOM 3609 N N . ARG B 1 131 ? -6.637 17.922 -14.703 1 93.12 131 ARG B N 1
ATOM 3610 C CA . ARG B 1 131 ? -7.531 16.766 -14.852 1 93.12 131 ARG B CA 1
ATOM 3611 C C . ARG B 1 131 ? -8.07 16.312 -13.5 1 93.12 131 ARG B C 1
ATOM 3613 O O . ARG B 1 131 ? -8.906 15.414 -13.438 1 93.12 131 ARG B O 1
ATOM 3620 N N . TYR B 1 132 ? -7.664 17.016 -12.523 1 97 132 TYR B N 1
ATOM 3621 C CA . TYR B 1 132 ? -7.965 16.609 -11.156 1 97 132 TYR B CA 1
ATOM 3622 C C . TYR B 1 132 ? -9.469 16.422 -10.961 1 97 132 TYR B C 1
ATOM 3624 O O . TYR B 1 132 ? -9.914 15.398 -10.445 1 97 132 TYR B O 1
ATOM 3632 N N . PRO B 1 133 ? -10.352 17.266 -11.398 1 97.5 133 PRO B N 1
ATOM 3633 C CA . PRO B 1 133 ? -11.789 17.047 -11.227 1 97.5 133 PRO B CA 1
ATOM 3634 C C . PRO B 1 133 ? -12.297 15.789 -11.922 1 97.5 133 PRO B C 1
ATOM 3636 O O . PRO B 1 133 ? -13.078 15.031 -11.352 1 97.5 133 PRO B O 1
ATOM 3639 N N . GLU B 1 134 ? -11.828 15.586 -13.109 1 96.19 134 GLU B N 1
ATOM 3640 C CA . GLU B 1 134 ? -12.219 14.406 -13.867 1 96.19 134 GLU B CA 1
ATOM 3641 C C . GLU B 1 134 ? -11.711 13.133 -13.203 1 96.19 134 GLU B C 1
ATOM 3643 O O . GLU B 1 134 ? -12.375 12.094 -13.234 1 96.19 134 GLU B O 1
ATOM 3648 N N . GLN B 1 135 ? -10.539 13.195 -12.656 1 97.06 135 GLN B N 1
ATOM 3649 C CA . GLN B 1 135 ? -9.961 12.055 -11.961 1 97.06 135 GLN B CA 1
ATOM 3650 C C . GLN B 1 135 ? -10.82 11.641 -10.773 1 97.06 135 GLN B C 1
ATOM 3652 O O . GLN B 1 135 ? -10.945 10.445 -10.469 1 97.06 135 GLN B O 1
ATOM 3657 N N . ILE B 1 136 ? -11.328 12.641 -10.109 1 98.19 136 ILE B N 1
ATOM 3658 C CA . ILE B 1 136 ? -12.195 12.352 -8.969 1 98.19 136 ILE B CA 1
ATOM 3659 C C . ILE B 1 136 ? -13.43 11.586 -9.445 1 98.19 136 ILE B C 1
ATOM 3661 O O . ILE B 1 136 ? -13.844 10.609 -8.812 1 98.19 136 ILE B O 1
ATOM 3665 N N . ASP B 1 137 ? -13.977 12.008 -10.586 1 97.75 137 ASP B N 1
ATOM 3666 C CA . ASP B 1 137 ? -15.125 11.305 -11.141 1 97.75 137 ASP B CA 1
ATOM 3667 C C . ASP B 1 137 ? -14.789 9.859 -11.477 1 97.75 137 ASP B C 1
ATOM 3669 O O . ASP B 1 137 ? -15.547 8.945 -11.156 1 97.75 137 ASP B O 1
ATOM 3673 N N . ASP B 1 138 ? -13.695 9.695 -12.133 1 97.75 138 ASP B N 1
ATOM 3674 C CA . ASP B 1 138 ? -13.234 8.352 -12.484 1 97.75 138 ASP B CA 1
ATOM 3675 C C . ASP B 1 138 ? -13.047 7.496 -11.234 1 97.75 138 ASP B C 1
ATOM 3677 O O . ASP B 1 138 ? -13.477 6.344 -11.195 1 97.75 138 ASP B O 1
ATOM 3681 N N . LEU B 1 139 ? -12.367 8.07 -10.25 1 98.5 139 LEU B N 1
ATOM 3682 C CA . LEU B 1 139 ? -12.102 7.375 -9 1 98.5 139 LEU B CA 1
ATOM 3683 C C . LEU B 1 139 ? -13.398 6.879 -8.367 1 98.5 139 LEU B C 1
ATOM 3685 O O . LEU B 1 139 ? -13.5 5.719 -7.969 1 98.5 139 LEU B O 1
ATOM 3689 N N . LEU B 1 140 ? -14.352 7.77 -8.242 1 98.5 140 LEU B N 1
ATOM 3690 C CA . LEU B 1 140 ? -15.648 7.422 -7.668 1 98.5 140 LEU B CA 1
ATOM 3691 C C . LEU B 1 140 ? -16.312 6.312 -8.469 1 98.5 140 LEU B C 1
ATOM 3693 O O . LEU B 1 140 ? -16.859 5.367 -7.898 1 98.5 140 LEU B O 1
ATOM 3697 N N . ALA B 1 141 ? -16.25 6.414 -9.789 1 97.94 141 ALA B N 1
ATOM 3698 C CA . ALA B 1 141 ? -16.859 5.406 -10.648 1 97.94 141 ALA B CA 1
ATOM 3699 C C . ALA B 1 141 ? -16.188 4.047 -10.461 1 97.94 141 ALA B C 1
ATOM 3701 O O . ALA B 1 141 ? -16.859 3.016 -10.406 1 97.94 141 ALA B O 1
ATOM 3702 N N . TYR B 1 142 ? -14.867 4.023 -10.391 1 98.25 142 TYR B N 1
ATOM 3703 C CA . TYR B 1 142 ? -14.133 2.781 -10.18 1 98.25 142 TYR B CA 1
ATOM 3704 C C . TYR B 1 142 ? -14.484 2.168 -8.828 1 98.25 142 TYR B C 1
ATOM 3706 O O . TYR B 1 142 ? -14.68 0.954 -8.719 1 98.25 142 TYR B O 1
ATOM 3714 N N . LEU B 1 143 ? -14.57 2.99 -7.766 1 98.44 143 LEU B N 1
ATOM 3715 C CA . LEU B 1 143 ? -14.836 2.508 -6.414 1 98.44 143 LEU B CA 1
ATOM 3716 C C . LEU B 1 143 ? -16.219 1.876 -6.316 1 98.44 143 LEU B C 1
ATOM 3718 O O . LEU B 1 143 ? -16.438 0.948 -5.535 1 98.44 143 LEU B O 1
ATOM 3722 N N . HIS B 1 144 ? -17.094 2.318 -7.129 1 96.81 144 HIS B N 1
ATOM 3723 C CA . HIS B 1 144 ? -18.484 1.871 -7.02 1 96.81 144 HIS B CA 1
ATOM 3724 C C . HIS B 1 144 ? -18.875 1.008 -8.211 1 96.81 144 HIS B C 1
ATOM 3726 O O . HIS B 1 144 ? -20.031 0.618 -8.344 1 96.81 144 HIS B O 1
ATOM 3732 N N . ASN B 1 145 ? -17.922 0.732 -9.102 1 93.19 145 ASN B N 1
ATOM 3733 C CA . ASN B 1 145 ? -18.156 -0.081 -10.289 1 93.19 145 ASN B CA 1
ATOM 3734 C C . ASN B 1 145 ? -19.328 0.448 -11.117 1 93.19 145 ASN B C 1
ATOM 3736 O O . ASN B 1 145 ? -20.234 -0.311 -11.477 1 93.19 145 ASN B O 1
ATOM 3740 N N . ASP B 1 146 ? -19.344 1.699 -11.422 1 94 146 ASP B N 1
ATOM 3741 C CA . ASP B 1 146 ? -20.484 2.27 -12.125 1 94 146 ASP B CA 1
ATOM 3742 C C . ASP B 1 146 ? -20.031 3.199 -13.25 1 94 146 ASP B C 1
ATOM 3744 O O . ASP B 1 146 ? -20.625 4.266 -13.453 1 94 146 ASP B O 1
ATOM 3748 N N . LEU B 1 147 ? -18.984 2.824 -13.875 1 96.25 147 LEU B N 1
ATOM 3749 C CA . LEU B 1 147 ? -18.578 3.543 -15.078 1 96.25 147 LEU B CA 1
ATOM 3750 C C . LEU B 1 147 ? -19.734 3.662 -16.062 1 96.25 147 LEU B C 1
ATOM 3752 O O . LEU B 1 147 ? -20.422 2.674 -16.344 1 96.25 147 LEU B O 1
ATOM 3756 N N . LYS B 1 148 ? -19.906 4.82 -16.594 1 94.88 148 LYS B N 1
ATOM 3757 C CA . LYS B 1 148 ? -20.984 5.051 -17.562 1 94.88 148 LYS B CA 1
ATOM 3758 C C . LYS B 1 148 ? -20.656 4.422 -18.906 1 94.88 148 LYS B C 1
ATOM 3760 O O . LYS B 1 148 ? -19.484 4.215 -19.234 1 94.88 148 LYS B O 1
ATOM 3765 N N . GLU B 1 149 ? -21.656 4.164 -19.688 1 94.88 149 GLU B N 1
ATOM 3766 C CA . GLU B 1 149 ? -21.5 3.512 -20.984 1 94.88 149 GLU B CA 1
ATOM 3767 C C . GLU B 1 149 ? -20.594 4.328 -21.906 1 94.88 149 GLU B C 1
ATOM 3769 O O . GLU B 1 149 ? -19.859 3.766 -22.719 1 94.88 149 GLU B O 1
ATOM 3774 N N . GLU B 1 150 ? -20.594 5.582 -21.797 1 95.06 150 GLU B N 1
ATOM 3775 C CA . GLU B 1 150 ? -19.828 6.477 -22.672 1 95.06 150 GLU B CA 1
ATOM 3776 C C . GLU B 1 150 ? -18.359 6.535 -22.266 1 95.06 150 GLU B C 1
ATOM 3778 O O . GLU B 1 150 ? -17.531 7.031 -23.016 1 95.06 150 GLU B O 1
ATOM 3783 N N . HIS B 1 151 ? -18.078 6.074 -21.125 1 94.56 151 HIS B N 1
ATOM 3784 C CA . HIS B 1 151 ? -16.703 6.105 -20.656 1 94.56 151 HIS B CA 1
ATOM 3785 C C . HIS B 1 151 ? -15.805 5.23 -21.531 1 94.56 151 HIS B C 1
ATOM 3787 O O . HIS B 1 151 ? -16.188 4.129 -21.922 1 94.56 151 HIS B O 1
ATOM 3793 N N . PRO B 1 152 ? -14.633 5.723 -21.812 1 93.19 152 PRO B N 1
ATOM 3794 C CA . PRO B 1 152 ? -13.719 4.965 -22.672 1 93.19 152 PRO B CA 1
ATOM 3795 C C . PRO B 1 152 ? -13.383 3.59 -22.109 1 93.19 152 PRO B C 1
ATOM 3797 O O . PRO B 1 152 ? -13.031 2.676 -22.859 1 93.19 152 PRO B O 1
ATOM 3800 N N . PHE B 1 153 ? -13.492 3.43 -20.828 1 95.5 153 PHE B N 1
ATOM 3801 C CA . PHE B 1 153 ? -13.141 2.158 -20.203 1 95.5 153 PHE B CA 1
ATOM 3802 C C . PHE B 1 153 ? -14.391 1.462 -19.672 1 95.5 153 PHE B C 1
ATOM 3804 O O . PHE B 1 153 ? -14.328 0.77 -18.641 1 95.5 153 PHE B O 1
ATOM 3811 N N . TYR B 1 154 ? -15.445 1.613 -20.297 1 95.44 154 TYR B N 1
ATOM 3812 C CA . TYR B 1 154 ? -16.688 0.972 -19.891 1 95.44 154 TYR B CA 1
ATOM 3813 C C . TYR B 1 154 ? -16.516 -0.539 -19.781 1 95.44 154 TYR B C 1
ATOM 3815 O O . TYR B 1 154 ? -15.914 -1.162 -20.656 1 95.44 154 TYR B O 1
ATOM 3823 N N . GLY B 1 155 ? -17.016 -1.083 -18.672 1 93.69 155 GLY B N 1
ATOM 3824 C CA . GLY B 1 155 ? -16.906 -2.516 -18.438 1 93.69 155 GLY B CA 1
ATOM 3825 C C . GLY B 1 155 ? -15.742 -2.898 -17.562 1 93.69 155 GLY B C 1
ATOM 3826 O O . GLY B 1 155 ? -15.719 -3.988 -16.984 1 93.69 155 GLY B O 1
ATOM 3827 N N . LEU B 1 156 ? -14.773 -2.029 -17.438 1 96.12 156 LEU B N 1
ATOM 3828 C CA . LEU B 1 156 ? -13.617 -2.25 -16.578 1 96.12 156 LEU B CA 1
ATOM 3829 C C . LEU B 1 156 ? -14.016 -2.211 -15.109 1 96.12 156 LEU B C 1
ATOM 3831 O O . LEU B 1 156 ? -14.797 -1.354 -14.695 1 96.12 156 LEU B O 1
ATOM 3835 N N . LYS B 1 157 ? -13.492 -3.133 -14.352 1 96.06 157 LYS B N 1
ATOM 3836 C CA . LYS B 1 157 ? -13.734 -3.139 -12.914 1 96.06 157 LYS B CA 1
ATOM 3837 C C . LYS B 1 157 ? -12.43 -3.004 -12.133 1 96.06 157 LYS B C 1
ATOM 3839 O O . LYS B 1 157 ? -11.453 -3.688 -12.438 1 96.06 157 LYS B O 1
ATOM 3844 N N . ALA B 1 158 ? -12.461 -2.066 -11.258 1 97.38 158 ALA B N 1
ATOM 3845 C CA . ALA B 1 158 ? -11.398 -2.076 -10.25 1 97.38 158 ALA B CA 1
ATOM 3846 C C . ALA B 1 158 ? -11.609 -3.189 -9.234 1 97.38 158 ALA B C 1
ATOM 3848 O O . ALA B 1 158 ? -12.648 -3.234 -8.562 1 97.38 158 ALA B O 1
ATOM 3849 N N . THR B 1 159 ? -10.695 -4.113 -9.164 1 96.94 159 THR B N 1
ATOM 3850 C CA . THR B 1 159 ? -10.852 -5.27 -8.289 1 96.94 159 THR B CA 1
ATOM 3851 C C . THR B 1 159 ? -10.016 -5.109 -7.023 1 96.94 159 THR B C 1
ATOM 3853 O O . THR B 1 159 ? -9.062 -4.332 -7 1 96.94 159 THR B O 1
ATOM 3856 N N . PRO B 1 160 ? -10.359 -5.805 -6.02 1 97.94 160 PRO B N 1
ATOM 3857 C CA . PRO B 1 160 ? -11.414 -6.816 -5.895 1 97.94 160 PRO B CA 1
ATOM 3858 C C . PRO B 1 160 ? -12.812 -6.203 -5.828 1 97.94 160 PRO B C 1
ATOM 3860 O O . PRO B 1 160 ? -12.961 -5.035 -5.453 1 97.94 160 PRO B O 1
ATOM 3863 N N . ASN B 1 161 ? -13.797 -6.98 -6.227 1 96.69 161 ASN B N 1
ATOM 3864 C CA . ASN B 1 161 ? -15.195 -6.582 -6.086 1 96.69 161 ASN B CA 1
ATOM 3865 C C . ASN B 1 161 ? -15.711 -6.836 -4.672 1 96.69 161 ASN B C 1
ATOM 3867 O O . ASN B 1 161 ? -16.094 -7.957 -4.34 1 96.69 161 ASN B O 1
ATOM 3871 N N . ILE B 1 162 ? -15.742 -5.816 -3.869 1 97.44 162 ILE B N 1
ATOM 3872 C CA . ILE B 1 162 ? -16.109 -5.938 -2.461 1 97.44 162 ILE B CA 1
ATOM 3873 C C . ILE B 1 162 ? -17.484 -5.336 -2.232 1 97.44 162 ILE B C 1
ATOM 3875 O O . ILE B 1 162 ? -18.047 -4.68 -3.117 1 97.44 162 ILE B O 1
ATOM 3879 N N . GLN B 1 163 ? -18 -5.543 -1.067 1 96.12 163 GLN B N 1
ATOM 3880 C CA . GLN B 1 163 ? -19.406 -5.242 -0.78 1 96.12 163 GLN B CA 1
ATOM 3881 C C . GLN B 1 163 ? -19.562 -3.809 -0.276 1 96.12 163 GLN B C 1
ATOM 3883 O O . GLN B 1 163 ? -20.641 -3.23 -0.365 1 96.12 163 GLN B O 1
ATOM 3888 N N . THR B 1 164 ? -18.562 -3.252 0.329 1 97.25 164 THR B N 1
ATOM 3889 C CA . THR B 1 164 ? -18.578 -1.885 0.837 1 97.25 164 THR B CA 1
ATOM 3890 C C . THR B 1 164 ? -17.609 -1.01 0.052 1 97.25 164 THR B C 1
ATOM 3892 O O . THR B 1 164 ? -16.875 -1.504 -0.809 1 97.25 164 THR B O 1
ATOM 3895 N N . SER B 1 165 ? -17.672 0.267 0.26 1 97.69 165 SER B N 1
ATOM 3896 C CA . SER B 1 165 ? -16.781 1.209 -0.406 1 97.69 165 SER B CA 1
ATOM 3897 C C . SER B 1 165 ? -16.172 2.191 0.589 1 97.69 165 SER B C 1
ATOM 3899 O O . SER B 1 165 ? -16.828 2.607 1.542 1 97.69 165 SER B O 1
ATOM 3901 N N . PRO B 1 166 ? -14.906 2.568 0.374 1 98.31 166 PRO B N 1
ATOM 3902 C CA . PRO B 1 166 ? -14.328 3.615 1.223 1 98.31 166 PRO B CA 1
ATOM 3903 C C . PRO B 1 166 ? -15.078 4.941 1.111 1 98.31 166 PRO B C 1
ATOM 3905 O O . PRO B 1 166 ? -15.648 5.246 0.06 1 98.31 166 PRO B O 1
ATOM 3908 N N . ASP B 1 167 ? -15.086 5.715 2.197 1 97.88 167 ASP B N 1
ATOM 3909 C CA . ASP B 1 167 ? -15.578 7.09 2.143 1 97.88 167 ASP B CA 1
ATOM 3910 C C . ASP B 1 167 ? -14.547 8.016 1.504 1 97.88 167 ASP B C 1
ATOM 3912 O O . ASP B 1 167 ? -13.391 8.062 1.936 1 97.88 167 ASP B O 1
ATOM 3916 N N . VAL B 1 168 ? -14.992 8.727 0.531 1 98.75 168 VAL B N 1
ATOM 3917 C CA . VAL B 1 168 ? -14.078 9.625 -0.165 1 98.75 168 VAL B CA 1
ATOM 3918 C C . VAL B 1 168 ? -14.219 11.039 0.388 1 98.75 168 VAL B C 1
ATOM 3920 O O . VAL B 1 168 ? -15.328 11.555 0.529 1 98.75 168 VAL B O 1
ATOM 3923 N N . TRP B 1 169 ? -13.102 11.656 0.753 1 98.75 169 TRP B N 1
ATOM 3924 C CA . TRP B 1 169 ? -13.016 13.023 1.242 1 98.75 169 TRP B CA 1
ATOM 3925 C C . TRP B 1 169 ? -12.141 13.875 0.325 1 98.75 169 TRP B C 1
ATOM 3927 O O . TRP B 1 169 ? -11.109 13.414 -0.158 1 98.75 169 TRP B O 1
ATOM 3937 N N . LEU B 1 170 ? -12.578 15.062 0.056 1 98.75 170 LEU B N 1
ATOM 3938 C CA . LEU B 1 170 ? -11.711 16 -0.645 1 98.75 170 LEU B CA 1
ATOM 3939 C C . LEU B 1 170 ? -10.992 16.922 0.342 1 98.75 170 LEU B C 1
ATOM 3941 O O . LEU B 1 170 ? -11.625 17.516 1.215 1 98.75 170 LEU B O 1
ATOM 3945 N N . LEU B 1 171 ? -9.734 16.906 0.217 1 98.19 171 LEU B N 1
ATOM 3946 C CA . LEU B 1 171 ? -8.883 17.719 1.077 1 98.19 171 LEU B CA 1
ATOM 3947 C C . LEU B 1 171 ? -8.383 18.953 0.334 1 98.19 171 LEU B C 1
ATOM 3949 O O . LEU B 1 171 ? -8.031 18.875 -0.846 1 98.19 171 LEU B O 1
ATOM 3953 N N . GLY B 1 172 ? -8.352 20.062 1.026 1 97 172 GLY B N 1
ATOM 3954 C CA . GLY B 1 172 ? -7.832 21.266 0.385 1 97 172 GLY B CA 1
ATOM 3955 C C . GLY B 1 172 ? -7.574 22.391 1.358 1 97 172 GLY B C 1
ATOM 3956 O O . GLY B 1 172 ? -7.922 22.297 2.537 1 97 172 GLY B O 1
ATOM 3957 N N . SER B 1 173 ? -6.898 23.438 0.835 1 96.75 173 SER B N 1
ATOM 3958 C CA . SER B 1 173 ? -6.594 24.625 1.621 1 96.75 173 SER B CA 1
ATOM 3959 C C . SER B 1 173 ? -6.93 25.906 0.849 1 96.75 173 SER B C 1
ATOM 3961 O O . SER B 1 173 ? -6.312 26.953 1.063 1 96.75 173 SER B O 1
ATOM 3963 N N . SER B 1 174 ? -7.898 25.781 -0.124 1 96 174 SER B N 1
ATOM 3964 C CA . SER B 1 174 ? -8.25 26.906 -0.97 1 96 174 SER B CA 1
ATOM 3965 C C . SER B 1 174 ? -9.742 26.922 -1.279 1 96 174 SER B C 1
ATOM 3967 O O . SER B 1 174 ? -10.445 25.953 -1.019 1 96 174 SER B O 1
ATOM 3969 N N . ALA B 1 175 ? -10.172 28.047 -1.849 1 96.06 175 ALA B N 1
ATOM 3970 C CA . ALA B 1 175 ? -11.562 28.172 -2.281 1 96.06 175 ALA B CA 1
ATOM 3971 C C . ALA B 1 175 ? -11.875 27.188 -3.408 1 96.06 175 ALA B C 1
ATOM 3973 O O . ALA B 1 175 ? -12.977 26.641 -3.475 1 96.06 175 ALA B O 1
ATOM 3974 N N . SER B 1 176 ? -10.953 27.047 -4.273 1 96.31 176 SER B N 1
ATOM 3975 C CA . SER B 1 176 ? -11.148 26.172 -5.418 1 96.31 176 SER B CA 1
ATOM 3976 C C . SER B 1 176 ? -11.422 24.734 -4.969 1 96.31 176 SER B C 1
ATOM 3978 O O . SER B 1 176 ? -12.297 24.062 -5.52 1 96.31 176 SER B O 1
ATOM 3980 N N . SER B 1 177 ? -10.672 24.266 -4.004 1 96.75 177 SER B N 1
ATOM 3981 C CA . SER B 1 177 ? -10.898 22.922 -3.486 1 96.75 177 SER B CA 1
ATOM 3982 C C . SER B 1 177 ? -12.258 22.812 -2.801 1 96.75 177 SER B C 1
ATOM 3984 O O . SER B 1 177 ? -12.938 21.797 -2.92 1 96.75 177 SER B O 1
ATOM 3986 N N . ALA B 1 178 ? -12.594 23.844 -2.061 1 98.25 178 ALA B N 1
ATOM 3987 C CA . ALA B 1 178 ? -13.891 23.859 -1.391 1 98.25 178 ALA B CA 1
ATOM 3988 C C . ALA B 1 178 ? -15.031 23.781 -2.4 1 98.25 178 ALA B C 1
ATOM 3990 O O . ALA B 1 178 ? -15.961 22.984 -2.229 1 98.25 178 ALA B O 1
ATOM 3991 N N . LEU B 1 179 ? -14.945 24.547 -3.406 1 98.44 179 LEU B N 1
ATOM 3992 C CA . LEU B 1 179 ? -15.992 24.609 -4.418 1 98.44 179 LEU B CA 1
ATOM 3993 C C . LEU B 1 179 ? -16.062 23.297 -5.203 1 98.44 179 LEU B C 1
ATOM 3995 O O . LEU B 1 179 ? -17.156 22.859 -5.578 1 98.44 179 LEU B O 1
ATOM 3999 N N . LEU B 1 180 ? -14.914 22.75 -5.484 1 98.38 180 LEU B N 1
ATOM 4000 C CA . LEU B 1 180 ? -14.898 21.453 -6.172 1 98.38 180 LEU B CA 1
ATOM 4001 C C . LEU B 1 180 ? -15.602 20.391 -5.34 1 98.38 180 LEU B C 1
ATOM 4003 O O . LEU B 1 180 ? -16.391 19.609 -5.871 1 98.38 180 LEU B O 1
ATOM 4007 N N . ALA B 1 181 ? -15.273 20.312 -4.035 1 98.75 181 ALA B N 1
ATOM 4008 C CA . ALA B 1 181 ? -15.938 19.375 -3.145 1 98.75 181 ALA B CA 1
ATOM 4009 C C . ALA B 1 181 ? -17.453 19.578 -3.145 1 98.75 181 ALA B C 1
ATOM 4011 O O . ALA B 1 181 ? -18.219 18.609 -3.189 1 98.75 181 ALA B O 1
ATOM 4012 N N . ALA B 1 182 ? -17.844 20.812 -3.066 1 98.81 182 ALA B N 1
ATOM 4013 C CA . ALA B 1 182 ? -19.266 21.156 -3.082 1 98.81 182 ALA B CA 1
ATOM 4014 C C . ALA B 1 182 ? -19.938 20.672 -4.363 1 98.81 182 ALA B C 1
ATOM 4016 O O . ALA B 1 182 ? -21 20.062 -4.32 1 98.81 182 ALA B O 1
ATOM 4017 N N . GLN B 1 183 ? -19.297 20.953 -5.461 1 98.44 183 GLN B N 1
ATOM 4018 C CA . GLN B 1 183 ? -19.844 20.594 -6.77 1 98.44 183 GLN B CA 1
ATOM 4019 C C . GLN B 1 183 ? -19.969 19.078 -6.914 1 98.44 183 GLN B C 1
ATOM 4021 O O . GLN B 1 183 ? -20.922 18.594 -7.535 1 98.44 183 GLN B O 1
ATOM 4026 N N . LYS B 1 184 ? -19.047 18.328 -6.367 1 98.19 184 LYS B N 1
ATOM 4027 C CA . LYS B 1 184 ? -19.031 16.875 -6.496 1 98.19 184 LYS B CA 1
ATOM 4028 C C . LYS B 1 184 ? -19.938 16.219 -5.453 1 98.19 184 LYS B C 1
ATOM 4030 O O . LYS B 1 184 ? -20.219 15.023 -5.531 1 98.19 184 LYS B O 1
ATOM 4035 N N . GLY B 1 185 ? -20.438 17 -4.539 1 98.5 185 GLY B N 1
ATOM 4036 C CA . GLY B 1 185 ? -21.219 16.438 -3.455 1 98.5 185 GLY B CA 1
ATOM 4037 C C . GLY B 1 185 ? -20.438 15.484 -2.578 1 98.5 185 GLY B C 1
ATOM 4038 O O . GLY B 1 185 ? -20.891 14.367 -2.314 1 98.5 185 GLY B O 1
ATOM 4039 N N . LEU B 1 186 ? -19.266 15.891 -2.156 1 98.75 186 LEU B N 1
ATOM 4040 C CA . LEU B 1 186 ? -18.375 15.078 -1.326 1 98.75 186 LEU B CA 1
ATOM 4041 C C . LEU B 1 186 ? -18.031 15.805 -0.032 1 98.75 186 LEU B C 1
ATOM 4043 O O . LEU B 1 186 ? -18.109 17.031 0.038 1 98.75 186 LEU B O 1
ATOM 4047 N N . PRO B 1 187 ? -17.719 15.008 1.03 1 98.75 187 PRO B N 1
ATOM 4048 C CA . PRO B 1 187 ? -17.234 15.688 2.234 1 98.75 187 PRO B CA 1
ATOM 4049 C C . PRO B 1 187 ? -15.938 16.453 1.998 1 98.75 187 PRO B C 1
ATOM 4051 O O . PRO B 1 187 ? -15.156 16.094 1.117 1 98.75 187 PRO B O 1
ATOM 4054 N N . PHE B 1 188 ? -15.742 17.5 2.832 1 98.75 188 PHE B N 1
ATOM 4055 C CA . PHE B 1 188 ? -14.625 18.422 2.619 1 98.75 188 PHE B CA 1
ATOM 4056 C C . PHE B 1 188 ? -13.852 18.641 3.912 1 98.75 188 PHE B C 1
ATOM 4058 O O . PHE B 1 188 ? -14.445 18.797 4.984 1 98.75 188 PHE B O 1
ATOM 4065 N N . VAL B 1 189 ? -12.547 18.562 3.834 1 98.75 189 VAL B N 1
ATOM 4066 C CA . VAL B 1 189 ? -11.68 18.891 4.961 1 98.75 189 VAL B CA 1
ATOM 4067 C C . VAL B 1 189 ? -10.805 20.078 4.609 1 98.75 189 VAL B C 1
ATOM 4069 O O . VAL B 1 189 ? -10.031 20.031 3.652 1 98.75 189 VAL B O 1
ATOM 4072 N N . PHE B 1 190 ? -10.906 21.156 5.34 1 98.75 190 PHE B N 1
ATOM 4073 C CA . PHE B 1 190 ? -10.031 22.312 5.152 1 98.75 190 PHE B CA 1
ATOM 4074 C C . PHE B 1 190 ? -8.766 22.172 5.988 1 98.75 190 PHE B C 1
ATOM 4076 O O . PHE B 1 190 ? -8.836 21.922 7.195 1 98.75 190 PHE B O 1
ATOM 4083 N N . ALA B 1 191 ? -7.664 22.312 5.34 1 98.5 191 ALA B N 1
ATOM 4084 C CA . ALA B 1 191 ? -6.371 22.172 6 1 98.5 191 ALA B CA 1
ATOM 4085 C C . ALA B 1 191 ? -5.895 23.516 6.559 1 98.5 191 ALA B C 1
ATOM 4087 O O . ALA B 1 191 ? -4.977 24.125 6.012 1 98.5 191 ALA B O 1
ATOM 4088 N N . GLN B 1 192 ? -6.359 23.875 7.676 1 98.44 192 GLN B N 1
ATOM 4089 C CA . GLN B 1 192 ? -5.922 25.125 8.312 1 98.44 192 GLN B CA 1
ATOM 4090 C C . GLN B 1 192 ? -4.453 25.047 8.703 1 98.44 192 GLN B C 1
ATOM 4092 O O . GLN B 1 192 ? -3.756 26.078 8.719 1 98.44 192 GLN B O 1
ATOM 4097 N N . PHE B 1 193 ? -3.93 23.859 9.016 1 97.94 193 PHE B N 1
ATOM 4098 C CA . PHE B 1 193 ? -2.535 23.703 9.414 1 97.94 193 PHE B CA 1
ATOM 4099 C C . PHE B 1 193 ? -1.602 24.031 8.258 1 97.94 193 PHE B C 1
ATOM 4101 O O . PHE B 1 193 ? -0.398 24.219 8.453 1 97.94 193 PHE B O 1
ATOM 4108 N N . ILE B 1 194 ? -2.109 24.094 7.07 1 96.44 194 ILE B N 1
ATOM 4109 C CA . ILE B 1 194 ? -1.341 24.469 5.891 1 96.44 194 ILE B CA 1
ATOM 4110 C C . ILE B 1 194 ? -1.574 25.953 5.582 1 96.44 194 ILE B C 1
ATOM 4112 O O . ILE B 1 194 ? -0.62 26.703 5.406 1 96.44 194 ILE B O 1
ATOM 4116 N N . ASN B 1 195 ? -2.82 26.359 5.473 1 95.81 195 ASN B N 1
ATOM 4117 C CA . ASN B 1 195 ? -3.246 27.734 5.195 1 95.81 195 ASN B CA 1
ATOM 4118 C C . ASN B 1 195 ? -4.074 28.297 6.344 1 95.81 195 ASN B C 1
ATOM 4120 O O . ASN B 1 195 ? -5.246 27.953 6.5 1 95.81 195 ASN B O 1
ATOM 4124 N N . GLY B 1 196 ? -3.547 29.328 6.988 1 95.69 196 GLY B N 1
ATOM 4125 C CA . GLY B 1 196 ? -4.188 29.875 8.172 1 95.69 196 GLY B CA 1
ATOM 4126 C C . GLY B 1 196 ? -5.168 30.984 7.848 1 95.69 196 GLY B C 1
ATOM 4127 O O . GLY B 1 196 ? -5.688 31.641 8.75 1 95.69 196 GLY B O 1
ATOM 4128 N N . GLU B 1 197 ? -5.445 31.141 6.617 1 94.94 197 GLU B N 1
ATOM 4129 C CA . GLU B 1 197 ? -6.277 32.281 6.223 1 94.94 197 GLU B CA 1
ATOM 4130 C C . GLU B 1 197 ? -7.469 31.828 5.387 1 94.94 197 GLU B C 1
ATOM 4132 O O . GLU B 1 197 ? -7.344 30.922 4.555 1 94.94 197 GLU B O 1
ATOM 4137 N N . GLY B 1 198 ? -8.625 32.375 5.684 1 96.25 198 GLY B N 1
ATOM 4138 C CA . GLY B 1 198 ? -9.773 32.281 4.801 1 96.25 198 GLY B CA 1
ATOM 4139 C C . GLY B 1 198 ? -10.562 30.984 4.973 1 96.25 198 GLY B C 1
ATOM 4140 O O . GLY B 1 198 ? -11.602 30.797 4.348 1 96.25 198 GLY B O 1
ATOM 4141 N N . GLY B 1 199 ? -10.094 30.109 5.855 1 97.81 199 GLY B N 1
ATOM 4142 C CA . GLY B 1 199 ? -10.68 28.797 5.98 1 97.81 199 GLY B CA 1
ATOM 4143 C C . GLY B 1 199 ? -12.156 28.828 6.328 1 97.81 199 GLY B C 1
ATOM 4144 O O . GLY B 1 199 ? -12.953 28.062 5.789 1 97.81 199 GLY B O 1
ATOM 4145 N N . GLU B 1 200 ? -12.555 29.703 7.242 1 98.06 200 GLU B N 1
ATOM 4146 C CA . GLU B 1 200 ? -13.953 29.844 7.633 1 98.06 200 GLU B CA 1
ATOM 4147 C C . GLU B 1 200 ? -14.828 30.203 6.434 1 98.06 200 GLU B C 1
ATOM 4149 O O . GLU B 1 200 ? -15.891 29.609 6.23 1 98.06 200 GLU B O 1
ATOM 4154 N N . TYR B 1 201 ? -14.367 31.094 5.695 1 98.12 201 TYR B N 1
ATOM 4155 C CA . TYR B 1 201 ? -15.109 31.547 4.523 1 98.12 201 TYR B CA 1
ATOM 4156 C C . TYR B 1 201 ? -15.18 30.438 3.471 1 98.12 201 TYR B C 1
ATOM 4158 O O . TYR B 1 201 ? -16.234 30.203 2.885 1 98.12 201 TYR B O 1
ATOM 4166 N N . TYR B 1 202 ? -14.016 29.812 3.145 1 98.38 202 TYR B N 1
ATOM 4167 C CA . TYR B 1 202 ? -13.992 28.734 2.152 1 98.38 202 TYR B CA 1
ATOM 4168 C C . TYR B 1 202 ? -14.93 27.609 2.539 1 98.38 202 TYR B C 1
ATOM 4170 O O . TYR B 1 202 ? -15.609 27.031 1.684 1 98.38 202 TYR B O 1
ATOM 4178 N N . THR B 1 203 ? -14.953 27.266 3.828 1 98.56 203 THR B N 1
ATOM 4179 C CA . THR B 1 203 ? -15.836 26.203 4.305 1 98.56 203 THR B CA 1
ATOM 4180 C C . THR B 1 203 ? -17.297 26.625 4.191 1 98.56 203 THR B C 1
ATOM 4182 O O . THR B 1 203 ? -18.172 25.812 3.863 1 98.56 203 THR B O 1
ATOM 4185 N N . LYS B 1 204 ? -17.578 27.875 4.566 1 98.38 204 LYS B N 1
ATOM 4186 C CA . LYS B 1 204 ? -18.922 28.406 4.375 1 98.38 204 LYS B CA 1
ATOM 4187 C C . LYS B 1 204 ? -19.344 28.312 2.912 1 98.38 204 LYS B C 1
ATOM 4189 O O . LYS B 1 204 ? -20.484 27.922 2.617 1 98.38 204 LYS B O 1
ATOM 4194 N N . LEU B 1 205 ? -18.469 28.688 1.999 1 98.31 205 LEU B N 1
ATOM 4195 C CA . LEU B 1 205 ? -18.719 28.578 0.567 1 98.31 205 LEU B CA 1
ATOM 4196 C C . LEU B 1 205 ? -19.062 27.141 0.181 1 98.31 205 LEU B C 1
ATOM 4198 O O . LEU B 1 205 ? -19.984 26.906 -0.597 1 98.31 205 LEU B O 1
ATOM 4202 N N . TYR B 1 206 ? -18.297 26.219 0.665 1 98.75 206 TYR B N 1
ATOM 4203 C CA . TYR B 1 206 ? -18.578 24.797 0.454 1 98.75 206 TYR B CA 1
ATOM 4204 C C . TYR B 1 206 ? -20 24.438 0.878 1 98.75 206 TYR B C 1
ATOM 4206 O O . TYR B 1 206 ? -20.75 23.859 0.103 1 98.75 206 TYR B O 1
ATOM 4214 N N . ARG B 1 207 ? -20.344 24.812 2.08 1 98.69 207 ARG B N 1
ATOM 4215 C CA . ARG B 1 207 ? -21.656 24.438 2.627 1 98.69 207 ARG B CA 1
ATOM 4216 C C . ARG B 1 207 ? -22.781 25.094 1.84 1 98.69 207 ARG B C 1
ATOM 4218 O O . ARG B 1 207 ? -23.797 24.453 1.552 1 98.69 207 ARG B O 1
ATOM 4225 N N . GLU B 1 208 ? -22.609 26.328 1.485 1 98.44 208 GLU B N 1
ATOM 4226 C CA . GLU B 1 208 ? -23.641 27.094 0.809 1 98.44 208 GLU B CA 1
ATOM 4227 C C . GLU B 1 208 ? -23.828 26.625 -0.632 1 98.44 208 GLU B C 1
ATOM 4229 O O . GLU B 1 208 ? -24.938 26.688 -1.179 1 98.44 208 GLU B O 1
ATOM 4234 N N . ARG B 1 209 ? -22.75 26.172 -1.208 1 98.56 209 ARG B N 1
ATOM 4235 C CA . ARG B 1 209 ? -22.797 25.828 -2.623 1 98.56 209 ARG B CA 1
ATOM 4236 C C . ARG B 1 209 ? -22.859 24.312 -2.812 1 98.56 209 ARG B C 1
ATOM 4238 O O . ARG B 1 209 ? -22.766 23.812 -3.938 1 98.56 209 ARG B O 1
ATOM 4245 N N . PHE B 1 210 ? -23.047 23.578 -1.777 1 98.75 210 PHE B N 1
ATOM 4246 C CA . PHE B 1 210 ? -23.047 22.125 -1.807 1 98.75 210 PHE B CA 1
ATOM 4247 C C . PHE B 1 210 ? -24.172 21.594 -2.693 1 98.75 210 PHE B C 1
ATOM 4249 O O . PHE B 1 210 ? -25.312 22.031 -2.57 1 98.75 210 PHE B O 1
ATOM 4256 N N . VAL B 1 211 ? -23.828 20.703 -3.637 1 98.44 211 VAL B N 1
ATOM 4257 C CA . VAL B 1 211 ? -24.781 19.984 -4.461 1 98.44 211 VAL B CA 1
ATOM 4258 C C . VAL B 1 211 ? -24.844 18.516 -4.031 1 98.44 211 VAL B C 1
ATOM 4260 O O . VAL B 1 211 ? -23.859 17.797 -4.137 1 98.44 211 VAL B O 1
ATOM 4263 N N . PRO B 1 212 ? -26.031 18.062 -3.51 1 98.25 212 PRO B N 1
ATOM 4264 C CA . PRO B 1 212 ? -26.141 16.656 -3.115 1 98.25 212 PRO B CA 1
ATOM 4265 C C . PRO B 1 212 ? -25.75 15.695 -4.242 1 98.25 212 PRO B C 1
ATOM 4267 O O . PRO B 1 212 ? -26.047 15.969 -5.41 1 98.25 212 PRO B O 1
ATOM 4270 N N . SER B 1 213 ? -25.125 14.617 -3.906 1 97.38 213 SER B N 1
ATOM 4271 C CA . SER B 1 213 ? -24.75 13.531 -4.812 1 97.38 213 SER B CA 1
ATOM 4272 C C . SER B 1 213 ? -25.203 12.18 -4.266 1 97.38 213 SER B C 1
ATOM 4274 O O . SER B 1 213 ? -25.844 12.109 -3.213 1 97.38 213 SER B O 1
ATOM 4276 N N . LYS B 1 214 ? -25 11.109 -5.059 1 95.94 214 LYS B N 1
ATOM 4277 C CA . LYS B 1 214 ? -25.344 9.773 -4.574 1 95.94 214 LYS B CA 1
ATOM 4278 C C . LYS B 1 214 ? -24.438 9.352 -3.426 1 95.94 214 LYS B C 1
ATOM 4280 O O . LYS B 1 214 ? -24.719 8.375 -2.727 1 95.94 214 LYS B O 1
ATOM 4285 N N . TYR B 1 215 ? -23.438 10.133 -3.168 1 96.06 215 TYR B N 1
ATOM 4286 C CA . TYR B 1 215 ? -22.469 9.766 -2.141 1 96.06 215 TYR B CA 1
ATOM 4287 C C . TYR B 1 215 ? -22.75 10.492 -0.832 1 96.06 215 TYR B C 1
ATOM 4289 O O . TYR B 1 215 ? -22.359 10.031 0.242 1 96.06 215 TYR B O 1
ATOM 4297 N N . LEU B 1 216 ? -23.297 11.656 -0.905 1 97.62 216 LEU B N 1
ATOM 4298 C CA . LEU B 1 216 ? -23.531 12.492 0.267 1 97.62 216 LEU B CA 1
ATOM 4299 C C . LEU B 1 216 ? -24.75 13.391 0.06 1 97.62 216 LEU B C 1
ATOM 4301 O O . LEU B 1 216 ? -24.828 14.117 -0.934 1 97.62 216 LEU B O 1
ATOM 4305 N N . ASP B 1 217 ? -25.625 13.422 1.01 1 97.81 217 ASP B N 1
ATOM 4306 C CA . ASP B 1 217 ? -26.906 14.125 0.856 1 97.81 217 ASP B CA 1
ATOM 4307 C C . ASP B 1 217 ? -26.797 15.555 1.379 1 97.81 217 ASP B C 1
ATOM 4309 O O . ASP B 1 217 ? -27.547 16.438 0.933 1 97.81 217 ASP B O 1
ATOM 4313 N N . LYS B 1 218 ? -25.984 15.766 2.412 1 98.19 218 LYS B N 1
ATOM 4314 C CA . LYS B 1 218 ? -25.781 17.062 3.037 1 98.19 218 LYS B CA 1
ATOM 4315 C C . LYS B 1 218 ? -24.312 17.344 3.281 1 98.19 218 LYS B C 1
ATOM 4317 O O . LYS B 1 218 ? -23.516 16.406 3.385 1 98.19 218 LYS B O 1
ATOM 4322 N N . PRO B 1 219 ? -24 18.578 3.305 1 98.31 219 PRO B N 1
ATOM 4323 C CA . PRO B 1 219 ? -22.578 18.891 3.508 1 98.31 219 PRO B CA 1
ATOM 4324 C C . PRO B 1 219 ? -22.016 18.281 4.797 1 98.31 219 PRO B C 1
ATOM 4326 O O . PRO B 1 219 ? -22.719 18.25 5.812 1 98.31 219 PRO B O 1
ATOM 4329 N N . ARG B 1 220 ? -20.859 17.766 4.715 1 98.44 220 ARG B N 1
ATOM 4330 C CA . ARG B 1 220 ? -20.078 17.266 5.832 1 98.44 220 ARG B CA 1
ATOM 4331 C C . ARG B 1 220 ? -18.641 17.75 5.758 1 98.44 220 ARG B C 1
ATOM 4333 O O . ARG B 1 220 ? -17.938 17.484 4.785 1 98.44 220 ARG B O 1
ATOM 4340 N N . ASN B 1 221 ? -18.234 18.531 6.754 1 98.5 221 ASN B N 1
ATOM 4341 C CA . ASN B 1 221 ? -16.906 19.125 6.688 1 98.5 221 ASN B CA 1
ATOM 4342 C C . ASN B 1 221 ? -16.156 18.953 8 1 98.5 221 ASN B C 1
ATOM 4344 O O . ASN B 1 221 ? -16.766 18.734 9.047 1 98.5 221 ASN B O 1
ATOM 4348 N N . MET B 1 222 ? -14.812 18.984 7.867 1 98.38 222 MET B N 1
ATOM 4349 C CA . MET B 1 222 ? -13.852 19 8.969 1 98.38 222 MET B CA 1
ATOM 4350 C C . MET B 1 222 ? -12.82 20.109 8.773 1 98.38 222 MET B C 1
ATOM 4352 O O . MET B 1 222 ? -12.711 20.672 7.688 1 98.38 222 MET B O 1
ATOM 4356 N N . VAL B 1 223 ? -12.211 20.469 9.828 1 98.75 223 VAL B N 1
ATOM 4357 C CA . VAL B 1 223 ? -11.039 21.328 9.766 1 98.75 223 VAL B CA 1
ATOM 4358 C C . VAL B 1 223 ? -9.852 20.656 10.445 1 98.75 223 VAL B C 1
ATOM 4360 O O . VAL B 1 223 ? -10.016 19.984 11.469 1 98.75 223 VAL B O 1
ATOM 4363 N N . ALA B 1 224 ? -8.75 20.672 9.789 1 98.88 224 ALA B N 1
ATOM 4364 C CA . ALA B 1 224 ? -7.512 20.125 10.336 1 98.88 224 ALA B CA 1
ATOM 4365 C C . ALA B 1 224 ? -6.594 21.234 10.836 1 98.88 224 ALA B C 1
ATOM 4367 O O . ALA B 1 224 ? -6.324 22.188 10.117 1 98.88 224 ALA B O 1
ATOM 4368 N N . ILE B 1 225 ? -6.07 21.109 12.023 1 98.88 225 ILE B N 1
ATOM 4369 C CA . ILE B 1 225 ? -5.301 22.188 12.656 1 98.88 225 ILE B CA 1
ATOM 4370 C C . ILE B 1 225 ? -4.188 21.578 13.508 1 98.88 225 ILE B C 1
ATOM 4372 O O . ILE B 1 225 ? -4.336 20.469 14.047 1 98.88 225 ILE B O 1
ATOM 4376 N N . PHE B 1 226 ? -3.037 22.281 13.609 1 98.88 226 PHE B N 1
ATOM 4377 C CA . PHE B 1 226 ? -2.025 21.891 14.578 1 98.88 226 PHE B CA 1
ATOM 4378 C C . PHE B 1 226 ? -2.543 22.047 16 1 98.88 226 PHE B C 1
ATOM 4380 O O . PHE B 1 226 ? -3.217 23.031 16.312 1 98.88 226 PHE B O 1
ATOM 4387 N N . ALA B 1 227 ? -2.273 21.094 16.875 1 98.94 227 ALA B N 1
ATOM 4388 C CA . ALA B 1 227 ? -2.684 21.188 18.266 1 98.94 227 ALA B CA 1
ATOM 4389 C C . ALA B 1 227 ? -1.575 20.703 19.203 1 98.94 227 ALA B C 1
ATOM 4391 O O . ALA B 1 227 ? -1.006 19.641 19 1 98.94 227 ALA B O 1
ATOM 4392 N N . ILE B 1 228 ? -1.226 21.469 20.172 1 98.94 228 ILE B N 1
ATOM 4393 C CA . ILE B 1 228 ? -0.269 21.109 21.203 1 98.94 228 ILE B CA 1
ATOM 4394 C C . ILE B 1 228 ? -0.844 21.453 22.578 1 98.94 228 ILE B C 1
ATOM 4396 O O . ILE B 1 228 ? -1.101 22.609 22.875 1 98.94 228 ILE B O 1
ATOM 4400 N N . CYS B 1 229 ? -1.051 20.453 23.359 1 98.94 229 CYS B N 1
ATOM 4401 C CA . CYS B 1 229 ? -1.623 20.562 24.703 1 98.94 229 CYS B CA 1
ATOM 4402 C C . CYS B 1 229 ? -0.656 20.047 25.75 1 98.94 229 CYS B C 1
ATOM 4404 O O . CYS B 1 229 ? -0.005 19.016 25.547 1 98.94 229 CYS B O 1
ATOM 4406 N N . ALA B 1 230 ? -0.465 20.766 26.797 1 98.88 230 ALA B N 1
ATOM 4407 C CA . ALA B 1 230 ? 0.328 20.359 27.953 1 98.88 230 ALA B CA 1
ATOM 4408 C C . ALA B 1 230 ? -0.324 20.812 29.25 1 98.88 230 ALA B C 1
ATOM 4410 O O . ALA B 1 230 ? -1.322 21.531 29.234 1 98.88 230 ALA B O 1
ATOM 4411 N N . GLU B 1 231 ? 0.248 20.406 30.359 1 98.62 231 GLU B N 1
ATOM 4412 C CA . GLU B 1 231 ? -0.344 20.641 31.672 1 98.62 231 GLU B CA 1
ATOM 4413 C C . GLU B 1 231 ? -0.35 22.125 32 1 98.62 231 GLU B C 1
ATOM 4415 O O . GLU B 1 231 ? -1.239 22.609 32.719 1 98.62 231 GLU B O 1
ATOM 4420 N N . THR B 1 232 ? 0.661 22.812 31.516 1 98.69 232 THR B N 1
ATOM 4421 C CA . THR B 1 232 ? 0.744 24.25 31.75 1 98.69 232 THR B CA 1
ATOM 4422 C C . THR B 1 232 ? 0.968 25 30.438 1 98.69 232 THR B C 1
ATOM 4424 O O . THR B 1 232 ? 1.438 24.422 29.469 1 98.69 232 THR B O 1
ATOM 4427 N N . GLU B 1 233 ? 0.578 26.266 30.469 1 98.31 233 GLU B N 1
ATOM 4428 C CA . GLU B 1 233 ? 0.771 27.109 29.297 1 98.31 233 GLU B CA 1
ATOM 4429 C C . GLU B 1 233 ? 2.246 27.188 28.922 1 98.31 233 GLU B C 1
ATOM 4431 O O . GLU B 1 233 ? 2.592 27.141 27.734 1 98.31 233 GLU B O 1
ATOM 4436 N N . GLU B 1 234 ? 3.088 27.312 29.938 1 98.56 234 GLU B N 1
ATOM 4437 C CA . GLU B 1 234 ? 4.527 27.422 29.719 1 98.56 234 GLU B CA 1
ATOM 4438 C C . GLU B 1 234 ? 5.07 26.172 29.031 1 98.56 234 GLU B C 1
ATOM 4440 O O . GLU B 1 234 ? 5.855 26.266 28.078 1 98.56 234 GLU B O 1
ATOM 4445 N N . LYS B 1 235 ? 4.668 25.047 29.531 1 98.75 235 LYS B N 1
ATOM 4446 C CA . LYS B 1 235 ? 5.121 23.797 28.922 1 98.75 235 LYS B CA 1
ATOM 4447 C C . LYS B 1 235 ? 4.602 23.641 27.5 1 98.75 235 LYS B C 1
ATOM 4449 O O . LYS B 1 235 ? 5.328 23.203 26.609 1 98.75 235 LYS B O 1
ATOM 4454 N N . ALA B 1 236 ? 3.369 23.969 27.281 1 98.88 236 ALA B N 1
ATOM 4455 C CA . ALA B 1 236 ? 2.781 23.891 25.953 1 98.88 236 ALA B CA 1
ATOM 4456 C C . ALA B 1 236 ? 3.551 24.75 24.953 1 98.88 236 ALA B C 1
ATOM 4458 O O . ALA B 1 236 ? 3.854 24.312 23.844 1 98.88 236 ALA B O 1
ATOM 4459 N N . GLU B 1 237 ? 3.85 25.984 25.391 1 98.69 237 GLU B N 1
ATOM 4460 C CA . GLU B 1 237 ? 4.574 26.922 24.531 1 98.69 237 GLU B CA 1
ATOM 4461 C C . GLU B 1 237 ? 5.996 26.422 24.266 1 98.69 237 GLU B C 1
ATOM 4463 O O . GLU B 1 237 ? 6.523 26.609 23.156 1 98.69 237 GLU B O 1
ATOM 4468 N N . ARG B 1 238 ? 6.598 25.875 25.297 1 98.75 238 ARG B N 1
ATOM 4469 C CA . ARG B 1 238 ? 7.922 25.297 25.109 1 98.75 238 ARG B CA 1
ATOM 4470 C C . ARG B 1 238 ? 7.902 24.188 24.047 1 98.75 238 ARG B C 1
ATOM 4472 O O . ARG B 1 238 ? 8.742 24.172 23.156 1 98.75 238 ARG B O 1
ATOM 4479 N N . ILE B 1 239 ? 6.965 23.312 24.156 1 98.88 239 ILE B N 1
ATOM 4480 C CA . ILE B 1 239 ? 6.836 22.219 23.203 1 98.88 239 ILE B CA 1
ATOM 4481 C C . ILE B 1 239 ? 6.543 22.766 21.812 1 98.88 239 ILE B C 1
ATOM 4483 O O . ILE B 1 239 ? 7.152 22.344 20.828 1 98.88 239 ILE B O 1
ATOM 4487 N N . ALA B 1 240 ? 5.699 23.75 21.703 1 98.88 240 ALA B N 1
ATOM 4488 C CA . ALA B 1 240 ? 5.27 24.328 20.438 1 98.88 240 ALA B CA 1
ATOM 4489 C C . ALA B 1 240 ? 6.43 25.047 19.734 1 98.88 240 ALA B C 1
ATOM 4491 O O . ALA B 1 240 ? 6.434 25.188 18.516 1 98.88 240 ALA B O 1
ATOM 4492 N N . SER B 1 241 ? 7.422 25.484 20.516 1 98.69 241 SER B N 1
ATOM 4493 C CA . SER B 1 241 ? 8.539 26.234 19.953 1 98.69 241 SER B CA 1
ATOM 4494 C C . SER B 1 241 ? 9.305 25.406 18.922 1 98.69 241 SER B C 1
ATOM 4496 O O . SER B 1 241 ? 9.859 25.953 17.969 1 98.69 241 SER B O 1
ATOM 4498 N N . SER B 1 242 ? 9.344 24.078 19.109 1 98.56 242 SER B N 1
ATOM 4499 C CA . SER B 1 242 ? 9.969 23.188 18.125 1 98.56 242 SER B CA 1
ATOM 4500 C C . SER B 1 242 ? 9.297 23.328 16.766 1 98.56 242 SER B C 1
ATOM 4502 O O . SER B 1 242 ? 9.984 23.422 15.742 1 98.56 242 SER B O 1
ATOM 4504 N N . LEU B 1 243 ? 7.984 23.312 16.781 1 98.44 243 LEU B N 1
ATOM 4505 C CA . LEU B 1 243 ? 7.223 23.422 15.539 1 98.44 243 LEU B CA 1
ATOM 4506 C C . LEU B 1 243 ? 7.383 24.828 14.938 1 98.44 243 LEU B C 1
ATOM 4508 O O . LEU B 1 243 ? 7.457 24.969 13.719 1 98.44 243 LEU B O 1
ATOM 4512 N N . ASP B 1 244 ? 7.449 25.859 15.789 1 98.44 244 ASP B N 1
ATOM 4513 C CA . ASP B 1 244 ? 7.688 27.219 15.312 1 98.44 244 ASP B CA 1
ATOM 4514 C C . ASP B 1 244 ? 8.961 27.281 14.477 1 98.44 244 ASP B C 1
ATOM 4516 O O . ASP B 1 244 ? 8.945 27.812 13.367 1 98.44 244 ASP B O 1
ATOM 4520 N N . LEU B 1 245 ? 10.008 26.781 15.039 1 98.06 245 LEU B N 1
ATOM 4521 C CA . LEU B 1 245 ? 11.289 26.812 14.344 1 98.06 245 LEU B CA 1
ATOM 4522 C C . LEU B 1 245 ? 11.25 25.953 13.086 1 98.06 245 LEU B C 1
ATOM 4524 O O . LEU B 1 245 ? 11.805 26.344 12.047 1 98.06 245 LEU B O 1
ATOM 4528 N N . SER B 1 246 ? 10.641 24.812 13.141 1 97.44 246 SER B N 1
ATOM 4529 C CA . SER B 1 246 ? 10.531 23.922 11.984 1 97.44 246 SER B CA 1
ATOM 4530 C C . SER B 1 246 ? 9.852 24.625 10.82 1 97.44 246 SER B C 1
ATOM 4532 O O . SER B 1 246 ? 10.344 24.578 9.688 1 97.44 246 SER B O 1
ATOM 4534 N N . LEU B 1 247 ? 8.703 25.234 11.062 1 97 247 LEU B N 1
ATOM 4535 C CA . LEU B 1 247 ? 7.941 25.906 10.008 1 97 247 LEU B CA 1
ATOM 4536 C C . LEU B 1 247 ? 8.742 27.047 9.414 1 97 247 LEU B C 1
ATOM 4538 O O . LEU B 1 247 ? 8.688 27.297 8.203 1 97 247 LEU B O 1
ATOM 4542 N N . LEU B 1 248 ? 9.469 27.766 10.273 1 96.25 248 LEU B N 1
ATOM 4543 C CA . LEU B 1 248 ? 10.32 28.859 9.805 1 96.25 248 LEU B CA 1
ATOM 4544 C C . LEU B 1 248 ? 11.383 28.344 8.836 1 96.25 248 LEU B C 1
ATOM 4546 O O . LEU B 1 248 ? 11.625 28.938 7.789 1 96.25 248 LEU B O 1
ATOM 4550 N N . ARG B 1 249 ? 11.992 27.281 9.211 1 94.25 249 ARG B N 1
ATOM 4551 C CA . ARG B 1 249 ? 13.039 26.688 8.391 1 94.25 249 ARG B CA 1
ATOM 4552 C C . ARG B 1 249 ? 12.492 26.219 7.047 1 94.25 249 ARG B C 1
ATOM 4554 O O . ARG B 1 249 ? 13.125 26.406 6.008 1 94.25 249 ARG B O 1
ATOM 4561 N N . ILE B 1 250 ? 11.375 25.594 7.066 1 91.81 250 ILE B N 1
ATOM 4562 C CA . ILE B 1 250 ? 10.727 25.125 5.848 1 91.81 250 ILE B CA 1
ATOM 4563 C C . ILE B 1 250 ? 10.461 26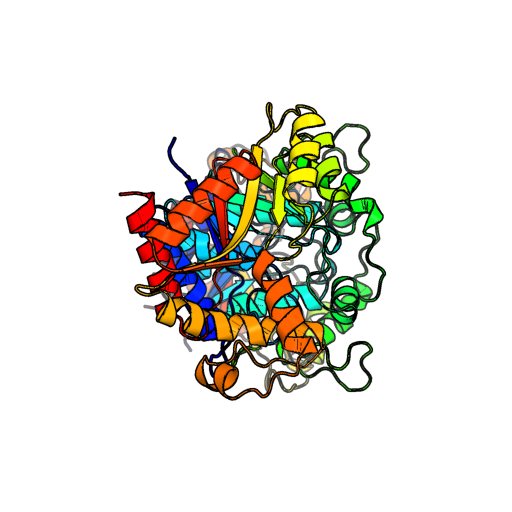.312 4.922 1 91.81 250 ILE B C 1
ATOM 4565 O O . ILE B 1 250 ? 10.742 26.25 3.725 1 91.81 250 ILE B O 1
ATOM 4569 N N . GLU B 1 251 ? 9.961 27.422 5.449 1 91.88 251 GLU B N 1
ATOM 4570 C CA . GLU B 1 251 ? 9.648 28.625 4.68 1 91.88 251 GLU B CA 1
ATOM 4571 C C . GLU B 1 251 ? 10.906 29.203 4.035 1 91.88 251 GLU B C 1
ATOM 4573 O O . GLU B 1 251 ? 10.836 29.781 2.945 1 91.88 251 GLU B O 1
ATOM 4578 N N . GLN B 1 252 ? 11.961 29 4.684 1 92 252 GLN B N 1
ATOM 4579 C CA . GLN B 1 252 ? 13.219 29.594 4.23 1 92 252 GLN B CA 1
ATOM 4580 C C . GLN B 1 252 ? 13.977 28.641 3.314 1 92 252 GLN B C 1
ATOM 4582 O O . GLN B 1 252 ? 15.047 28.984 2.797 1 92 252 GLN B O 1
ATOM 4587 N N . GLY B 1 253 ? 13.43 27.438 3.143 1 87 253 GLY B N 1
ATOM 4588 C CA . GLY B 1 253 ? 14.07 26.453 2.283 1 87 253 GLY B CA 1
ATOM 4589 C C . GLY B 1 253 ? 15.305 25.828 2.91 1 87 253 GLY B C 1
ATOM 4590 O O . GLY B 1 253 ? 16.172 25.328 2.205 1 87 253 GLY B O 1
ATOM 4591 N N . ILE B 1 254 ? 15.367 25.984 4.145 1 84.88 254 ILE B N 1
ATOM 4592 C CA . ILE B 1 254 ? 16.5 25.391 4.852 1 84.88 254 ILE B CA 1
ATOM 4593 C C . ILE B 1 254 ? 16.266 23.891 5.008 1 84.88 254 ILE B C 1
ATOM 4595 O O . ILE B 1 254 ? 15.195 23.453 5.414 1 84.88 254 ILE B O 1
ATOM 4599 N N . VAL B 1 255 ? 17.375 23.172 4.68 1 82.12 255 VAL B N 1
ATOM 4600 C CA . VAL B 1 255 ? 17.297 21.719 4.777 1 82.12 255 VAL B CA 1
ATOM 4601 C C . VAL B 1 255 ? 17.141 21.297 6.238 1 82.12 255 VAL B C 1
ATOM 4603 O O . VAL B 1 255 ? 17.891 21.734 7.102 1 82.12 255 VAL B O 1
ATOM 4606 N N . SER B 1 256 ? 16.094 20.562 6.434 1 85.25 256 SER B N 1
ATOM 4607 C CA . SER B 1 256 ? 15.805 20.094 7.785 1 85.25 256 SER B CA 1
ATOM 4608 C C . SER B 1 256 ? 16.141 18.625 7.941 1 85.25 256 SER B C 1
ATOM 4610 O O . SER B 1 256 ? 15.945 17.844 7.008 1 85.25 256 SER B O 1
ATOM 4612 N N . PHE B 1 257 ? 16.688 18.297 9.125 1 86.62 257 PHE B N 1
ATOM 4613 C CA . PHE B 1 257 ? 16.969 16.891 9.414 1 86.62 257 PHE B CA 1
ATOM 4614 C C . PHE B 1 257 ? 16.062 16.375 10.531 1 86.62 257 PHE B C 1
ATOM 4616 O O . PHE B 1 257 ? 16.484 15.57 11.359 1 86.62 257 PHE B O 1
ATOM 4623 N N . GLY B 1 258 ? 14.867 17.016 10.594 1 95.56 258 GLY B N 1
ATOM 4624 C CA . GLY B 1 258 ? 13.898 16.594 11.594 1 95.56 258 GLY B CA 1
ATOM 4625 C C . GLY B 1 258 ? 13.422 17.734 12.484 1 95.56 258 GLY B C 1
ATOM 4626 O O . GLY B 1 258 ? 13.984 18.828 12.453 1 95.56 258 GLY B O 1
ATOM 4627 N N . THR B 1 259 ? 12.43 17.5 13.266 1 98.25 259 THR B N 1
ATOM 4628 C CA . THR B 1 259 ? 11.898 18.469 14.219 1 98.25 259 THR B CA 1
ATOM 4629 C C . THR B 1 259 ? 12.922 18.781 15.305 1 98.25 259 THR B C 1
ATOM 4631 O O . THR B 1 259 ? 13.375 17.891 16.016 1 98.25 259 THR B O 1
ATOM 4634 N N . PRO B 1 260 ? 13.305 20.047 15.469 1 98.25 260 PRO B N 1
ATOM 4635 C CA . PRO B 1 260 ? 14.312 20.406 16.469 1 98.25 260 PRO B CA 1
ATOM 4636 C C . PRO B 1 260 ? 13.789 20.297 17.891 1 98.25 260 PRO B C 1
ATOM 4638 O O . PRO B 1 260 ? 12.57 20.328 18.109 1 98.25 260 PRO B O 1
ATOM 4641 N N . SER B 1 261 ? 14.727 20.219 18.812 1 98.38 261 SER B N 1
ATOM 4642 C CA . SER B 1 261 ? 14.336 20.203 20.219 1 98.38 261 SER B CA 1
ATOM 4643 C C . SER B 1 261 ? 13.891 21.578 20.688 1 98.38 261 SER B C 1
ATOM 4645 O O . SER B 1 261 ? 14.219 22.594 20.062 1 98.38 261 SER B O 1
ATOM 4647 N N . PRO B 1 262 ? 13.109 21.562 21.812 1 98.5 262 PRO B N 1
ATOM 4648 C CA . PRO B 1 262 ? 12.773 22.859 22.391 1 98.5 262 PRO B CA 1
ATOM 4649 C C . PRO B 1 262 ? 14.008 23.672 22.781 1 98.5 262 PRO B C 1
ATOM 4651 O O . PRO B 1 262 ? 13.992 24.906 22.719 1 98.5 262 PRO B O 1
ATOM 4654 N N . GLU B 1 263 ? 15.055 23.016 23.203 1 98.31 263 GLU B N 1
ATOM 4655 C CA . GLU B 1 263 ? 16.297 23.688 23.547 1 98.31 263 GLU B CA 1
ATOM 4656 C C . GLU B 1 263 ? 16.922 24.359 22.328 1 98.31 263 GLU B C 1
ATOM 4658 O O . GLU B 1 263 ? 17.375 25.5 22.406 1 98.31 263 GLU B O 1
ATOM 4663 N N . THR B 1 264 ? 16.938 23.594 21.203 1 97.88 264 THR B N 1
ATOM 4664 C CA . THR B 1 264 ? 17.422 24.172 19.953 1 97.88 264 THR B CA 1
ATOM 4665 C C . THR B 1 264 ? 16.609 25.391 19.562 1 97.88 264 THR B C 1
ATOM 4667 O O . THR B 1 264 ? 17.156 26.422 19.156 1 97.88 264 THR B O 1
ATOM 4670 N N . ALA B 1 265 ? 15.312 25.297 19.672 1 98.19 265 ALA B N 1
ATOM 4671 C CA . ALA B 1 265 ? 14.43 26.406 19.328 1 98.19 265 ALA B CA 1
ATOM 4672 C C . ALA B 1 265 ? 14.688 27.609 20.234 1 98.19 265 ALA B C 1
ATOM 4674 O O . ALA B 1 265 ? 14.68 28.766 19.766 1 98.19 265 ALA B O 1
ATOM 4675 N N . ALA B 1 266 ? 14.883 27.391 21.531 1 97.62 266 ALA B N 1
ATOM 4676 C CA . ALA B 1 266 ? 15.125 28.453 22.5 1 97.62 266 ALA B CA 1
ATOM 4677 C C . ALA B 1 266 ? 16.453 29.156 22.219 1 97.62 266 ALA B C 1
ATOM 4679 O O . ALA B 1 266 ? 16.578 30.359 22.438 1 97.62 266 ALA B O 1
ATOM 4680 N N . ALA B 1 267 ? 17.391 28.422 21.688 1 97.88 267 ALA B N 1
ATOM 4681 C CA . ALA B 1 267 ? 18.734 28.938 21.484 1 97.88 267 ALA B CA 1
ATOM 4682 C C . ALA B 1 267 ? 18.844 29.688 20.156 1 97.88 267 ALA B C 1
ATOM 4684 O O . ALA B 1 267 ? 19.797 30.422 19.938 1 97.88 267 ALA B O 1
ATOM 4685 N N . TYR B 1 268 ? 17.906 29.438 19.312 1 97.38 268 TYR B N 1
ATOM 4686 C CA . TYR B 1 268 ? 17.922 30.062 18 1 97.38 268 TYR B CA 1
ATOM 4687 C C . TYR B 1 268 ? 17.734 31.578 18.109 1 97.38 268 TYR B C 1
ATOM 4689 O O . TYR B 1 268 ? 16.938 32.062 18.922 1 97.38 268 TYR B O 1
ATOM 4697 N N . ARG B 1 269 ? 18.578 32.438 17.344 1 97.62 269 ARG B N 1
ATOM 4698 C CA . ARG B 1 269 ? 18.484 33.906 17.344 1 97.62 269 ARG B CA 1
ATOM 4699 C C . ARG B 1 269 ? 17.531 34.406 16.25 1 97.62 269 ARG B C 1
ATOM 4701 O O . ARG B 1 269 ? 17.953 34.625 15.117 1 97.62 269 ARG B O 1
ATOM 4708 N N . TYR B 1 270 ? 16.312 34.594 16.688 1 98 270 TYR B N 1
ATOM 4709 C CA . TYR B 1 270 ? 15.273 35 15.758 1 98 270 TYR B CA 1
ATOM 4710 C C . TYR B 1 270 ? 15.414 36.469 15.391 1 98 270 TYR B C 1
ATOM 4712 O O . TYR B 1 270 ? 15.633 37.312 16.25 1 98 270 TYR B O 1
ATOM 4720 N N . SER B 1 271 ? 15.297 36.844 14.188 1 97.75 271 SER B N 1
ATOM 4721 C CA . SER B 1 271 ? 15.141 38.25 13.766 1 97.75 271 SER B CA 1
ATOM 4722 C C . SER B 1 271 ? 13.727 38.75 14.023 1 97.75 271 SER B C 1
ATOM 4724 O O . SER B 1 271 ? 12.812 37.938 14.234 1 97.75 271 SER B O 1
ATOM 4726 N N . PRO B 1 272 ? 13.578 40.062 14.023 1 97.25 272 PRO B N 1
ATOM 4727 C CA . PRO B 1 272 ? 12.227 40.594 14.164 1 97.25 272 PRO B CA 1
ATOM 4728 C C . PRO B 1 272 ? 11.266 40.094 13.086 1 97.25 272 PRO B C 1
ATOM 4730 O O . PRO B 1 272 ? 10.094 39.844 13.359 1 97.25 272 PRO B O 1
ATOM 4733 N N . PHE B 1 273 ? 11.781 39.969 11.938 1 97.19 273 PHE B N 1
ATOM 4734 C CA . PHE B 1 273 ? 10.984 39.469 10.828 1 97.19 273 PHE B CA 1
ATOM 4735 C C . PHE B 1 273 ? 10.539 38.031 11.094 1 97.19 273 PHE B C 1
ATOM 4737 O O . PHE B 1 273 ? 9.383 37.688 10.867 1 97.19 273 PHE B O 1
ATOM 4744 N N . GLU B 1 274 ? 11.43 37.188 11.531 1 97.38 274 GLU B N 1
ATOM 4745 C CA . GLU B 1 274 ? 11.117 35.781 11.828 1 97.38 274 GLU B CA 1
ATOM 4746 C C . GLU B 1 274 ? 10.086 35.688 12.953 1 97.38 274 GLU B C 1
ATOM 4748 O O . GLU B 1 274 ? 9.227 34.781 12.922 1 97.38 274 GLU B O 1
ATOM 4753 N N . LEU B 1 275 ? 10.18 36.5 13.914 1 97.56 275 LEU B N 1
ATOM 4754 C CA . LEU B 1 275 ? 9.211 36.5 15.008 1 97.56 275 LEU B CA 1
ATOM 4755 C C . LEU B 1 275 ? 7.812 36.844 14.5 1 97.56 275 LEU B C 1
ATOM 4757 O O . LEU B 1 275 ? 6.824 36.281 14.977 1 97.56 275 LEU B O 1
ATOM 4761 N N . LYS B 1 276 ? 7.746 37.75 13.609 1 97.5 276 LYS B N 1
ATOM 4762 C CA . LYS B 1 276 ? 6.461 38.094 13 1 97.5 276 LYS B CA 1
ATOM 4763 C C . LYS B 1 276 ? 5.898 36.906 12.234 1 97.5 276 LYS B C 1
ATOM 4765 O O . LYS B 1 276 ? 4.691 36.656 12.242 1 97.5 276 LYS B O 1
ATOM 4770 N N . ARG B 1 277 ? 6.785 36.188 11.5 1 97.06 277 ARG B N 1
ATOM 4771 C CA . ARG B 1 277 ? 6.359 35 10.766 1 97.06 277 ARG B CA 1
ATOM 4772 C C . ARG B 1 277 ? 5.828 33.938 11.719 1 97.06 277 ARG B C 1
ATOM 4774 O O . ARG B 1 277 ? 4.852 33.25 11.406 1 97.06 277 ARG B O 1
ATOM 4781 N N . ILE B 1 278 ? 6.496 33.75 12.844 1 97.75 278 ILE B N 1
ATOM 4782 C CA . ILE B 1 278 ? 6.039 32.812 13.852 1 97.75 278 ILE B CA 1
ATOM 4783 C C . ILE B 1 278 ? 4.621 33.188 14.297 1 97.75 278 ILE B C 1
ATOM 4785 O O . ILE B 1 278 ? 3.762 32.312 14.414 1 97.75 278 ILE B O 1
ATOM 4789 N N . GLN B 1 279 ? 4.383 34.469 14.523 1 97.06 279 GLN B N 1
ATOM 4790 C CA . GLN B 1 279 ? 3.055 34.906 14.922 1 97.06 279 GLN B CA 1
ATOM 4791 C C . GLN B 1 279 ? 2.02 34.594 13.844 1 97.06 279 GLN B C 1
ATOM 4793 O O . GLN B 1 279 ? 0.898 34.188 14.156 1 97.06 279 GLN B O 1
ATOM 4798 N N . GLU B 1 280 ? 2.348 34.812 12.609 1 96.81 280 GLU B N 1
ATOM 4799 C CA . GLU B 1 280 ? 1.454 34.469 11.508 1 96.81 280 GLU B CA 1
ATOM 4800 C C . GLU B 1 280 ? 1.17 32.969 11.453 1 96.81 280 GLU B C 1
ATOM 4802 O O . GLU B 1 280 ? 0.027 32.562 11.25 1 96.81 280 GLU B O 1
ATOM 4807 N N . ASN B 1 281 ? 2.256 32.188 11.641 1 97.75 281 ASN B N 1
ATOM 4808 C CA . ASN B 1 281 ? 2.119 30.719 11.594 1 97.75 281 ASN B CA 1
ATOM 4809 C C . ASN B 1 281 ? 1.261 30.203 12.742 1 97.75 281 ASN B C 1
ATOM 4811 O O . ASN B 1 281 ? 0.654 29.141 12.641 1 97.75 281 ASN B O 1
ATOM 4815 N N . ARG B 1 282 ? 1.209 30.953 13.805 1 97.81 282 ARG B N 1
ATOM 4816 C CA . ARG B 1 282 ? 0.446 30.547 14.984 1 97.81 282 ARG B CA 1
ATOM 4817 C C . ARG B 1 282 ? -1.051 30.547 14.688 1 97.81 282 ARG B C 1
ATOM 4819 O O . ARG B 1 282 ? -1.829 29.906 15.406 1 97.81 282 ARG B O 1
ATOM 4826 N N . LYS B 1 283 ? -1.513 31.219 13.641 1 97.06 283 LYS B N 1
ATOM 4827 C CA . LYS B 1 283 ? -2.906 31.172 13.211 1 97.06 283 LYS B CA 1
ATOM 4828 C C . LYS B 1 283 ? -3.283 29.766 12.75 1 97.06 283 LYS B C 1
ATOM 4830 O O . LYS B 1 283 ? -4.469 29.438 12.625 1 97.06 283 LYS B O 1
ATOM 4835 N N . ARG B 1 284 ? -2.307 28.938 12.531 1 98.25 284 ARG B N 1
ATOM 4836 C CA . ARG B 1 284 ? -2.492 27.578 12.031 1 98.25 284 ARG B CA 1
ATOM 4837 C C . ARG B 1 284 ? -2.523 26.562 13.172 1 98.25 284 ARG B C 1
ATOM 4839 O O . ARG B 1 284 ? -2.602 25.359 12.945 1 98.25 284 ARG B O 1
ATOM 4846 N N . MET B 1 285 ? -2.463 27.047 14.414 1 98.44 285 MET B N 1
ATOM 4847 C CA . MET B 1 285 ? -2.279 26.156 15.547 1 98.44 285 MET B CA 1
ATOM 4848 C C . MET B 1 285 ? -3.162 26.562 16.719 1 98.44 285 MET B C 1
ATOM 4850 O O . MET B 1 285 ? -3.547 27.734 16.828 1 98.44 285 MET B O 1
ATOM 4854 N N . ILE B 1 286 ? -3.494 25.6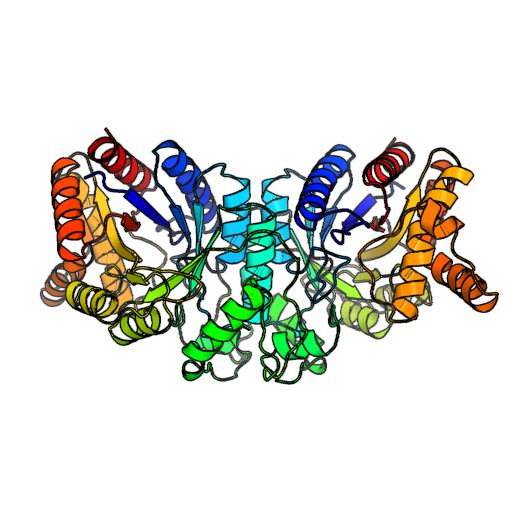41 17.531 1 98.81 286 ILE B N 1
ATOM 4855 C CA . ILE B 1 286 ? -3.992 25.891 18.875 1 98.81 286 ILE B CA 1
ATOM 4856 C C . ILE B 1 286 ? -3.027 25.312 19.906 1 98.81 286 ILE B C 1
ATOM 4858 O O . ILE B 1 286 ? -2.576 24.172 19.766 1 98.81 286 ILE B O 1
ATOM 4862 N N . VAL B 1 287 ? -2.631 26.062 20.891 1 98.88 287 VAL B N 1
ATOM 4863 C CA . VAL B 1 287 ? -1.624 25.703 21.891 1 98.88 287 VAL B CA 1
ATOM 4864 C C . VAL B 1 287 ? -2.102 26.109 23.281 1 98.88 287 VAL B C 1
ATOM 4866 O O . VAL B 1 287 ? -2.656 27.188 23.453 1 98.88 287 VAL B O 1
ATOM 4869 N N . GLY B 1 288 ? -1.961 25.234 24.281 1 98.88 288 GLY B N 1
ATOM 4870 C CA . GLY B 1 288 ? -2.307 25.641 25.641 1 98.88 288 GLY B CA 1
ATOM 4871 C C . GLY B 1 288 ? -2.617 24.484 26.562 1 98.88 288 GLY B C 1
ATOM 4872 O O . GLY B 1 288 ? -2.242 23.344 26.281 1 98.88 288 GLY B O 1
ATOM 4873 N N . THR B 1 289 ? -3.23 24.812 27.688 1 98.81 289 THR B N 1
ATOM 4874 C CA . THR B 1 289 ? -3.701 23.844 28.672 1 98.81 289 THR B CA 1
ATOM 4875 C C . THR B 1 289 ? -4.961 23.141 28.156 1 98.81 289 THR B C 1
ATOM 4877 O O . THR B 1 289 ? -5.559 23.562 27.172 1 98.81 289 THR B O 1
ATOM 4880 N N . PRO B 1 290 ? -5.363 22.031 28.828 1 98.69 290 PRO B N 1
ATOM 4881 C CA . PRO B 1 290 ? -6.578 21.328 28.406 1 98.69 290 PRO B CA 1
ATOM 4882 C C . PRO B 1 290 ? -7.793 22.25 28.328 1 98.69 290 PRO B C 1
ATOM 4884 O O . PRO B 1 290 ? -8.547 22.203 27.344 1 98.69 290 PRO B O 1
ATOM 4887 N N . ARG B 1 291 ? -7.938 23.094 29.312 1 98.31 291 ARG B N 1
ATOM 4888 C CA . ARG B 1 291 ? -9.07 24.016 29.312 1 98.31 291 ARG B CA 1
ATOM 4889 C C . ARG B 1 291 ? -9 24.984 28.141 1 98.31 291 ARG B C 1
ATOM 4891 O O . ARG B 1 291 ? -10.008 25.25 27.484 1 98.31 291 ARG B O 1
ATOM 4898 N N . GLN B 1 292 ? -7.824 25.5 27.922 1 98.69 292 GLN B N 1
ATOM 4899 C CA . GLN B 1 292 ? -7.633 26.438 26.812 1 98.69 292 GLN B CA 1
ATOM 4900 C C . GLN B 1 292 ? -7.891 25.766 25.469 1 98.69 292 GLN B C 1
ATOM 4902 O O . GLN B 1 292 ? -8.523 26.344 24.594 1 98.69 292 GLN B O 1
ATOM 4907 N N . ILE B 1 293 ? -7.391 24.594 25.312 1 98.75 293 ILE B N 1
ATOM 4908 C CA . ILE B 1 293 ? -7.57 23.828 24.078 1 98.75 293 ILE B CA 1
ATOM 4909 C C . ILE B 1 293 ? -9.055 23.547 23.844 1 98.75 293 ILE B C 1
ATOM 4911 O O . ILE B 1 293 ? -9.547 23.656 22.719 1 98.75 293 ILE B O 1
ATOM 4915 N N . LYS B 1 294 ? -9.766 23.141 24.906 1 98.38 294 LYS B N 1
ATOM 4916 C CA . LYS B 1 294 ? -11.203 22.891 24.797 1 98.38 294 LYS B CA 1
ATOM 4917 C C . LYS B 1 294 ? -11.93 24.125 24.266 1 98.38 294 LYS B C 1
ATOM 4919 O O . LYS B 1 294 ? -12.75 24.031 23.344 1 98.38 294 LYS B O 1
ATOM 4924 N N . GLU B 1 295 ? -11.594 25.25 24.875 1 98.31 295 GLU B N 1
ATOM 4925 C CA . GLU B 1 295 ? -12.219 26.5 24.438 1 98.31 295 GLU B CA 1
ATOM 4926 C C . GLU B 1 295 ? -11.914 26.781 22.969 1 98.31 295 GLU B C 1
ATOM 4928 O O . GLU B 1 295 ? -12.805 27.172 22.219 1 98.31 295 GLU B O 1
ATOM 4933 N N . GLN B 1 296 ? -10.688 26.641 22.594 1 98.5 296 GLN B N 1
ATOM 4934 C CA . GLN B 1 296 ? -10.266 26.891 21.219 1 98.5 296 GLN B CA 1
ATOM 4935 C C . GLN B 1 296 ? -10.938 25.922 20.25 1 98.5 296 GLN B C 1
ATOM 4937 O O . GLN B 1 296 ? -11.32 26.312 19.141 1 98.5 296 GLN B O 1
ATOM 4942 N N . LEU B 1 297 ? -11.055 24.672 20.625 1 98.69 297 LEU B N 1
ATOM 4943 C CA . LEU B 1 297 ? -11.695 23.656 19.781 1 98.69 297 LEU B CA 1
ATOM 4944 C C . LEU B 1 297 ? -13.164 24 19.562 1 98.69 297 LEU B C 1
ATOM 4946 O O . LEU B 1 297 ? -13.672 23.875 18.438 1 98.69 297 LEU B O 1
ATOM 4950 N N . PHE B 1 298 ? -13.852 24.391 20.594 1 98.25 298 PHE B N 1
ATOM 4951 C CA . PHE B 1 298 ? -15.258 24.734 20.453 1 98.25 298 PHE B CA 1
ATOM 4952 C C . PHE B 1 298 ? -15.422 25.984 19.594 1 98.25 298 PHE B C 1
ATOM 4954 O O . PHE B 1 298 ? -16.375 26.109 18.828 1 98.25 298 PHE B O 1
ATOM 4961 N N . ARG B 1 299 ? -14.516 26.953 19.766 1 97.75 299 ARG B N 1
ATOM 4962 C CA . ARG B 1 299 ? -14.539 28.125 18.891 1 97.75 299 ARG B CA 1
ATOM 4963 C C . ARG B 1 299 ? -14.375 27.719 17.438 1 97.75 299 ARG B C 1
ATOM 4965 O O . ARG B 1 299 ? -15.039 28.266 16.562 1 97.75 299 ARG B O 1
ATOM 4972 N N . LEU B 1 300 ? -13.445 26.844 17.172 1 98.31 300 LEU B N 1
ATOM 4973 C CA . LEU B 1 300 ? -13.234 26.344 15.82 1 98.31 300 LEU B CA 1
ATOM 4974 C C . LEU B 1 300 ? -14.492 25.641 15.297 1 98.31 300 LEU B C 1
ATOM 4976 O O . LEU B 1 300 ? -14.875 25.828 14.141 1 98.31 300 LEU B O 1
ATOM 4980 N N . SER B 1 301 ? -15.016 24.781 16.141 1 98.38 301 SER B N 1
ATOM 4981 C CA . SER B 1 301 ? -16.234 24.078 15.773 1 98.38 301 SER B CA 1
ATOM 4982 C C . SER B 1 301 ? -17.328 25.047 15.336 1 98.38 301 SER B C 1
ATOM 4984 O O . SER B 1 301 ? -17.984 24.828 14.312 1 98.38 301 SER B O 1
ATOM 4986 N N . GLU B 1 302 ? -17.516 26.094 16.109 1 97.94 302 GLU B N 1
ATOM 4987 C CA . GLU B 1 302 ? -18.516 27.094 15.781 1 97.94 302 GLU B CA 1
ATOM 4988 C C . GLU B 1 302 ? -18.172 27.828 14.492 1 97.94 302 GLU B C 1
ATOM 4990 O O . GLU B 1 302 ? -19.016 28 13.609 1 97.94 302 GLU B O 1
ATOM 4995 N N . ALA B 1 303 ? -16.953 28.25 14.375 1 97.88 303 ALA B N 1
ATOM 4996 C CA . ALA B 1 303 ? -16.516 29.062 13.234 1 97.88 303 ALA B CA 1
ATOM 4997 C C . ALA B 1 303 ? -16.625 28.281 11.93 1 97.88 303 ALA B C 1
ATOM 4999 O O . ALA B 1 303 ? -16.969 28.828 10.891 1 97.88 303 ALA B O 1
ATOM 5000 N N . TYR B 1 304 ? -16.312 27.016 11.961 1 98.38 304 TYR B N 1
ATOM 5001 C CA . TYR B 1 304 ? -16.297 26.188 10.758 1 98.38 304 TYR B CA 1
ATOM 5002 C C . TYR B 1 304 ? -17.609 25.422 10.602 1 98.38 304 TYR B C 1
ATOM 5004 O O . TYR B 1 304 ? -17.797 24.703 9.625 1 98.38 304 TYR B O 1
ATOM 5012 N N . GLU B 1 305 ? -18.516 25.531 11.578 1 97.69 305 GLU B N 1
ATOM 5013 C CA . GLU B 1 305 ? -19.781 24.828 11.586 1 97.69 305 GLU B CA 1
ATOM 5014 C C . GLU B 1 305 ? -19.578 23.328 11.375 1 97.69 305 GLU B C 1
ATOM 5016 O O . GLU B 1 305 ? -20.203 22.734 10.484 1 97.69 305 GLU B O 1
ATOM 5021 N N . THR B 1 306 ? -18.766 22.781 12.227 1 98.06 306 THR B N 1
ATOM 5022 C CA . THR B 1 306 ? -18.484 21.359 12.148 1 98.06 306 THR B CA 1
ATOM 5023 C C . THR B 1 306 ? -18.469 20.734 13.539 1 98.06 306 THR B C 1
ATOM 5025 O O . THR B 1 306 ? -18.219 21.422 14.531 1 98.06 306 THR B O 1
ATOM 5028 N N . ASP B 1 307 ? -18.719 19.438 13.586 1 97.12 307 ASP B N 1
ATOM 5029 C CA . ASP B 1 307 ? -18.672 18.703 14.844 1 97.12 307 ASP B CA 1
ATOM 5030 C C . ASP B 1 307 ? -17.453 17.781 14.891 1 97.12 307 ASP B C 1
ATOM 5032 O O . ASP B 1 307 ? -17.297 17.016 15.852 1 97.12 307 ASP B O 1
ATOM 5036 N N . GLU B 1 308 ? -16.656 17.828 13.867 1 98.56 308 GLU B N 1
ATOM 5037 C CA . GLU B 1 308 ? -15.461 16.984 13.852 1 98.56 308 GLU B CA 1
ATOM 5038 C C . GLU B 1 308 ? -14.219 17.781 13.477 1 98.56 308 GLU B C 1
ATOM 5040 O O . GLU B 1 308 ? -14.227 18.531 12.492 1 98.56 308 GLU B O 1
ATOM 5045 N N . ILE B 1 309 ? -13.195 17.703 14.32 1 98.88 309 ILE B N 1
ATOM 5046 C CA . ILE B 1 309 ? -11.938 18.422 14.117 1 98.88 309 ILE B CA 1
ATOM 5047 C C . ILE B 1 309 ? -10.781 17.438 14.07 1 98.88 309 ILE B C 1
ATOM 5049 O O . ILE B 1 309 ? -10.711 16.516 14.883 1 98.88 309 ILE B O 1
ATOM 5053 N N . MET B 1 310 ? -9.969 17.609 13.07 1 98.88 310 MET B N 1
ATOM 5054 C CA . MET B 1 310 ? -8.781 16.766 12.891 1 98.88 310 MET B CA 1
ATOM 5055 C C . MET B 1 310 ? -7.543 17.453 13.453 1 98.88 310 MET B C 1
ATOM 5057 O O . MET B 1 310 ? -7.207 18.578 13.047 1 98.88 310 MET B O 1
ATOM 5061 N N . LEU B 1 311 ? -6.859 16.781 14.367 1 98.94 311 LEU B N 1
ATOM 5062 C CA . LEU B 1 311 ? -5.707 17.359 15.047 1 98.94 311 LEU B CA 1
ATOM 5063 C C . LEU B 1 311 ? -4.402 16.844 14.461 1 98.94 311 LEU B C 1
ATOM 5065 O O . LEU B 1 311 ? -4.273 15.641 14.195 1 98.94 311 LEU B O 1
ATOM 5069 N N . VAL B 1 312 ? -3.506 17.719 14.219 1 98.88 312 VAL B N 1
ATOM 5070 C CA . VAL B 1 312 ? -2.133 17.422 13.82 1 98.88 312 VAL B CA 1
ATOM 5071 C C . VAL B 1 312 ? -1.173 17.844 14.93 1 98.88 312 VAL B C 1
ATOM 5073 O O . VAL B 1 312 ? -1.153 19.016 15.32 1 98.88 312 VAL B O 1
ATOM 5076 N N . THR B 1 313 ? -0.399 16.953 15.445 1 98.88 313 THR B N 1
ATOM 5077 C CA . THR B 1 313 ? 0.534 17.297 16.516 1 98.88 313 THR B CA 1
ATOM 5078 C C . THR B 1 313 ? 1.952 16.875 16.156 1 98.88 313 THR B C 1
ATOM 5080 O O . THR B 1 313 ? 2.227 15.68 16 1 98.88 313 THR B O 1
ATOM 5083 N N . ILE B 1 314 ? 2.801 17.781 15.977 1 98.69 314 ILE B N 1
ATOM 5084 C CA . ILE B 1 314 ? 4.215 17.531 15.727 1 98.69 314 ILE B CA 1
ATOM 5085 C C . ILE B 1 314 ? 5.051 18.062 16.875 1 98.69 314 ILE B C 1
ATOM 5087 O O . ILE B 1 314 ? 5.062 19.266 17.141 1 98.69 314 ILE B O 1
ATOM 5091 N N . THR B 1 315 ? 5.703 17.25 17.609 1 98.81 315 THR B N 1
ATOM 5092 C CA . THR B 1 315 ? 6.594 17.562 18.719 1 98.81 315 THR B CA 1
ATOM 5093 C C . THR B 1 315 ? 7.949 16.891 18.531 1 98.81 315 THR B C 1
ATOM 5095 O O . THR B 1 315 ? 8.062 15.906 17.797 1 98.81 315 THR B O 1
ATOM 5098 N N . TYR B 1 316 ? 8.93 17.438 19.188 1 98.69 316 TYR B N 1
ATOM 5099 C CA . TYR B 1 316 ? 10.234 16.797 19.203 1 98.69 316 TYR B CA 1
ATOM 5100 C C . TYR B 1 316 ? 10.188 15.477 19.969 1 98.69 316 TYR B C 1
ATOM 5102 O O . TYR B 1 316 ? 10.625 14.445 19.453 1 98.69 316 TYR B O 1
ATOM 5110 N N . ASP B 1 317 ? 9.711 15.539 21.156 1 98.62 317 ASP B N 1
ATOM 5111 C CA . ASP B 1 317 ? 9.578 14.359 22.016 1 98.62 317 ASP B CA 1
ATOM 5112 C C . ASP B 1 317 ? 8.25 13.648 21.766 1 98.62 317 ASP B C 1
ATOM 5114 O O . ASP B 1 317 ? 7.184 14.258 21.875 1 98.62 317 ASP B O 1
ATOM 5118 N N . PHE B 1 318 ? 8.297 12.32 21.484 1 98.81 318 PHE B N 1
ATOM 5119 C CA . PHE B 1 318 ? 7.105 11.531 21.203 1 98.81 318 PHE B CA 1
ATOM 5120 C C . PHE B 1 318 ? 6.195 11.484 22.438 1 98.81 318 PHE B C 1
ATOM 5122 O O . PHE B 1 318 ? 4.969 11.469 22.297 1 98.81 318 PHE B O 1
ATOM 5129 N N . GLN B 1 319 ? 6.742 11.469 23.578 1 98.81 319 GLN B N 1
ATOM 5130 C CA . GLN B 1 319 ? 5.93 11.422 24.781 1 98.81 319 GLN B CA 1
ATOM 5131 C C . GLN B 1 319 ? 5.098 12.695 24.938 1 98.81 319 GLN B C 1
ATOM 5133 O O . GLN B 1 319 ? 3.977 12.648 25.453 1 98.81 319 GLN B O 1
ATOM 5138 N N . ASP B 1 320 ? 5.652 13.852 24.516 1 98.94 320 ASP B N 1
ATOM 5139 C CA . ASP B 1 320 ? 4.871 15.086 24.531 1 98.94 320 ASP B CA 1
ATOM 5140 C C . ASP B 1 320 ? 3.645 14.969 23.641 1 98.94 320 ASP B C 1
ATOM 5142 O O . ASP B 1 320 ? 2.574 15.484 23.969 1 98.94 320 ASP B O 1
ATOM 5146 N N . LYS B 1 321 ? 3.812 14.359 22.5 1 98.94 321 LYS B N 1
ATOM 5147 C CA . LYS B 1 321 ? 2.715 14.133 21.562 1 98.94 321 LYS B CA 1
ATOM 5148 C C . LYS B 1 321 ? 1.621 13.273 22.203 1 98.94 321 LYS B C 1
ATOM 5150 O O . LYS B 1 321 ? 0.442 13.633 22.156 1 98.94 321 LYS B O 1
ATOM 5155 N N . LEU B 1 322 ? 2.01 12.148 22.766 1 98.94 322 LEU B N 1
ATOM 5156 C CA . LEU B 1 322 ? 1.051 11.266 23.422 1 98.94 322 LEU B CA 1
ATOM 5157 C C . LEU B 1 322 ? 0.299 12 24.531 1 98.94 322 LEU B C 1
ATOM 5159 O O . LEU B 1 322 ? -0.926 11.906 24.625 1 98.94 322 LEU B O 1
ATOM 5163 N N . THR B 1 323 ? 1.074 12.734 25.328 1 98.94 323 THR B N 1
ATOM 5164 C CA . THR B 1 323 ? 0.478 13.484 26.438 1 98.94 323 THR B CA 1
ATOM 5165 C C . THR B 1 323 ? -0.523 14.508 25.906 1 98.94 323 THR B C 1
ATOM 5167 O O . THR B 1 323 ? -1.593 14.695 26.5 1 98.94 323 THR B O 1
ATOM 5170 N N . SER B 1 324 ? -0.171 15.172 24.844 1 98.94 324 SER B N 1
ATOM 5171 C CA . SER B 1 324 ? -1.066 16.156 24.234 1 98.94 324 SER B CA 1
ATOM 5172 C C . SER B 1 324 ? -2.41 15.523 23.875 1 98.94 324 SER B C 1
ATOM 5174 O O . SER B 1 324 ? -3.463 16.031 24.266 1 98.94 324 SER B O 1
ATOM 5176 N N . PHE B 1 325 ? -2.404 14.414 23.172 1 98.94 325 PHE B N 1
ATOM 5177 C CA . PHE B 1 325 ? -3.637 13.758 22.75 1 98.94 325 PHE B CA 1
ATOM 5178 C C . PHE B 1 325 ? -4.414 13.242 23.953 1 98.94 325 PHE B C 1
ATOM 5180 O O . PHE B 1 325 ? -5.645 13.281 23.969 1 98.94 325 PHE B O 1
ATOM 5187 N N . GLU B 1 326 ? -3.713 12.719 24.953 1 98.88 326 GLU B N 1
ATOM 5188 C CA . GLU B 1 326 ? -4.363 12.211 26.156 1 98.88 326 GLU B CA 1
ATOM 5189 C C . GLU B 1 326 ? -5.09 13.32 26.906 1 98.88 326 GLU B C 1
ATOM 5191 O O . GLU B 1 326 ? -6.238 13.148 27.312 1 98.88 326 GLU B O 1
ATOM 5196 N N . LEU B 1 327 ? -4.375 14.445 27.109 1 98.88 327 LEU B N 1
ATOM 5197 C CA . LEU B 1 327 ? -4.961 15.578 27.828 1 98.88 327 LEU B CA 1
ATOM 5198 C C . LEU B 1 327 ? -6.188 16.109 27.094 1 98.88 327 LEU B C 1
ATOM 5200 O O . LEU B 1 327 ? -7.199 16.422 27.719 1 98.88 327 LEU B O 1
ATOM 5204 N N . ILE B 1 328 ? -6.109 16.203 25.797 1 98.88 328 ILE B N 1
ATOM 5205 C CA . ILE B 1 328 ? -7.227 16.703 25 1 98.88 328 ILE B CA 1
ATOM 5206 C C . ILE B 1 328 ? -8.414 15.742 25.109 1 98.88 328 ILE B C 1
ATOM 5208 O O . ILE B 1 328 ? -9.547 16.172 25.328 1 98.88 328 ILE B O 1
ATOM 5212 N N . ALA B 1 329 ? -8.141 14.453 24.953 1 98.62 329 ALA B N 1
ATOM 5213 C CA . ALA B 1 329 ? -9.203 13.445 25.047 1 98.62 329 ALA B CA 1
ATOM 5214 C C . ALA B 1 329 ? -9.906 13.516 26.391 1 98.62 329 ALA B C 1
ATOM 5216 O O . ALA B 1 329 ? -11.133 13.492 26.469 1 98.62 329 ALA B O 1
ATOM 5217 N N . LYS B 1 330 ? -9.117 13.609 27.484 1 98 330 LYS B N 1
ATOM 5218 C CA . LYS B 1 330 ? -9.68 13.664 28.844 1 98 330 LYS B CA 1
ATOM 5219 C C . LYS B 1 330 ? -10.562 14.898 29.016 1 98 330 LYS B C 1
ATOM 5221 O O . LYS B 1 330 ? -11.57 14.852 29.719 1 98 330 LYS B O 1
ATOM 5226 N N . GLU B 1 331 ? -10.102 15.938 28.406 1 97.56 331 GLU B N 1
ATOM 5227 C CA . GLU B 1 331 ? -10.828 17.203 28.562 1 97.56 331 GLU B CA 1
ATOM 5228 C C . GLU B 1 331 ? -12.109 17.203 27.719 1 97.56 331 GLU B C 1
ATOM 5230 O O . GLU B 1 331 ? -13.109 17.797 28.125 1 97.56 331 GLU B O 1
ATOM 5235 N N . ILE B 1 332 ? -12.102 16.547 26.578 1 97.25 332 ILE B N 1
ATOM 5236 C CA . ILE B 1 332 ? -13.188 16.688 25.625 1 97.25 332 ILE B CA 1
ATOM 5237 C C . ILE B 1 332 ? -14.156 15.516 25.766 1 97.25 332 ILE B C 1
ATOM 5239 O O . ILE B 1 332 ? -15.375 15.695 25.672 1 97.25 332 ILE B O 1
ATOM 5243 N N . PHE B 1 333 ? -13.695 14.266 25.984 1 92 333 PHE B N 1
ATOM 5244 C CA . PHE B 1 333 ? -14.539 13.07 25.984 1 92 333 PHE B CA 1
ATOM 5245 C C . PHE B 1 333 ? -15.039 12.766 27.391 1 92 333 PHE B C 1
ATOM 5247 O O . PHE B 1 333 ? -15.938 11.938 27.562 1 92 333 PHE B O 1
ATOM 5254 N N . ALA B 1 334 ? -14.484 13.336 28.453 1 80.06 334 ALA B N 1
ATOM 5255 C CA . ALA B 1 334 ? -14.969 13.102 29.812 1 80.06 334 ALA B CA 1
ATOM 5256 C C . ALA B 1 334 ? -16.344 13.734 30.016 1 80.06 334 ALA B C 1
ATOM 5258 O O . ALA B 1 334 ? -16.672 14.75 29.391 1 80.06 334 ALA B O 1
#

pLDDT: mean 97.03, std 3.66, range [59.16, 98.94]

InterPro domains:
  IPR011251 Luciferase-like domain [PF00296] (7-301)
  IPR019949 N-acetyl-S-alkylcysteine monooxygenase-like [TIGR03558] (5-330)
  IPR036661 Luciferase-like domain superfamily [G3DSA:3.20.20.30] (2-333)
  IPR036661 Luciferase-like domain superfamily [SSF51679] (4-332)
  IPR050766 Bacterial Luciferase Oxidoreductase [PTHR30137] (3-332)

Foldseek 3Di:
DAFAEAAEEQLFAAVPGDSVRSLVLLLVLLALLVVLPHAAYEYEAAPDAQTGNHNDRLVSQLVSLVSHDHHAYEYPAALQLLDQLLVVLLSQQVVCQVPPPRYEYEYENDPRYDVVVSCVSVVNDDRDSVCVLVSVVVNVCQQVVNDDPPDPPNPDHRDDDDDHGHAYEYEDADLVSLLSCQVAQHEYEHECLVPLPCLLVSLVSSQVSHDHDPRHRHYAYEYEAEEFADAFQVVQVLQCLQVLVVVLCVVVVHRDNYRYHSVVSVPDDDDPVSVVVSVVSCSRYQTGYLVSVVVVVVVVCVSSVHSYYYYYYDGNDSVSVSNRSSRNSVSRVD/DAFAEAAEEALFAAVPGDSVRSLVLLLVLLALLVVLPHAAYEYEAAPDAQTGNHNDRLVSQLVSPVSHDHHAYEYPAALQLLDQLLVVLLSQQVVCQVPPPRYEYEYENDPRYDVVVSCVSVVNDDRDSVCVLVSVVVNVCQQVVNDDPPDPPNPDHRDDDDDHGHAYEYEDADLVSLLSCQVAQHEYEHECLVPLPCLLVSLVSSQVSHDHDPRHRHYAYEYEAEEFADAFQVVQVLQCLQVLVVVLCVVVVHRDNYRYHSVVSVPDDDDPVSVVVSVVSCSRYQTGYLVSVVVVVVVVCVSSVHSYYYYYYDGNDSVSVSNRSNSNSVSRVD

Organism: NCBI:txid247480

Solvent-accessible surface area (backbone atoms only — not comparable to full-atom values): 33081 Å² total; per-residue (Å²): 132,80,76,43,43,28,38,42,46,54,25,60,15,20,56,92,49,49,34,39,56,18,49,51,48,44,50,52,47,50,46,51,42,41,74,64,62,37,55,34,44,24,26,19,38,38,42,60,43,66,34,35,31,29,38,34,32,66,36,52,39,24,25,45,53,56,68,44,89,72,50,25,36,25,29,66,28,44,42,49,53,68,51,31,40,48,52,53,28,15,43,45,34,43,48,22,38,76,38,71,87,29,36,38,44,20,33,27,78,59,80,44,46,54,69,69,54,54,27,41,45,44,71,71,40,82,77,57,65,84,47,42,68,59,42,52,52,48,25,54,22,37,56,66,62,57,61,47,84,84,42,94,62,48,86,66,46,45,20,24,72,54,93,68,66,54,48,61,31,38,41,32,66,47,54,69,45,26,47,50,21,11,65,64,14,40,31,34,33,40,33,29,54,79,33,58,60,63,53,49,57,28,47,49,49,17,56,74,55,45,35,68,36,101,82,27,78,62,80,46,54,36,44,29,32,30,45,38,36,28,93,37,52,68,56,13,51,44,48,45,35,10,44,47,47,42,55,52,34,55,75,68,67,46,90,57,71,24,35,38,42,46,65,56,39,69,68,52,85,73,48,74,68,54,52,52,49,43,57,58,55,45,61,19,44,48,71,16,22,43,69,54,42,52,53,50,49,52,50,48,27,62,61,57,71,32,55,37,40,30,36,29,62,72,49,42,51,66,67,56,42,54,49,16,54,51,44,45,36,57,60,67,74,99,133,81,77,44,41,28,36,42,47,53,24,60,14,20,57,93,50,49,33,38,56,18,50,51,48,44,50,52,46,52,45,51,40,40,76,63,62,38,56,34,41,23,27,19,39,37,43,60,44,66,33,36,29,30,39,34,31,66,36,52,39,25,27,46,52,58,68,46,88,72,51,24,35,26,28,64,29,45,42,48,52,69,51,31,41,49,52,54,28,15,45,46,34,43,47,21,40,77,38,70,87,28,34,38,44,21,34,27,77,60,81,44,47,53,70,69,53,52,27,42,44,44,69,71,42,83,76,58,64,84,47,42,69,58,42,52,53,50,25,55,23,36,57,65,62,58,60,48,83,84,42,94,64,47,86,67,44,46,21,24,73,53,93,68,66,56,48,62,33,39,41,32,66,46,56,68,46,25,46,50,21,10,64,64,15,40,31,35,33,39,33,28,53,78,33,59,63,63,53,49,58,28,48,49,49,18,57,74,56,46,33,66,36,100,81,28,78,64,82,45,54,36,43,29,30,30,45,40,35,28,93,37,52,68,55,13,52,44,48,45,36,10,44,46,48,42,55,51,34,56,76,69,67,46,90,58,68,24,34,38,42,46,67,57,38,69,68,51,87,74,49,74,67,54,50,51,49,43,57,58,54,45,60,17,46,49,72,16,22,43,69,53,42,51,54,52,48,52,51,47,27,61,61,57,71,31,54,38,41,30,36,28,62,71,48,42,51,66,65,56,42,53,47,17,55,50,44,43,36,56,61,66,74,100

Secondary structure (DSSP, 8-state):
-PPEEEEEE--BPBTT--HHHHHHHHHHHHHHHHHHT-SEEEE----S-SSB--S-HHHHHHHHHHH-SSSEEEEEEEEGGGS-HHHHHHHHHHHHHHSTT-EEEEEE---SS-HHHHHHHTTTSPP-GGGHHHHHHHHHHHHHT---TTSTTTT--PSS--SS-PEEEEEESSHHHHHHHHHHT--EEEETTT--SSHHHHHHHHHHH----SS-SS--EEEEEEEEE-SSHHHHHHHHHHHHHHHHHHHTT---SSBPPHHHHHHS---HHHHHHHHHHGGGEEEE-HHHHHHHHHHHHHHHT-SEEEEE---SSHHHHHHHHHHHHHHHH-/-PPEEEEEE--BPBTT--HHHHHHHHHHHHHHHHHHT-SEEEE----S-SSB--S-HHHHHHHHHHH-SSSEEEEEEEEGGGS-HHHHHHHHHHHHHHSTT-EEEEEE---SS-HHHHHHHTTTSPP-GGGHHHHHHHHHHHHHT---TTSTTTT--PSS--SS-PEEEEEESSHHHHHHHHHHT--EEEETTT--SSHHHHHHHHHHH----SS-SS--EEEEEEEEE-SSHHHHHHHHHHHHHHHHHHHTT---SSBPPHHHHHHS---HHHHHHHHHHGGGEEEE-HHHHHHHHHHHHHHHT-SEEEEE---SSHHHHHHHHHHHHHHHH-

Radius of gyration: 26.13 Å; Cα contacts (8 Å, |Δi|>4): 1477; chains: 2; bounding box: 55×81×59 Å